Protein 6WG0 (pdb70)

Radius of gyration: 24.39 Å; Cα contacts (8 Å, |Δi|>4): 1237; chains: 3; bounding box: 44×70×60 Å

Sequence (447 aa):
QVQLVQSGAEVKKPGASARVSCKASGYTLTDFYLHWVRQAPGQGLEWMGWLNPHSGGTNYAQKFLGRVSSMTRDTSISSTAYMELNNKLISSDDTAVYFCVRSDQEALRGAFDIWGQGTMVFVVSRRLPPSVFPLAPSSKSTSGGTAALGCLVKDYFPEPVTVSWNSGALTSSGVHTFPAVLQSSGLYSLSSVVTVPSSSLGTQTYICNVNHKPSNTKVDKKVEPKSCDIQMTTQSPSSLSASVGDTVTITCRASQSINDYLNWYQQKPGKAPKLLIYATSSLHSGVPSRFSGSGFGTDFTTLTISSSLQPEDSATYLCQQSHSLWTFGQGTKVEVKRTVAAPSSVFIFPPSDEQLKSGTASVVCLLNNFYPREAKVQWKVDNALQSGNSQESVTEQDSKDSTYSLSSTLTLSKADYEKHKVYACEVTHQGLSSPVTKSFNRGECNPNANPNANPN

Nearest PDB structures (foldseek):
  6wg0-assembly1_H  TM=1.005E+00  e=2.249E-44  Homo sapiens
  7jlk-assembly1_A  TM=7.613E-01  e=1.887E-35  Homo sapiens
  8fas-assembly1_A  TM=8.368E-01  e=2.191E-32  Mus musculus
  9gp2-assembly1_H  TM=8.186E-01  e=4.005E-31  Mus musculus
  8sdh-assembly1_C  TM=5.820E-01  e=6.514E-32  Homo sapiens

Secondary structure (DSSP, 8-state):
--EEEE---EEE-TTS-EEEEEEEESS-GGGS-EEEEEE-TTS-EEEEEEE-TTT--EEE-GGGTTTEEEEEEGGGTEEEEEE-S--GGG-EEEEEEEEESSTTTTEEEEE---EEEEE-SS-BPPEEEEE---GGGEETTEEEEEEEEEEEBSS--EEEEGGGTB-TTEEEPPPEE-TTS-EEEEEEEEEEGGGGGT---EEEEEEGGGTEEEEEE------/---EEEE-SEEEE-TT--EEEEEEESS--TT-EEEEEE-TTS--EEEEETTTEEPTT--TTEEEEEETTEEEEEE-S--GGG-EEEEEEE-SSS-EE---EEEEE--S-BPPEEEEEPPPHHHHTTTEEEEEEEEEEEBSS--EEEEEETTEEP-SSEEEEEPPPPTTT--EEEEEEEEEEHHHHTT--EEEEEEE-TT-SS-EEEEEETTT-/----S-SS---

B-factor: mean 25.08, std 8.62, range [12.05, 76.27]

Foldseek 3Di:
DWAKAKDAAAAAAQQAKDKMKIATDPDQLLVFKKWKWWAAPPGDIDTAWIANQNVRDIGGDPVQVVFWHWGADSVRRMIMIMGGNDDQRPFTWMKMFTFDCPPRVGDTDHIYPTYTYGHADDWDAWDKAWQAWEPVQDDDQKGKIWIKTDFTDDDDKDKDKPVPPDDPQKDWDDWDQDPVRGIITMIMGMDGPVCQVPDWIWMWIADVNVRDIDIDIHHHDYD/DKAKAKPDQEDEEEQQAKDKIKMFIPWWLFQQKWKWWAAPPDDTDTAGGSQAHGDPPHDPLWGKDDGITMIMIMRGRDDLLSQTWMKMWGDRPPIDIYPTHGYAYADPWDFWDKDKDWFDPVVVVVFKTKIKIKTPFGPDPDKDKWKAFQHHTDDDFKDKDKDRQDSPRRTIMMMIMGMDGSVVVVVTFKIWIWMDDPPDPHIDIDMGTPPVD/DDDPDDPDDPD

Structure (mmCIF, N/CA/C/O backbone):
data_6WG0
#
_entry.id   6WG0
#
_cell.length_a   59.662
_cell.length_b   68.713
_cell.length_c   108.790
_cell.angle_alpha   90.00
_cell.angle_beta   90.00
_cell.angle_gamma   90.00
#
_symmetry.space_group_name_H-M   'P 21 21 21'
#
loop_
_entity.id
_entity.type
_entity.pdbx_description
1 polymer 'Fab366 heavy chain'
2 polymer 'Fab366 light chain'
3 polymer 'NPNA3 peptide'
4 water water
#
loop_
_atom_site.group_PDB
_atom_site.id
_atom_site.type_symbol
_atom_site.label_atom_id
_atom_site.label_alt_id
_atom_site.label_comp_id
_atom_site.label_asym_id
_atom_site.label_entity_id
_atom_site.label_seq_id
_atom_site.pdbx_PDB_ins_code
_atom_site.Cartn_x
_atom_site.Cartn_y
_atom_site.Cartn_z
_atom_site.occupancy
_atom_site.B_iso_or_equiv
_atom_site.auth_seq_id
_atom_site.auth_comp_id
_atom_site.auth_asym_id
_atom_site.auth_atom_id
_atom_site.pdbx_PDB_model_num
ATOM 1 N N . GLN A 1 1 ? 6.744 42.828 15.985 1.00 54.73 1 GLN H N 1
ATOM 2 C CA . GLN A 1 1 ? 5.822 43.862 15.529 1.00 44.34 1 GLN H CA 1
ATOM 3 C C . GLN A 1 1 ? 4.593 43.956 16.436 1.00 40.93 1 GLN H C 1
ATOM 4 O O . GLN A 1 1 ? 4.603 43.459 17.563 1.00 43.31 1 GLN H O 1
ATOM 6 N N . VAL A 1 2 ? 3.541 44.597 15.933 1.00 30.26 2 VAL H N 1
ATOM 7 C CA . VAL A 1 2 ? 2.308 44.807 16.689 1.00 31.54 2 VAL H CA 1
ATOM 8 C C . VAL A 1 2 ? 1.388 43.612 16.473 1.00 27.54 2 VAL H C 1
ATOM 9 O O . VAL A 1 2 ? 0.983 43.327 15.340 1.00 31.84 2 VAL H O 1
ATOM 13 N N . GLN A 1 3 ? 1.040 42.920 17.553 1.00 29.91 3 GLN H N 1
ATOM 14 C CA . GLN A 1 3 ? 0.229 41.721 17.403 1.00 24.73 3 GLN H CA 1
ATOM 15 C C . GLN A 1 3 ? -0.567 41.447 18.668 1.00 25.35 3 GLN H C 1
ATOM 16 O O . GLN A 1 3 ? -0.293 41.992 19.741 1.00 25.33 3 GLN H O 1
ATOM 22 N N . LEU A 1 4 ? -1.572 40.584 18.514 1.00 26.33 4 LEU H N 1
ATOM 23 C CA . LEU A 1 4 ? -2.331 40.007 19.617 1.00 21.02 4 LEU H CA 1
ATOM 24 C C . LEU A 1 4 ? -2.180 38.495 19.558 1.00 24.06 4 LEU H C 1
ATOM 25 O O . LEU A 1 4 ? -2.397 37.887 18.503 1.00 25.87 4 LEU H O 1
ATOM 30 N N . VAL A 1 5 ? -1.806 37.887 20.680 1.00 22.56 5 VAL H N 1
ATOM 31 C CA . VAL A 1 5 ? -1.494 36.461 20.720 1.00 26.15 5 VAL H CA 1
ATOM 32 C C . VAL A 1 5 ? -2.484 35.763 21.643 1.00 22.83 5 VAL H C 1
ATOM 33 O O . VAL A 1 5 ? -2.567 36.088 22.832 1.00 25.65 5 VAL H O 1
ATOM 37 N N . GLN A 1 6 ? -3.215 34.785 21.107 1.00 21.99 6 GLN H N 1
ATOM 38 C CA . GLN A 1 6 ? -4.306 34.140 21.825 1.00 25.77 6 GLN H CA 1
ATOM 39 C C . GLN A 1 6 ? -3.918 32.757 22.329 1.00 22.56 6 GLN H C 1
ATOM 40 O O . GLN A 1 6 ? -2.985 32.116 21.829 1.00 25.96 6 GLN H O 1
ATOM 46 N N . SER A 1 7 ? -4.681 32.292 23.319 1.00 18.82 7 SER H N 1
ATOM 47 C CA . SER A 1 7 ? -4.492 30.979 23.903 1.00 26.22 7 SER H CA 1
ATOM 48 C C . SER A 1 7 ? -5.039 29.895 22.968 1.00 29.43 7 SER H C 1
ATOM 49 O O . SER A 1 7 ? -5.638 30.167 21.920 1.00 25.44 7 SER H O 1
ATOM 52 N N . GLY A 1 8 ? -4.835 28.637 23.364 1.00 26.15 8 GLY H N 1
ATOM 53 C CA . GLY A 1 8 ? -5.137 27.509 22.510 1.00 27.46 8 GLY H CA 1
ATOM 54 C C . GLY A 1 8 ? -6.575 27.035 22.632 1.00 23.23 8 GLY H C 1
ATOM 55 O O . GLY A 1 8 ? -7.371 27.526 23.433 1.00 24.84 8 GLY H O 1
ATOM 56 N N . ALA A 1 9 ? -6.892 26.029 21.825 1.00 25.51 9 ALA H N 1
ATOM 57 C CA . ALA A 1 9 ? -8.278 25.621 21.646 1.00 25.09 9 ALA H CA 1
ATOM 58 C C . ALA A 1 9 ? -8.899 25.138 22.952 1.00 23.55 9 ALA H C 1
ATOM 59 O O . ALA A 1 9 ? -8.221 24.619 23.844 1.00 28.08 9 ALA H O 1
ATOM 61 N N . GLU A 1 10 ? -10.209 25.325 23.053 1.00 22.94 10 GLU H N 1
ATOM 62 C CA . GLU A 1 10 ? -11.010 24.896 24.190 1.00 25.58 10 GLU H CA 1
ATOM 63 C C . GLU A 1 10 ? -11.966 23.801 23.739 1.00 27.79 10 GLU H C 1
ATOM 64 O O . GLU A 1 10 ? -12.668 23.963 22.740 1.00 25.06 10 GLU H O 1
ATOM 70 N N . VAL A 1 11 ? -11.993 22.688 24.466 1.00 22.46 11 VAL H N 1
ATOM 71 C CA . VAL A 1 11 ? -12.954 21.617 24.219 1.00 22.33 11 VAL H CA 1
ATOM 72 C C . VAL A 1 11 ? -13.810 21.487 25.470 1.00 21.43 11 VAL H C 1
ATOM 73 O O . VAL A 1 11 ? -13.296 21.163 26.548 1.00 27.66 11 VAL H O 1
ATOM 77 N N . LYS A 1 12 ? -15.109 21.722 25.324 1.00 21.34 12 LYS H N 1
ATOM 78 C CA . LYS A 1 12 ? -16.012 21.912 26.451 1.00 22.20 12 LYS H CA 1
ATOM 79 C C . LYS A 1 12 ? -17.326 21.187 26.200 1.00 28.91 12 LYS H C 1
ATOM 80 O O . LYS A 1 12 ? -17.782 21.069 25.059 1.00 27.15 12 LYS H O 1
ATOM 86 N N . LYS A 1 13 ? -17.946 20.713 27.279 1.00 29.49 13 LYS H N 1
ATOM 87 C CA . LYS A 1 13 ? -19.281 20.152 27.186 1.00 25.22 13 LYS H CA 1
ATOM 88 C C . LYS A 1 13 ? -20.316 21.267 27.149 1.00 23.67 13 LYS H C 1
ATOM 89 O O . LYS A 1 13 ? -20.057 22.383 27.619 1.00 26.33 13 LYS H O 1
ATOM 93 N N . PRO A 1 14 ? -21.501 20.998 26.597 1.00 23.28 14 PRO H N 1
ATOM 94 C CA . PRO A 1 14 ? -22.600 21.960 26.734 1.00 23.00 14 PRO H CA 1
ATOM 95 C C . PRO A 1 14 ? -22.875 22.264 28.198 1.00 35.67 14 PRO H C 1
ATOM 96 O O . PRO A 1 14 ? -22.831 21.383 29.058 1.00 29.60 14 PRO H O 1
ATOM 100 N N . GLY A 1 15 ? -23.144 23.531 28.479 1.00 24.38 15 GLY H N 1
ATOM 101 C CA . GLY A 1 15 ? -23.341 23.981 29.835 1.00 24.39 15 GLY H CA 1
ATOM 102 C C . GLY A 1 15 ? -22.084 24.417 30.555 1.00 23.29 15 GLY H C 1
ATOM 103 O O . GLY A 1 15 ? -22.192 25.049 31.615 1.00 31.08 15 GLY H O 1
ATOM 104 N N . ALA A 1 16 ? -20.901 24.090 30.029 1.00 22.67 16 ALA H N 1
ATOM 105 C CA . ALA A 1 16 ? -19.637 24.485 30.632 1.00 21.64 16 ALA H CA 1
ATOM 106 C C . ALA A 1 16 ? -19.309 25.923 30.226 1.00 19.21 16 ALA H C 1
ATOM 107 O O . ALA A 1 16 ? -20.124 26.634 29.631 1.00 25.16 16 ALA H O 1
ATOM 109 N N . SER A 1 17 ? -18.092 26.357 30.538 1.00 25.30 17 SER H N 1
ATOM 110 C CA . SER A 1 17 ? -17.625 27.695 30.217 1.00 22.22 17 SER H CA 1
ATOM 111 C C . SER A 1 17 ? -16.311 27.606 29.458 1.00 28.69 17 SER H C 1
ATOM 112 O O . SER A 1 17 ? -15.481 26.739 29.743 1.00 28.83 17 SER H O 1
ATOM 115 N N . ALA A 1 18 ? -16.121 28.517 28.504 1.00 22.50 18 ALA H N 1
ATOM 116 C CA . ALA A 1 18 ? -14.905 28.598 27.710 1.00 25.47 18 ALA H CA 1
ATOM 117 C C . ALA A 1 18 ? -14.159 29.874 28.077 1.00 24.64 18 ALA H C 1
ATOM 118 O O . ALA A 1 18 ? -14.774 30.929 28.247 1.00 26.65 18 ALA H O 1
ATOM 120 N N . ARG A 1 19 ? -12.838 29.769 28.206 1.00 21.12 19 ARG H N 1
ATOM 121 C CA . ARG A 1 19 ? -11.992 30.907 28.548 1.00 24.35 19 ARG H CA 1
ATOM 122 C C . ARG A 1 19 ? -10.924 31.056 27.478 1.00 30.07 19 ARG H C 1
ATOM 123 O O . ARG A 1 19 ? -10.298 30.071 27.072 1.00 31.45 19 ARG H O 1
ATOM 125 N N . VAL A 1 20 ? -10.736 32.282 27.011 1.00 18.23 20 VAL H N 1
ATOM 126 C CA . VAL A 1 20 ? -9.730 32.602 26.015 1.00 23.52 20 VAL H CA 1
ATOM 127 C C . VAL A 1 20 ? -8.939 33.785 26.538 1.00 19.38 20 VAL H C 1
ATOM 128 O O . VAL A 1 20 ? -9.519 34.747 27.056 1.00 23.60 20 VAL H O 1
ATOM 132 N N . SER A 1 21 ? -7.617 33.716 26.418 1.00 22.93 21 SER H N 1
ATOM 133 C CA . SER A 1 21 ? -6.773 34.839 26.786 1.00 22.41 21 SER H CA 1
ATOM 134 C C . SER A 1 21 ? -6.141 35.436 25.537 1.00 27.79 21 SER H C 1
ATOM 135 O O . SER A 1 21 ? -6.039 34.792 24.488 1.00 23.64 21 SER H O 1
ATOM 138 N N . CYS A 1 22 ? -5.709 36.682 25.666 1.00 20.20 22 CYS H N 1
ATOM 139 C CA . CYS A 1 22 ? -5.306 37.477 24.514 1.00 20.86 22 CYS H CA 1
ATOM 140 C C . CYS A 1 22 ? -4.238 38.451 24.988 1.00 27.44 22 CYS H C 1
ATOM 141 O O . CYS A 1 22 ? -4.544 39.349 25.778 1.00 26.65 22 CYS H O 1
ATOM 144 N N . LYS A 1 23 ? -3.003 38.283 24.515 1.00 24.11 23 LYS H N 1
ATOM 145 C CA . LYS A 1 23 ? -1.873 39.073 24.994 1.00 22.21 23 LYS H CA 1
ATOM 146 C C . LYS A 1 23 ? -1.459 40.105 23.956 1.00 28.82 23 LYS H C 1
ATOM 147 O O . LYS A 1 23 ? -1.210 39.767 22.792 1.00 26.53 23 LYS H O 1
ATOM 151 N N . ALA A 1 24 ? -1.373 41.360 24.384 1.00 24.68 24 ALA H N 1
ATOM 152 C CA . ALA A 1 24 ? -0.922 42.434 23.510 1.00 19.38 24 ALA H CA 1
ATOM 153 C C . ALA A 1 24 ? 0.601 42.466 23.475 1.00 32.96 24 ALA H C 1
ATOM 154 O O . ALA A 1 24 ? 1.252 42.396 24.520 1.00 33.50 24 ALA H O 1
ATOM 156 N N . SER A 1 25 ? 1.165 42.570 22.277 1.00 29.92 25 SER H N 1
ATOM 157 C CA . SER A 1 25 ? 2.614 42.577 22.094 1.00 33.76 25 SER H CA 1
ATOM 158 C C . SER A 1 25 ? 2.972 43.654 21.081 1.00 32.53 25 SER H C 1
ATOM 159 O O . SER A 1 25 ? 2.454 43.652 19.961 1.00 33.41 25 SER H O 1
ATOM 162 N N . GLY A 1 26 ? 3.845 44.580 21.469 1.00 33.64 26 GLY H N 1
ATOM 163 C CA . GLY A 1 26 ? 4.226 45.648 20.572 1.00 29.74 26 GLY H CA 1
ATOM 164 C C . GLY A 1 26 ? 3.377 46.898 20.657 1.00 33.09 26 GLY H C 1
ATOM 165 O O . GLY A 1 26 ? 3.615 47.846 19.896 1.00 34.71 26 GLY H O 1
ATOM 166 N N . TYR A 1 27 ? 2.382 46.924 21.535 1.00 31.78 27 TYR H N 1
ATOM 167 C CA . TYR A 1 27 ? 1.627 48.130 21.829 1.00 27.04 27 TYR H CA 1
ATOM 168 C C . TYR A 1 27 ? 1.105 48.001 23.251 1.00 27.29 27 TYR H C 1
ATOM 169 O O . TYR A 1 27 ? 1.155 46.929 23.859 1.00 29.92 27 TYR H O 1
ATOM 178 N N . THR A 1 28 ? 0.619 49.112 23.787 1.00 29.69 28 THR H N 1
ATOM 179 C CA . THR A 1 28 ? 0.123 49.139 25.155 1.00 25.80 28 THR H CA 1
ATOM 180 C C . THR A 1 28 ? -1.364 48.810 25.143 1.00 23.56 28 THR H C 1
ATOM 181 O O . THR A 1 28 ? -2.158 49.536 24.529 1.00 27.24 28 THR H O 1
ATOM 185 N N . LEU A 1 29 ? -1.728 47.733 25.847 1.00 28.72 29 LEU H N 1
ATOM 186 C CA . LEU A 1 29 ? -3.092 47.214 25.795 1.00 26.85 29 LEU H CA 1
ATOM 187 C C . LEU A 1 29 ? -4.113 48.263 26.201 1.00 27.86 29 LEU H C 1
ATOM 188 O O . LEU A 1 29 ? -5.200 48.342 25.615 1.00 23.20 29 LEU H O 1
ATOM 193 N N . THR A 1 30 ? -3.785 49.083 27.204 1.00 24.25 30 THR H N 1
ATOM 194 C CA . THR A 1 30 ? -4.739 50.041 27.733 1.00 22.66 30 THR H CA 1
ATOM 195 C C . THR A 1 30 ? -4.932 51.242 26.816 1.00 22.72 30 THR H C 1
ATOM 196 O O . THR A 1 30 ? -5.748 52.118 27.126 1.00 28.71 30 THR H O 1
ATOM 200 N N . ASP A 1 31 ? -4.217 51.298 25.696 1.00 24.76 31 ASP H N 1
ATOM 201 C CA . ASP A 1 31 ? -4.332 52.412 24.771 1.00 23.49 31 ASP H CA 1
ATOM 202 C C . ASP A 1 31 ? -5.466 52.252 23.763 1.00 26.09 31 ASP H C 1
ATOM 203 O O . ASP A 1 31 ? -5.771 53.214 23.053 1.00 23.31 31 ASP H O 1
ATOM 208 N N . PHE A 1 32 ? -6.088 51.073 23.665 1.00 22.75 32 PHE H N 1
ATOM 209 C CA . PHE A 1 32 ? -7.051 50.797 22.603 1.00 22.43 32 PHE H CA 1
ATOM 210 C C . PHE A 1 32 ? -8.164 49.912 23.137 1.00 22.05 32 PHE H C 1
ATOM 211 O O . PHE A 1 32 ? -7.926 49.053 23.986 1.00 26.70 32 PHE H O 1
ATOM 219 N N . TYR A 1 33 ? -9.379 50.125 22.626 1.00 20.10 33 TYR H N 1
ATOM 220 C CA . TYR A 1 33 ? -10.466 49.186 22.898 1.00 18.13 33 TYR H CA 1
ATOM 221 C C . TYR A 1 33 ? -10.108 47.814 22.350 1.00 21.62 33 TYR H C 1
ATOM 222 O O . TYR A 1 33 ? -9.465 47.698 21.298 1.00 22.81 33 TYR H O 1
ATOM 231 N N . LEU A 1 34 ? -10.514 46.774 23.083 1.00 15.95 34 LEU H N 1
ATOM 232 C CA . LEU A 1 34 ? -10.234 45.384 22.746 1.00 17.02 34 LEU H CA 1
ATOM 233 C C . LEU A 1 34 ? -11.574 44.691 22.549 1.00 18.28 34 LEU H C 1
ATOM 234 O O . LEU A 1 34 ? -12.382 44.634 23.482 1.00 19.89 34 LEU H O 1
ATOM 239 N N . HIS A 1 35 ? -11.809 44.176 21.346 1.00 17.30 35 HIS H N 1
ATOM 240 C CA . HIS A 1 35 ? -13.081 43.567 20.979 1.00 16.36 35 HIS H CA 1
ATOM 241 C C . HIS A 1 35 ? -12.942 42.059 20.902 1.00 15.05 35 HIS H C 1
ATOM 242 O O . HIS A 1 35 ? -11.852 41.516 20.693 1.00 17.70 35 HIS H O 1
ATOM 249 N N . TRP A 1 36 ? -14.072 41.382 21.027 1.00 15.52 36 TRP H N 1
ATOM 250 C CA . TRP A 1 36 ? -14.130 39.958 20.758 1.00 15.65 36 TRP H CA 1
ATOM 251 C C . TRP A 1 36 ? -15.148 39.728 19.652 1.00 17.44 36 TRP H C 1
ATOM 252 O O . TRP A 1 36 ? -16.260 40.262 19.703 1.00 15.65 36 TRP H O 1
ATOM 263 N N . VAL A 1 37 ? -14.745 38.953 18.648 1.00 16.32 37 VAL H N 1
ATOM 264 C CA . VAL A 1 37 ? -15.546 38.668 17.462 1.00 15.80 37 VAL H CA 1
ATOM 265 C C . VAL A 1 37 ? -15.434 37.177 17.203 1.00 16.51 37 VAL H C 1
ATOM 266 O O . VAL A 1 37 ? -14.328 36.636 17.219 1.00 22.15 37 VAL H O 1
ATOM 270 N N . ARG A 1 38 ? -16.555 36.510 16.941 1.00 14.07 38 ARG H N 1
ATOM 271 C CA . ARG A 1 38 ? -16.461 35.080 16.681 1.00 13.63 38 ARG H CA 1
ATOM 272 C C . ARG A 1 38 ? -16.980 34.759 15.288 1.00 19.62 38 ARG H C 1
ATOM 273 O O . ARG A 1 38 ? -17.728 35.533 14.684 1.00 17.28 38 ARG H O 1
ATOM 281 N N . GLN A 1 39 ? -16.593 33.586 14.791 1.00 16.29 39 GLN H N 1
ATOM 282 C CA . GLN A 1 39 ? -17.005 33.163 13.455 1.00 15.51 39 GLN H CA 1
ATOM 283 C C . GLN A 1 39 ? -17.319 31.678 13.508 1.00 18.72 39 GLN H C 1
ATOM 284 O O . GLN A 1 39 ? -16.405 30.855 13.616 1.00 18.67 39 GLN H O 1
ATOM 290 N N . ALA A 1 40 ? -18.605 31.348 13.465 1.00 18.34 40 ALA H N 1
ATOM 291 C CA . ALA A 1 40 ? -19.004 29.946 13.485 1.00 20.05 40 ALA H CA 1
ATOM 292 C C . ALA A 1 40 ? -18.789 29.356 12.104 1.00 20.46 40 ALA H C 1
ATOM 293 O O . ALA A 1 40 ? -18.692 30.084 11.119 1.00 22.60 40 ALA H O 1
ATOM 295 N N . PRO A 1 41 ? -18.684 28.033 12.006 1.00 18.62 41 PRO H N 1
ATOM 296 C CA . PRO A 1 41 ? -18.379 27.427 10.705 1.00 21.66 41 PRO H CA 1
ATOM 297 C C . PRO A 1 41 ? -19.377 27.838 9.634 1.00 27.46 41 PRO H C 1
ATOM 298 O O . PRO A 1 41 ? -20.591 27.849 9.863 1.00 29.35 41 PRO H O 1
ATOM 302 N N . GLY A 1 42 ? -18.844 28.193 8.461 1.00 29.53 42 GLY H N 1
ATOM 303 C CA . GLY A 1 42 ? -19.636 28.573 7.306 1.00 29.05 42 GLY H CA 1
ATOM 304 C C . GLY A 1 42 ? -20.395 29.870 7.433 1.00 39.68 42 GLY H C 1
ATOM 305 O O . GLY A 1 42 ? -21.309 30.123 6.639 1.00 31.42 42 GLY H O 1
ATOM 306 N N . GLN A 1 43 ? -20.055 30.710 8.399 1.00 25.75 43 GLN H N 1
ATOM 307 C CA . GLN A 1 43 ? -20.851 31.896 8.652 1.00 28.72 43 GLN H CA 1
ATOM 308 C C . GLN A 1 43 ? -19.973 33.135 8.678 1.00 26.05 43 GLN H C 1
ATOM 309 O O . GLN A 1 43 ? -18.740 33.068 8.681 1.00 23.73 43 GLN H O 1
ATOM 315 N N . GLY A 1 44 ? -20.648 34.273 8.669 1.00 30.13 44 GLY H N 1
ATOM 316 C CA . GLY A 1 44 ? -19.973 35.537 8.821 1.00 28.01 44 GLY H CA 1
ATOM 317 C C . GLY A 1 44 ? -19.600 35.813 10.259 1.00 30.33 44 GLY H C 1
ATOM 318 O O . GLY A 1 44 ? -19.958 35.095 11.193 1.00 25.64 44 GLY H O 1
ATOM 319 N N . LEU A 1 45 ? -18.864 36.900 10.424 1.00 19.44 45 LEU H N 1
ATOM 320 C CA . LEU A 1 45 ? -18.366 37.309 11.729 1.00 20.02 45 LEU H CA 1
ATOM 321 C C . LEU A 1 45 ? -19.455 37.948 12.579 1.00 19.12 45 LEU H C 1
ATOM 322 O O . LEU A 1 45 ? -20.323 38.674 12.077 1.00 21.05 45 LEU H O 1
ATOM 327 N N . GLU A 1 46 ? -19.346 37.732 13.894 1.00 15.73 46 GLU H N 1
ATOM 328 C CA . GLU A 1 46 ? -20.322 38.190 14.874 1.00 18.36 46 GLU H CA 1
ATOM 329 C C . GLU A 1 46 ? -19.584 38.933 15.988 1.00 15.22 46 GLU H C 1
ATOM 330 O O . GLU A 1 46 ? -18.783 38.334 16.710 1.00 16.80 46 GLU H O 1
ATOM 336 N N . TRP A 1 47 ? -19.849 40.235 16.118 1.00 17.33 47 TRP H N 1
ATOM 337 C CA . TRP A 1 47 ? -19.258 41.028 17.196 1.00 18.10 47 TRP H CA 1
ATOM 338 C C . TRP A 1 47 ? -19.892 40.668 18.541 1.00 18.20 47 TRP H C 1
ATOM 339 O O . TRP A 1 47 ? -21.122 40.603 18.671 1.00 18.56 47 TRP H O 1
ATOM 350 N N . MET A 1 48 ? -19.055 40.391 19.543 1.00 16.25 48 MET H N 1
ATOM 351 C CA . MET A 1 48 ? -19.553 40.003 20.855 1.00 14.33 48 MET H CA 1
ATOM 352 C C . MET A 1 48 ? -19.565 41.137 21.864 1.00 20.07 48 MET H C 1
ATOM 353 O O . MET A 1 48 ? -20.386 41.115 22.786 1.00 19.51 48 MET H O 1
ATOM 358 N N . GLY A 1 49 ? -18.658 42.090 21.744 1.00 18.22 49 GLY H N 1
ATOM 359 C CA . GLY A 1 49 ? -18.572 43.161 22.720 1.00 17.49 49 GLY H CA 1
ATOM 360 C C . GLY A 1 49 ? -17.161 43.703 22.778 1.00 19.84 49 GLY H C 1
ATOM 361 O O . GLY A 1 49 ? -16.241 43.161 22.172 1.00 16.63 49 GLY H O 1
ATOM 362 N N . TRP A 1 50 ? -16.991 44.801 23.527 1.00 18.73 50 TRP H N 1
ATOM 363 C CA . TRP A 1 50 ? -15.637 45.297 23.752 1.00 16.92 50 TRP H CA 1
ATOM 364 C C . TRP A 1 50 ? -15.315 45.481 25.231 1.00 18.66 50 TRP H C 1
ATOM 365 O O . TRP A 1 50 ? -16.192 45.543 26.096 1.00 18.21 50 TRP H O 1
ATOM 376 N N . LEU A 1 51 ? -14.010 45.558 25.487 1.00 18.22 51 LEU H N 1
ATOM 377 C CA . LEU A 1 51 ? -13.431 45.892 26.777 1.00 17.81 51 LEU H CA 1
ATOM 378 C C . LEU A 1 51 ? -12.641 47.183 26.626 1.00 17.93 51 LEU H C 1
ATOM 379 O O . LEU A 1 51 ? -11.894 47.340 25.659 1.00 17.64 51 LEU H O 1
ATOM 384 N N . ASN A 1 52 ? -12.842 48.119 27.555 1.00 20.24 52 ASN H N 1
ATOM 385 C CA . ASN A 1 52 ? -11.938 49.246 27.728 1.00 21.14 52 ASN H CA 1
ATOM 386 C C . ASN A 1 52 ? -10.838 48.765 28.665 1.00 20.16 52 ASN H C 1
ATOM 387 O O . ASN A 1 52 ? -11.085 48.611 29.866 1.00 21.00 52 ASN H O 1
ATOM 392 N N . PRO A 1 53 A -9.642 48.451 28.161 1.00 18.65 52 PRO H N 1
ATOM 393 C CA . PRO A 1 53 A -8.640 47.819 29.032 1.00 23.95 52 PRO H CA 1
ATOM 394 C C . PRO A 1 53 A -8.057 48.780 30.040 1.00 22.08 52 PRO H C 1
ATOM 395 O O . PRO A 1 53 A -7.498 48.327 31.043 1.00 24.25 52 PRO H O 1
ATOM 399 N N . HIS A 1 54 ? -8.182 50.084 29.801 1.00 21.43 53 HIS H N 1
ATOM 400 C CA . HIS A 1 54 ? -7.759 51.077 30.784 1.00 26.80 53 HIS H CA 1
ATOM 401 C C . HIS A 1 54 ? -8.676 51.065 32.002 1.00 21.98 53 HIS H C 1
ATOM 402 O O . HIS A 1 54 ? -8.220 50.887 33.140 1.00 28.76 53 HIS H O 1
ATOM 409 N N . SER A 1 55 ? -9.981 51.237 31.781 1.00 22.78 54 SER H N 1
ATOM 410 C CA . SER A 1 55 ? -10.947 51.375 32.868 1.00 22.72 54 SER H CA 1
ATOM 411 C C . SER A 1 55 ? -11.556 50.055 33.318 1.00 27.16 54 SER H C 1
ATOM 412 O O . SER A 1 55 ? -12.068 49.979 34.440 1.00 26.80 54 SER H O 1
ATOM 415 N N . GLY A 1 56 ? -11.537 49.027 32.475 1.00 23.88 55 GLY H N 1
ATOM 416 C CA . GLY A 1 56 ? -12.254 47.800 32.755 1.00 22.40 55 GLY H CA 1
ATOM 417 C C . GLY A 1 56 ? -13.709 47.813 32.328 1.00 21.36 55 GLY H C 1
ATOM 418 O O . GLY A 1 56 ? -14.387 46.773 32.453 1.00 19.24 55 GLY H O 1
ATOM 419 N N . GLY A 1 57 ? -14.209 48.958 31.845 1.00 21.35 56 GLY H N 1
ATOM 420 C CA . GLY A 1 57 ? -15.564 49.035 31.350 1.00 18.81 56 GLY H CA 1
ATOM 421 C C . GLY A 1 57 ? -15.753 48.163 30.120 1.00 16.94 56 GLY H C 1
ATOM 422 O O . GLY A 1 57 ? -14.793 47.796 29.433 1.00 18.44 56 GLY H O 1
ATOM 423 N N . THR A 1 58 ? -17.005 47.795 29.867 1.00 18.36 57 THR H N 1
ATOM 424 C CA . THR A 1 58 ? -17.310 46.900 28.750 1.00 19.29 57 THR H CA 1
ATOM 425 C C . THR A 1 58 ? -18.599 47.345 28.083 1.00 21.03 57 THR H C 1
ATOM 426 O O . THR A 1 58 ? -19.389 48.122 28.632 1.00 18.87 57 THR H O 1
ATOM 430 N N . ASN A 1 59 ? -18.819 46.812 26.889 1.00 18.28 58 ASN H N 1
ATOM 431 C CA . ASN A 1 59 ? -20.081 46.968 26.175 1.00 18.94 58 ASN H CA 1
ATOM 432 C C . ASN A 1 59 ? -20.338 45.641 25.479 1.00 22.39 58 ASN H C 1
ATOM 433 O O . ASN A 1 59 ? -19.664 45.331 24.498 1.00 22.57 58 ASN H O 1
ATOM 438 N N . TYR A 1 60 ? -21.286 44.857 25.983 1.00 21.48 59 TYR H N 1
ATOM 439 C CA . TYR A 1 60 ? -21.582 43.544 25.424 1.00 21.18 59 TYR H CA 1
ATOM 440 C C . TYR A 1 60 ? -22.747 43.637 24.445 1.00 26.82 59 TYR H C 1
ATOM 441 O O . TYR A 1 60 ? -23.707 44.379 24.676 1.00 25.17 59 TYR H O 1
ATOM 450 N N . ALA A 1 61 ? -22.671 42.873 23.357 1.00 20.49 60 ALA H N 1
ATOM 451 C CA . ALA A 1 61 ? -23.844 42.698 22.506 1.00 22.25 60 ALA H CA 1
ATOM 452 C C . ALA A 1 61 ? -24.973 42.046 23.303 1.00 24.54 60 ALA H C 1
ATOM 453 O O . ALA A 1 61 ? -24.735 41.185 24.155 1.00 22.42 60 ALA H O 1
ATOM 455 N N . GLN A 1 62 ? -26.214 42.463 23.030 1.00 27.18 61 GLN H N 1
ATOM 456 C CA . GLN A 1 62 ? -27.337 41.981 23.838 1.00 28.21 61 GLN H CA 1
ATOM 457 C C . GLN A 1 62 ? -27.480 40.467 23.769 1.00 27.66 61 GLN H C 1
ATOM 458 O O . GLN A 1 62 ? -27.935 39.835 24.736 1.00 27.16 61 GLN H O 1
ATOM 464 N N . LYS A 1 63 ? -27.074 39.872 22.649 1.00 26.22 62 LYS H N 1
ATOM 465 C CA . LYS A 1 63 ? -27.135 38.425 22.488 1.00 27.68 62 LYS H CA 1
ATOM 466 C C . LYS A 1 63 ? -26.358 37.691 23.575 1.00 26.27 62 LYS H C 1
ATOM 467 O O . LYS A 1 63 ? -26.729 36.571 23.958 1.00 28.04 62 LYS H O 1
ATOM 473 N N . PHE A 1 64 ? -25.295 38.304 24.106 1.00 23.05 63 PHE H N 1
ATOM 474 C CA . PHE A 1 64 ? -24.413 37.625 25.048 1.00 26.58 63 PHE H CA 1
ATOM 475 C C . PHE A 1 64 ? -24.514 38.170 26.462 1.00 30.53 63 PHE H C 1
ATOM 476 O O . PHE A 1 64 ? -23.769 37.718 27.338 1.00 28.97 63 PHE H O 1
ATOM 484 N N . LEU A 1 65 ? -25.419 39.109 26.709 1.00 26.33 64 LEU H N 1
ATOM 485 C CA . LEU A 1 65 ? -25.556 39.653 28.050 1.00 34.59 64 LEU H CA 1
ATOM 486 C C . LEU A 1 65 ? -25.992 38.551 29.008 1.00 33.21 64 LEU H C 1
ATOM 487 O O . LEU A 1 65 ? -26.881 37.751 28.701 1.00 31.58 64 LEU H O 1
ATOM 492 N N . GLY A 1 66 ? -25.333 38.495 30.158 1.00 26.21 65 GLY H N 1
ATOM 493 C CA . GLY A 1 66 ? -25.545 37.446 31.116 1.00 27.56 65 GLY H CA 1
ATOM 494 C C . GLY A 1 66 ? -24.688 36.226 30.901 1.00 31.23 65 GLY H C 1
ATOM 495 O O . GLY A 1 66 ? -24.637 35.364 31.785 1.00 35.58 65 GLY H O 1
ATOM 496 N N . ARG A 1 67 ? -24.004 36.128 29.757 1.00 25.23 66 ARG H N 1
ATOM 497 C CA . ARG A 1 67 ? -23.201 34.959 29.424 1.00 32.07 66 ARG H CA 1
ATOM 498 C C . ARG A 1 67 ? -21.720 35.236 29.250 1.00 28.47 66 ARG H C 1
ATOM 499 O O . ARG A 1 67 ? -20.931 34.288 29.290 1.00 24.11 66 ARG H O 1
ATOM 507 N N . VAL A 1 68 ? -21.316 36.481 29.015 1.00 22.96 67 VAL H N 1
ATOM 508 C CA . VAL A 1 68 ? -19.943 36.782 28.631 1.00 21.01 67 VAL H CA 1
ATOM 509 C C . VAL A 1 68 ? -19.322 37.724 29.656 1.00 22.49 67 VAL H C 1
ATOM 510 O O . VAL A 1 68 ? -19.995 38.605 30.201 1.00 25.47 67 VAL H O 1
ATOM 514 N N A SER A 1 69 ? -18.039 37.510 29.936 0.66 18.69 68 SER H N 1
ATOM 515 N N B SER A 1 69 ? -18.031 37.526 29.920 0.34 18.70 68 SER H N 1
ATOM 516 C CA A SER A 1 69 ? -17.266 38.387 30.803 0.66 16.51 68 SER H CA 1
ATOM 517 C CA B SER A 1 69 ? -17.268 38.383 30.821 0.34 16.63 68 SER H CA 1
ATOM 518 C C A SER A 1 69 ? -15.967 38.725 30.092 0.66 18.71 68 SER H C 1
ATOM 519 C C B SER A 1 69 ? -15.947 38.721 30.147 0.34 18.77 68 SER H C 1
ATOM 520 O O A SER A 1 69 ? -15.264 37.832 29.606 0.66 21.10 68 SER H O 1
ATOM 521 O O B SER A 1 69 ? -15.206 37.820 29.739 0.34 21.16 68 SER H O 1
ATOM 526 N N . MET A 1 70 ? -15.658 40.014 30.022 1.00 17.27 69 MET H N 1
ATOM 527 C CA . MET A 1 70 ? -14.422 40.492 29.420 1.00 17.47 69 MET H CA 1
ATOM 528 C C . MET A 1 70 ? -13.637 41.249 30.478 1.00 17.76 69 MET H C 1
ATOM 529 O O . MET A 1 70 ? -14.139 42.230 31.034 1.00 21.56 69 MET H O 1
ATOM 534 N N . THR A 1 71 ? -12.421 40.783 30.751 1.00 21.33 70 THR H N 1
ATOM 535 C CA . THR A 1 71 ? -11.594 41.304 31.831 1.00 23.64 70 THR H CA 1
ATOM 536 C C . THR A 1 71 ? -10.169 41.439 31.321 1.00 21.83 70 THR H C 1
ATOM 537 O O . THR A 1 71 ? -9.857 41.072 30.185 1.00 21.00 70 THR H O 1
ATOM 541 N N . ARG A 1 72 ? -9.282 41.966 32.164 1.00 23.62 71 ARG H N 1
ATOM 542 C CA . ARG A 1 72 ? -7.889 42.021 31.758 1.00 23.47 71 ARG H CA 1
ATOM 543 C C . ARG A 1 72 ? -6.997 42.057 32.986 1.00 23.69 71 ARG H C 1
ATOM 544 O O . ARG A 1 72 ? -7.428 42.408 34.086 1.00 25.99 71 ARG H O 1
ATOM 552 N N . ASP A 1 73 ? -5.738 41.708 32.764 1.00 24.23 72 ASP H N 1
ATOM 553 C CA . ASP A 1 73 ? -4.649 41.934 33.713 1.00 25.69 72 ASP H CA 1
ATOM 554 C C . ASP A 1 73 ? -3.659 42.859 33.017 1.00 23.84 72 ASP H C 1
ATOM 555 O O . ASP A 1 73 ? -2.860 42.408 32.191 1.00 25.92 72 ASP H O 1
ATOM 560 N N . THR A 1 74 ? -3.716 44.155 33.344 1.00 25.03 73 THR H N 1
ATOM 561 C CA . THR A 1 74 ? -2.862 45.110 32.650 1.00 30.46 73 THR H CA 1
ATOM 562 C C . THR A 1 74 ? -1.386 44.890 32.954 1.00 33.10 73 THR H C 1
ATOM 563 O O . THR A 1 74 ? -0.541 45.302 32.153 1.00 29.29 73 THR H O 1
ATOM 567 N N . SER A 1 75 ? -1.062 44.228 34.075 1.00 29.39 74 SER H N 1
ATOM 568 C CA . SER A 1 75 ? 0.335 44.010 34.435 1.00 31.68 74 SER H CA 1
ATOM 569 C C . SER A 1 75 ? 1.018 43.029 33.496 1.00 36.96 74 SER H C 1
ATOM 570 O O . SER A 1 75 ? 2.241 43.090 33.326 1.00 33.59 74 SER H O 1
ATOM 573 N N . ILE A 1 76 ? 0.261 42.123 32.878 1.00 28.87 75 ILE H N 1
ATOM 574 C CA . ILE A 1 76 ? 0.832 41.202 31.905 1.00 28.95 75 ILE H CA 1
ATOM 575 C C . ILE A 1 76 ? 0.235 41.423 30.512 1.00 30.57 75 ILE H C 1
ATOM 576 O O . ILE A 1 76 ? 0.324 40.541 29.641 1.00 29.56 75 ILE H O 1
ATOM 581 N N A SER A 1 77 ? -0.373 42.594 30.293 0.55 26.48 76 SER H N 1
ATOM 582 N N B SER A 1 77 ? -0.383 42.588 30.300 0.45 26.47 76 SER H N 1
ATOM 583 C CA A SER A 1 77 ? -0.864 43.032 28.982 0.55 24.72 76 SER H CA 1
ATOM 584 C CA B SER A 1 77 ? -0.861 43.016 28.985 0.45 24.77 76 SER H CA 1
ATOM 585 C C A SER A 1 77 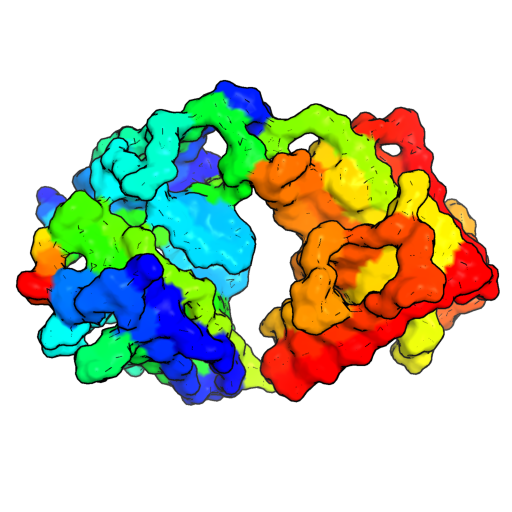? -1.855 42.041 28.374 0.55 21.60 76 SER H C 1
ATOM 586 C C B SER A 1 77 ? -1.804 41.981 28.374 0.45 21.61 76 SER H C 1
ATOM 587 O O A SER A 1 77 ? -1.939 41.909 27.151 0.55 26.20 76 SER H O 1
ATOM 588 O O B SER A 1 77 ? -1.798 41.743 27.164 0.45 25.81 76 SER H O 1
ATOM 593 N N . THR A 1 78 ? -2.616 41.354 29.215 1.00 22.18 77 THR H N 1
ATOM 594 C CA . THR A 1 78 ? -3.462 40.242 28.783 1.00 23.99 77 THR H CA 1
ATOM 595 C C . THR A 1 78 ? -4.935 40.518 29.052 1.00 25.00 77 THR H C 1
ATOM 596 O O . THR A 1 78 ? -5.311 40.909 30.162 1.00 25.86 77 THR H O 1
ATOM 600 N N . ALA A 1 79 ? -5.771 40.269 28.042 1.00 23.30 78 ALA H N 1
ATOM 601 C CA . ALA A 1 79 ? -7.217 40.356 28.169 1.00 21.72 78 ALA H CA 1
ATOM 602 C C . ALA A 1 79 ? -7.811 38.954 28.170 1.00 18.74 78 ALA H C 1
ATOM 603 O O . ALA A 1 79 ? -7.202 37.997 27.689 1.00 21.91 78 ALA H O 1
ATOM 605 N N . TYR A 1 80 ? -9.005 38.839 28.748 1.00 18.55 79 TYR H N 1
ATOM 606 C CA . TYR A 1 80 ? -9.659 37.547 28.889 1.00 22.04 79 TYR H CA 1
ATOM 607 C C . TYR A 1 80 ? -11.114 37.662 28.480 1.00 23.42 79 TYR H C 1
ATOM 608 O O . TYR A 1 80 ? -11.775 38.665 28.772 1.00 22.63 79 TYR H O 1
ATOM 617 N N . MET A 1 81 ? -11.615 36.613 27.837 1.00 21.49 80 MET H N 1
ATOM 618 C CA . MET A 1 81 ? -13.036 36.488 27.555 1.00 20.05 80 MET H CA 1
ATOM 619 C C . MET A 1 81 ? -13.488 35.145 28.098 1.00 18.03 80 MET H C 1
ATOM 620 O O . MET A 1 81 ? -12.853 34.122 27.829 1.00 21.21 80 MET H O 1
ATOM 625 N N . GLU A 1 82 ? -14.570 35.149 28.863 1.00 18.73 81 GLU H N 1
ATOM 626 C CA . GLU A 1 82 ? -15.186 33.913 29.315 1.00 23.15 81 GLU H CA 1
ATOM 627 C C . GLU A 1 82 ? -16.629 33.883 28.835 1.00 20.78 81 GLU H C 1
ATOM 628 O O . GLU A 1 82 ? -17.347 34.875 28.972 1.00 21.56 81 GLU H O 1
ATOM 634 N N . LEU A 1 83 ? -17.046 32.753 28.261 1.00 19.80 82 LEU H N 1
ATOM 635 C CA . LEU A 1 83 ? -18.412 32.564 27.789 1.00 18.68 82 LEU H CA 1
ATOM 636 C C . LEU A 1 83 ? -18.986 31.371 28.538 1.00 22.41 82 LEU H C 1
ATOM 637 O O . LEU A 1 83 ? -18.425 30.269 28.472 1.00 23.17 82 LEU H O 1
ATOM 642 N N A ASN A 1 84 A -20.094 31.596 29.241 0.51 21.57 82 ASN H N 1
ATOM 643 N N B ASN A 1 84 A -20.076 31.579 29.266 0.49 21.59 82 ASN H N 1
ATOM 644 C CA A ASN A 1 84 A -20.715 30.612 30.116 0.51 26.48 82 ASN H CA 1
ATOM 645 C CA B ASN A 1 84 A -20.626 30.500 30.076 0.49 26.24 82 ASN H CA 1
ATOM 646 C C A ASN A 1 84 A -21.901 29.944 29.426 0.51 27.65 82 ASN H C 1
ATOM 647 C C B ASN A 1 84 A -21.901 29.949 29.447 0.49 27.67 82 ASN H C 1
ATOM 648 O O A ASN A 1 84 A -22.346 30.366 28.356 0.51 24.69 82 ASN H O 1
ATOM 649 O O B ASN A 1 84 A -22.405 30.466 28.445 0.49 24.92 82 ASN H O 1
ATOM 658 N N . LYS A 1 85 B -22.413 28.888 30.071 1.00 25.97 82 LYS H N 1
ATOM 659 C CA . LYS A 1 85 B -23.618 28.180 29.622 1.00 24.77 82 LYS H CA 1
ATOM 660 C C . LYS A 1 85 B -23.534 27.840 28.136 1.00 20.69 82 LYS H C 1
ATOM 661 O O . LYS A 1 85 B -24.433 28.137 27.345 1.00 24.11 82 LYS H O 1
ATOM 667 N N . LEU A 1 86 C -22.423 27.219 27.763 1.00 22.37 82 LEU H N 1
ATOM 668 C CA . LEU A 1 86 C -22.141 26.965 26.358 1.00 24.17 82 LEU H CA 1
ATOM 669 C C . LEU A 1 86 C -23.217 26.091 25.727 1.00 25.38 82 LEU H C 1
ATOM 670 O O . LEU A 1 86 C -23.737 25.165 26.351 1.00 24.46 82 LEU H O 1
ATOM 675 N N . ILE A 1 87 ? -23.553 26.404 24.479 1.00 26.64 83 ILE H N 1
ATOM 676 C CA . ILE A 1 87 ? -24.432 25.583 23.663 1.00 21.71 83 ILE H CA 1
ATOM 677 C C . ILE A 1 87 ? -23.687 25.232 22.380 1.00 27.85 83 ILE H C 1
ATOM 678 O O . ILE A 1 87 ? -22.651 25.815 22.060 1.00 24.46 83 ILE H O 1
ATOM 683 N N . SER A 1 88 ? -24.226 24.253 21.646 1.00 25.86 84 SER H N 1
ATOM 684 C CA A SER A 1 88 ? -23.555 23.798 20.432 0.44 25.73 84 SER H CA 1
ATOM 685 C CA B SER A 1 88 ? -23.577 23.792 20.423 0.56 25.74 84 SER H CA 1
ATOM 686 C C . SER A 1 88 ? -23.339 24.941 19.4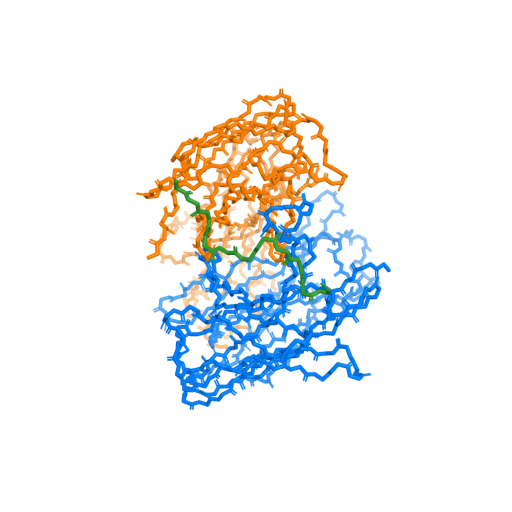46 1.00 22.84 84 SER H C 1
ATOM 687 O O . SER A 1 88 ? -22.324 24.961 18.734 1.00 27.72 84 SER H O 1
ATOM 692 N N . ASP A 1 89 ? -24.266 25.903 19.393 1.00 27.22 85 ASP H N 1
ATOM 693 C CA . ASP A 1 89 ? -24.121 27.049 18.499 1.00 28.31 85 ASP H CA 1
ATOM 694 C C . ASP A 1 89 ? -22.959 27.961 18.883 1.00 22.95 85 ASP H C 1
ATOM 695 O O . ASP A 1 89 ? -22.603 28.842 18.095 1.00 24.37 85 ASP H O 1
ATOM 700 N N . ASP A 1 90 ? -22.341 27.761 20.052 1.00 21.82 86 ASP H N 1
ATOM 701 C CA . ASP A 1 90 ? -21.161 28.548 20.401 1.00 24.28 86 ASP H CA 1
ATOM 702 C C . ASP A 1 90 ? -19.880 27.999 19.791 1.00 22.52 86 ASP H C 1
ATOM 703 O O . ASP A 1 90 ? -18.823 28.626 19.927 1.00 20.86 86 ASP H O 1
ATOM 708 N N . THR A 1 91 ? -19.927 26.836 19.146 1.00 19.16 87 THR H N 1
ATOM 709 C CA . THR A 1 91 ? -18.746 26.334 18.466 1.00 16.40 87 THR H CA 1
ATOM 710 C C . THR A 1 91 ? -18.328 27.304 17.367 1.00 20.38 87 THR H C 1
ATOM 711 O O . THR A 1 91 ? -19.107 27.585 16.448 1.00 20.67 87 THR H O 1
ATOM 715 N N . ALA A 1 92 ? -17.111 27.836 17.473 1.00 18.61 88 ALA 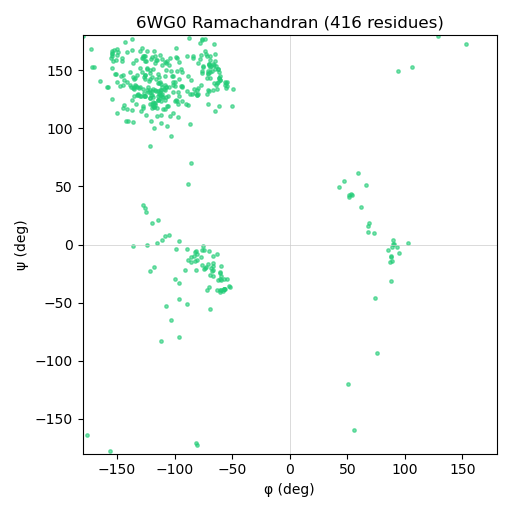H N 1
ATOM 716 C CA . ALA A 1 92 ? -16.693 28.908 16.575 1.00 17.52 88 ALA H CA 1
ATOM 717 C C . ALA A 1 92 ? -15.210 29.202 16.781 1.00 16.75 88 ALA H C 1
ATOM 718 O O . ALA A 1 92 ? -14.599 28.776 17.765 1.00 17.13 88 ALA H O 1
ATOM 720 N N . VAL A 1 93 ? -14.642 29.990 15.865 1.00 15.66 89 VAL H N 1
ATOM 721 C CA . VAL A 1 93 ? -13.340 30.603 16.113 1.00 16.15 89 VAL H CA 1
ATOM 722 C C . VAL A 1 93 ? -13.588 31.941 16.785 1.00 18.69 89 VAL H C 1
ATOM 723 O O . VAL A 1 93 ? -14.433 32.711 16.326 1.00 17.07 89 VAL H O 1
ATOM 727 N N . TYR A 1 94 ? -12.863 32.216 17.872 1.00 18.29 90 TYR H N 1
ATOM 728 C CA . TYR A 1 94 ? -13.023 33.459 18.631 1.00 17.81 90 TYR H CA 1
ATOM 729 C C . TYR A 1 94 ? -11.764 34.286 18.448 1.00 18.46 90 TYR H C 1
ATOM 730 O O . TYR A 1 94 ? -10.659 33.803 18.723 1.00 19.49 90 TYR H O 1
ATOM 739 N N . PHE A 1 95 ? -11.936 35.515 17.968 1.00 16.78 91 PHE H N 1
ATOM 740 C CA . PHE A 1 95 ? -10.841 36.455 17.777 1.00 18.36 91 PHE H CA 1
ATOM 741 C C . PHE A 1 95 ? -10.912 37.562 18.818 1.00 18.72 91 PHE H C 1
ATOM 742 O O . PHE A 1 95 ? -11.986 38.102 19.085 1.00 19.30 91 PHE H O 1
ATOM 750 N N . CYS A 1 96 ? -9.767 37.925 19.377 1.00 20.79 92 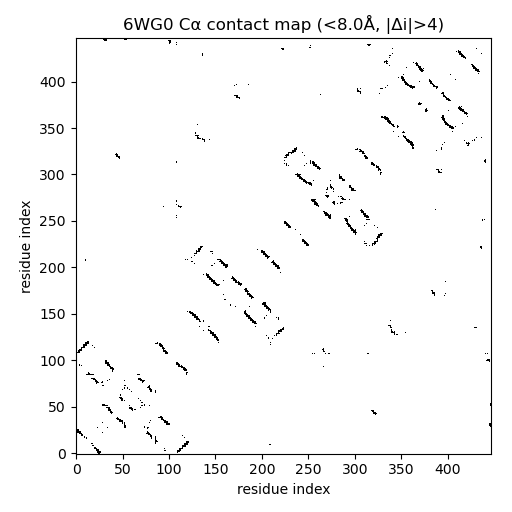CYS H N 1
ATOM 751 C CA . CYS A 1 96 ? -9.653 39.249 19.967 1.00 17.38 92 CYS H CA 1
ATOM 752 C C . CYS A 1 96 ? -9.072 40.192 18.923 1.00 19.03 92 CYS H C 1
ATOM 753 O O . CYS A 1 96 ? -8.305 39.784 18.038 1.00 19.41 92 CYS H O 1
ATOM 756 N N . VAL A 1 97 ? -9.482 41.450 18.995 1.00 15.84 93 VAL H N 1
ATOM 757 C CA . VAL A 1 97 ? -9.167 42.387 17.928 1.00 15.69 93 VAL H CA 1
ATOM 758 C C . VAL A 1 97 ? -9.249 43.795 18.489 1.00 17.57 93 VAL H C 1
ATOM 759 O O . VAL A 1 97 ? -10.191 44.154 19.206 1.00 18.30 93 VAL H O 1
ATOM 763 N N . ARG A 1 98 ? -8.258 44.591 18.139 1.00 20.65 94 ARG H N 1
ATOM 764 C CA . ARG A 1 98 ? -8.174 45.976 18.556 1.00 21.11 94 ARG H CA 1
ATOM 765 C C . ARG A 1 98 ? -8.904 46.862 17.556 1.00 16.54 94 ARG H C 1
ATOM 766 O O . ARG A 1 98 ? -8.905 46.589 16.352 1.00 19.61 94 ARG H O 1
ATOM 774 N N . SER A 1 99 ? -9.538 47.922 18.057 1.00 19.15 95 SER H N 1
ATOM 775 C CA . SER A 1 99 ? -10.036 48.983 17.193 1.00 16.43 95 SER H CA 1
ATOM 776 C C . SER A 1 99 ? -9.292 50.277 17.482 1.00 20.50 95 SER H C 1
ATOM 777 O O . SER A 1 99 ? -8.695 50.446 18.549 1.00 20.71 95 SER H O 1
ATOM 780 N N . ASP A 1 100 ? -9.324 51.183 16.514 1.00 14.76 96 ASP H N 1
ATOM 781 C CA . ASP A 1 100 ? -8.792 52.537 16.704 1.00 18.05 96 ASP H CA 1
ATOM 782 C C . ASP A 1 100 ? -9.940 53.503 16.470 1.00 18.75 96 ASP H C 1
ATOM 783 O O . ASP A 1 100 ? -10.363 53.715 15.327 1.00 23.42 96 ASP H O 1
ATOM 788 N N . GLN A 1 101 ? -10.439 54.082 17.559 1.00 19.33 97 GLN H N 1
ATOM 789 C CA . GLN A 1 101 ? -11.606 54.951 17.509 1.00 19.53 97 GLN H CA 1
ATOM 790 C C . GLN A 1 101 ? -11.279 56.332 16.962 1.00 26.60 97 GLN H C 1
ATOM 791 O O . GLN A 1 101 ? -12.195 57.071 16.582 1.00 29.25 97 GLN H O 1
ATOM 797 N N . GLU A 1 102 ? -10.001 56.698 16.938 1.00 23.52 98 GLU H N 1
ATOM 798 C CA . GLU A 1 102 ? -9.585 58.014 16.480 1.00 25.42 98 GLU H CA 1
ATOM 799 C C . GLU A 1 102 ? -9.176 57.971 15.014 1.00 26.03 98 GLU H C 1
ATOM 800 O O . GLU A 1 102 ? -9.977 58.304 14.132 1.00 29.60 98 GLU H O 1
ATOM 806 N N . ALA A 1 103 ? -7.955 57.508 14.746 1.00 24.29 99 ALA H N 1
ATOM 807 C CA . ALA A 1 103 ? -7.432 57.524 13.382 1.00 28.20 99 ALA H CA 1
ATOM 808 C C . ALA A 1 103 ? -8.293 56.705 12.423 1.00 24.32 99 ALA H C 1
ATOM 809 O O . ALA A 1 103 ? -8.507 57.110 11.276 1.00 28.18 99 ALA H O 1
ATOM 811 N N . LEU A 1 104 ? -8.797 55.556 12.868 1.00 22.70 100 LEU H N 1
ATOM 812 C CA . LEU A 1 104 ? -9.438 54.609 11.960 1.00 20.55 100 LEU H CA 1
ATOM 813 C C . LEU A 1 104 ? -10.959 54.605 12.078 1.00 23.77 100 LEU H C 1
ATOM 814 O O . LEU A 1 104 ? -11.615 53.755 11.464 1.00 18.26 100 LEU H O 1
ATOM 819 N N . ARG A 1 105 A -11.535 55.535 12.839 1.00 21.14 100 ARG H N 1
ATOM 820 C CA . ARG A 1 105 A -12.988 55.682 12.926 1.00 18.23 100 ARG H CA 1
ATOM 821 C C . ARG A 1 105 A -13.670 54.365 13.283 1.00 19.63 100 ARG H C 1
ATOM 822 O O . ARG A 1 105 A -14.700 54.016 12.711 1.00 19.55 100 ARG H O 1
ATOM 830 N N . GLY A 1 106 B -13.093 53.638 14.240 1.00 19.77 100 GLY H N 1
ATOM 831 C CA . GLY A 1 106 B -13.691 52.414 14.743 1.00 19.63 100 GLY H CA 1
ATOM 832 C C . GLY A 1 106 B -13.310 51.136 14.023 1.00 17.61 100 GLY H C 1
ATOM 833 O O . GLY A 1 106 B -13.788 50.063 14.428 1.00 17.33 100 GLY H O 1
ATOM 834 N N . ALA A 1 107 C -12.465 51.200 12.992 1.00 16.96 100 ALA H N 1
ATOM 835 C CA . ALA A 1 107 C -12.102 49.990 12.269 1.00 17.87 100 ALA H CA 1
ATOM 836 C C . ALA A 1 107 C -11.172 49.119 13.109 1.00 19.94 100 ALA H C 1
ATOM 837 O O . ALA A 1 107 C -10.572 49.565 14.091 1.00 19.27 100 ALA H O 1
ATOM 839 N N . PHE A 1 108 D -11.050 47.859 12.695 1.00 16.30 100 PHE H N 1
ATOM 840 C CA . PHE A 1 108 D -10.363 46.815 13.457 1.00 17.39 100 PHE H CA 1
ATOM 841 C C . PHE A 1 108 D -9.027 46.535 12.767 1.00 19.95 100 PHE H C 1
ATOM 842 O O . PHE A 1 108 D -8.996 45.837 11.747 1.00 18.84 100 PHE H O 1
ATOM 850 N N . ASP A 1 109 ? -7.910 47.062 13.301 1.00 19.27 101 ASP H N 1
ATOM 851 C CA . ASP A 1 109 ? -6.664 46.936 12.542 1.00 19.60 101 ASP H CA 1
ATOM 852 C C . ASP A 1 109 ? -5.770 45.764 12.947 1.00 21.14 101 ASP H C 1
ATOM 853 O O . ASP A 1 109 ? -5.094 45.210 12.078 1.00 28.21 101 ASP H O 1
ATOM 858 N N . ILE A 1 110 ? -5.727 45.362 14.216 1.00 19.01 102 ILE H N 1
ATOM 859 C CA . ILE A 1 110 ? -4.876 44.266 14.677 1.00 23.11 102 ILE H CA 1
ATOM 860 C C . ILE A 1 110 ? -5.771 43.156 15.221 1.00 22.72 102 ILE H C 1
ATOM 861 O O . ILE A 1 110 ? -6.537 43.378 16.169 1.00 20.68 102 ILE H O 1
ATOM 866 N N . TRP A 1 111 ? -5.652 41.956 14.637 1.00 18.56 103 TRP H N 1
ATOM 867 C CA . TRP A 1 111 ? -6.450 40.787 14.985 1.00 20.88 103 TRP H CA 1
ATOM 868 C C . TRP A 1 111 ? -5.558 39.714 15.582 1.00 20.21 103 TRP H C 1
ATOM 869 O O . TRP A 1 111 ? -4.464 39.457 15.067 1.00 23.30 103 TRP H O 1
ATOM 880 N N . GLY A 1 112 ? -6.043 39.049 16.630 1.00 19.43 104 GLY H N 1
ATOM 881 C CA . GLY A 1 112 ? -5.393 37.842 17.089 1.00 20.74 104 GLY H CA 1
ATOM 882 C C . GLY A 1 112 ? -5.495 36.741 16.043 1.00 18.92 104 GLY H C 1
ATOM 883 O O . GLY A 1 112 ? -6.172 36.868 15.017 1.00 22.32 104 GLY H O 1
ATOM 884 N N . GLN A 1 113 ? -4.790 35.636 16.294 1.00 21.28 105 GLN H N 1
ATOM 885 C CA . GLN A 1 113 ? -4.842 34.535 15.342 1.00 25.17 105 GLN H CA 1
ATOM 886 C C . GLN A 1 113 ? -6.125 33.726 15.454 1.00 24.77 105 GLN H C 1
ATOM 887 O O . GLN A 1 113 ? -6.401 32.908 14.567 1.00 25.04 105 GLN H O 1
ATOM 893 N N . GLY A 1 114 ? -6.910 33.944 16.496 1.00 20.90 106 GLY H N 1
ATOM 894 C CA . GLY A 1 114 ? -8.112 33.145 16.715 1.00 19.69 106 GLY H CA 1
ATOM 895 C C . GLY A 1 114 ? -7.885 31.955 17.628 1.00 21.91 106 GLY H C 1
ATOM 896 O O . GLY A 1 114 ? -6.808 31.347 17.669 1.00 21.33 106 GLY H O 1
ATOM 897 N N . THR A 1 115 ? -8.942 31.592 18.356 1.00 18.08 107 THR H N 1
ATOM 898 C CA . THR A 1 115 ? -8.951 30.428 19.236 1.00 18.51 107 THR H CA 1
ATOM 899 C C . THR A 1 115 ? -10.191 29.605 18.922 1.00 20.03 107 THR H C 1
ATOM 900 O O . THR A 1 115 ? -11.307 30.140 18.918 1.00 19.78 107 THR H O 1
ATOM 904 N N . MET A 1 116 ? -10.007 28.313 18.666 1.00 18.50 108 MET H N 1
ATOM 905 C CA . MET A 1 116 ? -11.157 27.459 18.417 1.00 18.47 108 MET H CA 1
ATOM 906 C C . MET A 1 116 ? -11.810 27.081 19.744 1.00 22.09 108 MET H C 1
ATOM 907 O O . MET A 1 116 ? -11.131 26.726 20.710 1.00 23.80 108 MET H O 1
ATOM 912 N N . VAL A 1 117 ? -13.132 27.177 19.796 1.00 18.54 109 VAL H N 1
ATOM 913 C CA . VAL A 1 117 ? -13.904 26.650 20.911 1.00 19.90 109 VAL H CA 1
ATOM 914 C C . VAL A 1 117 ? -14.848 25.606 20.339 1.00 19.36 109 VAL H C 1
ATOM 915 O O . VAL A 1 117 ? -15.676 25.918 19.471 1.00 20.25 109 VAL H O 1
ATOM 919 N N . PHE A 1 118 ? -14.681 24.363 20.782 1.00 20.10 110 PHE H N 1
ATOM 920 C CA . PHE A 1 118 ? -15.510 23.238 20.373 1.00 22.87 110 PHE H CA 1
ATOM 921 C C . PHE A 1 118 ? -16.424 22.866 21.531 1.00 21.63 110 PHE H C 1
ATOM 922 O O . PHE A 1 118 ? -15.941 22.515 22.612 1.00 24.87 110 PHE H O 1
ATOM 930 N N . VAL A 1 119 ? -17.732 22.948 21.314 1.00 21.20 111 VAL H N 1
ATOM 931 C CA . VAL A 1 119 ? -18.722 22.502 22.292 1.00 24.02 111 VAL H CA 1
ATOM 932 C C . VAL A 1 119 ? -19.140 21.093 21.889 1.00 25.72 111 VAL H C 1
ATOM 933 O O . VAL A 1 119 ? -19.801 20.902 20.864 1.00 25.00 111 VAL H O 1
ATOM 937 N N . VAL A 1 120 ? -18.743 20.099 22.681 1.00 24.34 112 VAL H N 1
ATOM 938 C CA . VAL A 1 120 ? -18.749 18.701 22.260 1.00 22.67 112 VAL H CA 1
ATOM 939 C C . VAL A 1 120 ? -19.619 17.887 23.207 1.00 25.80 112 VAL H C 1
ATOM 940 O O . VAL A 1 120 ? -19.389 17.889 24.420 1.00 26.14 112 VAL H O 1
ATOM 944 N N . SER A 1 121 ? -20.587 17.153 22.651 1.00 29.62 113 SER H N 1
ATOM 945 C CA . SER A 1 121 ? -21.244 16.126 23.456 1.00 28.93 113 SER H CA 1
ATOM 946 C C . SER A 1 121 ? -20.873 14.758 22.902 1.00 24.05 113 SER H C 1
ATOM 947 O O . SER A 1 121 ? -19.937 14.120 23.398 1.00 34.36 113 SER H O 1
ATOM 950 N N . ARG A 1 122 ? -21.578 14.309 21.870 1.00 27.68 114 ARG H N 1
ATOM 951 C CA . ARG A 1 122 ? -21.208 13.063 21.210 1.00 25.05 114 ARG H CA 1
ATOM 952 C C . ARG A 1 122 ? -19.893 13.241 20.453 1.00 26.40 114 ARG H C 1
ATOM 953 O O . ARG A 1 122 ? -19.627 14.296 19.874 1.00 25.45 114 ARG H O 1
ATOM 957 N N . ARG A 1 123 ? -19.065 12.197 20.454 1.00 24.94 115 ARG H N 1
ATOM 958 C CA . ARG A 1 123 ? -17.781 12.270 19.775 1.00 27.89 115 ARG H CA 1
ATOM 959 C C . ARG A 1 123 ? -17.383 10.885 19.291 1.00 27.88 115 ARG H C 1
ATOM 960 O O . ARG A 1 123 ? -17.704 9.873 19.920 1.00 25.56 115 ARG H O 1
ATOM 968 N N . LEU A 1 124 ? -16.694 10.852 18.150 1.00 22.65 116 LEU H N 1
ATOM 969 C CA . LEU A 1 124 ? -16.162 9.628 17.577 1.00 21.76 116 LEU H CA 1
ATOM 970 C C . LEU A 1 124 ? -14.831 9.983 16.931 1.00 25.67 116 LEU H C 1
ATOM 971 O O . LEU A 1 124 ? -14.779 10.853 16.051 1.00 21.85 116 LEU H O 1
ATOM 976 N N . PRO A 1 125 ? -13.734 9.376 17.369 1.00 20.92 117 PRO H N 1
ATOM 977 C CA . PRO A 1 125 ? -12.434 9.671 16.775 1.00 22.74 117 PRO H CA 1
ATOM 978 C C . PRO A 1 125 ? -12.354 9.123 15.363 1.00 19.34 117 PRO H C 1
ATOM 979 O O . PRO A 1 125 ? -13.062 8.164 15.015 1.00 20.34 117 PRO H O 1
ATOM 983 N N . PRO A 1 126 ? -11.494 9.706 14.525 1.00 20.33 118 PRO H N 1
ATOM 984 C CA . PRO A 1 126 ? -11.430 9.298 13.118 1.00 17.68 118 PRO H CA 1
ATOM 985 C C . PRO A 1 126 ? -10.714 7.967 12.933 1.00 22.14 118 PRO H C 1
ATOM 986 O O . PRO A 1 126 ? -9.835 7.592 13.710 1.00 21.47 118 PRO H O 1
ATOM 990 N N . SER A 1 127 ? -11.074 7.275 11.857 1.00 19.40 119 SER H N 1
ATOM 991 C CA . SER A 1 127 ? -10.245 6.208 11.313 1.00 16.61 119 SER H CA 1
ATOM 992 C C . SER A 1 127 ? -9.377 6.827 10.228 1.00 25.87 119 SER H C 1
ATOM 993 O O . SER A 1 127 ? -9.864 7.622 9.425 1.00 25.86 119 SER H O 1
ATOM 996 N N . VAL A 1 128 ? -8.092 6.488 10.210 1.00 18.31 120 VAL H N 1
ATOM 997 C CA . VAL A 1 128 ? -7.156 7.098 9.272 1.00 13.58 120 VAL H CA 1
ATOM 998 C C . VAL A 1 128 ? -6.574 6.002 8.402 1.00 17.68 120 VAL H C 1
ATOM 999 O O . VAL A 1 128 ? -5.976 5.046 8.919 1.00 20.09 120 VAL H O 1
ATOM 1003 N N . PHE A 1 129 ? -6.765 6.124 7.089 1.00 16.39 121 PHE H N 1
ATOM 1004 C CA . PHE A 1 129 ? -6.324 5.098 6.143 1.00 18.31 121 PHE H CA 1
ATOM 1005 C C . PHE A 1 129 ? -5.359 5.673 5.115 1.00 16.52 121 PHE H C 1
ATOM 1006 O O . PHE A 1 129 ? -5.577 6.774 4.605 1.00 16.10 121 PHE H O 1
ATOM 1014 N N . PRO A 1 130 ? -4.319 4.950 4.738 1.00 15.76 122 PRO H N 1
ATOM 1015 C CA . PRO A 1 130 ? -3.388 5.521 3.754 1.00 15.51 122 PRO H CA 1
ATOM 1016 C C . PRO A 1 130 ? -4.000 5.569 2.361 1.00 17.45 122 PRO H C 1
ATOM 1017 O O . PRO A 1 130 ? -4.779 4.691 1.974 1.00 19.31 122 PRO H O 1
ATOM 1021 N N . LEU A 1 131 ? -3.673 6.634 1.630 1.00 15.71 123 LEU H N 1
ATOM 1022 C CA . LEU A 1 131 ? -3.887 6.725 0.186 1.00 13.59 123 LEU H CA 1
ATOM 1023 C C . LEU A 1 131 ? -2.513 6.493 -0.451 1.00 15.99 123 LEU H C 1
ATOM 1024 O O . LEU A 1 131 ? -1.710 7.411 -0.608 1.00 16.97 123 LEU H O 1
ATOM 1029 N N . ALA A 1 132 ? -2.237 5.242 -0.789 1.00 17.74 124 ALA H N 1
ATOM 1030 C CA . ALA A 1 132 ? -0.872 4.831 -1.107 1.00 15.59 124 ALA H CA 1
ATOM 1031 C C . ALA A 1 132 ? -0.472 5.277 -2.510 1.00 15.65 124 ALA H C 1
ATOM 1032 O O . ALA A 1 132 ? -1.257 5.156 -3.454 1.00 19.60 124 ALA H O 1
ATOM 1034 N N . PRO A 1 133 ? 0.739 5.788 -2.684 1.00 17.32 125 PRO H N 1
ATOM 1035 C CA . PRO A 1 133 ? 1.199 6.101 -4.039 1.00 19.05 125 PRO H CA 1
ATOM 1036 C C . PRO A 1 133 ? 1.464 4.818 -4.805 1.00 18.97 125 PRO H C 1
ATOM 1037 O O . PRO A 1 133 ? 1.863 3.805 -4.235 1.00 21.59 125 PRO H O 1
ATOM 1041 N N . SER A 1 134 ? 1.212 4.872 -6.106 1.00 19.94 126 SER H N 1
ATOM 1042 C CA . SER A 1 134 ? 1.424 3.733 -6.989 1.00 18.40 126 SER H CA 1
ATOM 1043 C C . SER A 1 134 ? 1.616 4.271 -8.401 1.00 19.31 126 SER H C 1
ATOM 1044 O O . SER A 1 134 ? 1.588 5.480 -8.633 1.00 20.52 126 SER H O 1
ATOM 1047 N N . SER A 1 135 ? 1.784 3.357 -9.362 1.00 21.33 127 SER H N 1
ATOM 1048 C CA . SER A 1 135 ? 1.821 3.793 -10.751 1.00 23.95 127 SER H CA 1
ATOM 1049 C C . SER A 1 135 ? 0.524 4.477 -11.153 1.00 26.61 127 SER H C 1
ATOM 1050 O O . SER A 1 135 ? 0.521 5.280 -12.091 1.00 26.09 127 SER H O 1
ATOM 1053 N N . LYS A 1 136 ? -0.573 4.181 -10.453 1.00 22.71 128 LYS H N 1
ATOM 1054 C CA . LYS A 1 136 ? -1.869 4.781 -10.753 1.00 20.56 128 LYS H CA 1
ATOM 1055 C C . LYS A 1 136 ? -2.030 6.176 -10.166 1.00 20.62 128 LYS H C 1
ATOM 1056 O O . LYS A 1 136 ? -3.021 6.852 -10.473 1.00 19.85 128 LYS H O 1
ATOM 1062 N N . SER A 1 137 ? -1.085 6.626 -9.336 1.00 16.91 129 SER H N 1
ATOM 1063 C CA . SER A 1 137 ? -1.095 7.985 -8.808 1.00 14.06 129 SER H CA 1
ATOM 1064 C C . SER A 1 137 ? 0.225 8.671 -9.109 1.00 17.92 129 SER H C 1
ATOM 1065 O O . SER A 1 137 ? 0.686 9.531 -8.346 1.00 21.33 129 SER H O 1
ATOM 1068 N N . THR A 1 138 ? 0.844 8.309 -10.228 1.00 21.96 130 THR H N 1
ATOM 1069 C CA . THR A 1 138 ? 2.034 8.985 -10.720 1.00 31.01 130 THR H CA 1
ATOM 1070 C C . THR A 1 138 ? 1.732 9.570 -12.094 1.00 39.55 130 THR H C 1
ATOM 1071 O O . THR A 1 138 ? 1.136 8.897 -12.942 1.00 38.42 130 THR H O 1
ATOM 1075 N N . SER A 1 139 ? 2.113 10.828 -12.301 1.00 29.85 131 SER H N 1
ATOM 1076 C CA . SER A 1 139 ? 1.919 11.495 -13.586 1.00 44.69 131 SER H CA 1
ATOM 1077 C C . SER A 1 139 ? 3.096 12.428 -13.829 1.00 30.69 131 SER H C 1
ATOM 1078 O O . SER A 1 139 ? 3.313 13.357 -13.051 1.00 31.99 131 SER H O 1
ATOM 1081 N N . GLY A 1 140 ? 3.855 12.166 -14.899 1.00 34.03 132 GLY H N 1
ATOM 1082 C CA . GLY A 1 140 ? 4.946 13.020 -15.344 1.00 28.43 132 GLY H CA 1
ATOM 1083 C C . GLY A 1 140 ? 5.931 13.504 -14.293 1.00 34.85 132 GLY H C 1
ATOM 1084 O O . GLY A 1 140 ? 6.164 14.712 -14.173 1.00 41.21 132 GLY H O 1
ATOM 1085 N N . GLY A 1 141 ? 6.530 12.580 -13.542 1.00 28.74 133 GLY H N 1
ATOM 1086 C CA . GLY A 1 141 ? 7.483 12.925 -12.511 1.00 22.80 133 GLY H CA 1
ATOM 1087 C C . GLY A 1 141 ? 6.880 13.201 -11.150 1.00 19.11 133 GLY H C 1
ATOM 1088 O O . GLY A 1 141 ? 7.625 13.338 -10.173 1.00 22.48 133 GLY H O 1
ATOM 1089 N N . THR A 1 142 ? 5.560 13.307 -11.058 1.00 20.40 134 THR H N 1
ATOM 1090 C CA . THR A 1 142 ? 4.876 13.657 -9.823 1.00 19.80 134 THR H CA 1
ATOM 1091 C C . THR A 1 142 ? 4.148 12.428 -9.303 1.00 19.80 134 THR H C 1
ATOM 1092 O O . THR A 1 142 ? 3.458 11.750 -10.070 1.00 22.66 134 THR H O 1
ATOM 1096 N N . ALA A 1 143 ? 4.280 12.154 -8.006 1.00 16.35 135 ALA H N 1
ATOM 1097 C CA . ALA A 1 143 ? 3.454 11.143 -7.355 1.00 16.95 135 ALA H CA 1
ATOM 1098 C C . ALA A 1 143 ? 2.542 11.812 -6.339 1.00 16.86 135 ALA H C 1
ATOM 1099 O O . ALA A 1 143 ? 2.951 12.743 -5.646 1.00 16.35 135 ALA H O 1
ATOM 1101 N N . ALA A 1 144 ? 1.296 11.361 -6.274 1.00 15.17 136 ALA H N 1
ATOM 1102 C CA . ALA A 1 144 ? 0.378 11.839 -5.258 1.00 15.11 136 ALA H CA 1
ATOM 1103 C C . ALA A 1 144 ? 0.155 10.729 -4.241 1.00 15.24 136 ALA H C 1
ATOM 1104 O O . ALA A 1 144 ? 0.176 9.535 -4.573 1.00 16.26 136 ALA H O 1
ATOM 1106 N N . LEU A 1 145 ? -0.009 11.137 -2.986 1.00 12.76 137 LEU H N 1
ATOM 1107 C CA . LEU A 1 145 ? -0.287 10.220 -1.890 1.00 14.29 137 LEU H CA 1
ATOM 1108 C C . LEU A 1 145 ? -1.120 10.992 -0.875 1.00 14.58 137 LEU H C 1
ATOM 1109 O O . LEU A 1 145 ? -1.268 12.210 -0.982 1.00 14.82 137 LEU H O 1
ATOM 1114 N N . GLY A 1 146 ? -1.692 10.296 0.100 1.00 15.52 138 GLY H N 1
ATOM 1115 C CA . GLY A 1 146 ? -2.450 11.031 1.102 1.00 13.72 138 GLY H CA 1
ATOM 1116 C C . GLY A 1 146 ? -2.973 10.140 2.207 1.00 14.42 138 GLY H C 1
ATOM 1117 O O . GLY A 1 146 ? -2.504 9.017 2.406 1.00 15.83 138 GLY H O 1
ATOM 1118 N N . CYS A 1 147 ? -3.933 10.694 2.955 1.00 15.00 139 CYS H N 1
ATOM 1119 C CA . CYS A 1 147 ? -4.616 9.956 4.005 1.00 16.13 139 CYS H CA 1
ATOM 1120 C C . CYS A 1 147 ? -6.098 10.247 3.911 1.00 15.50 139 CYS H C 1
ATOM 1121 O O . CYS A 1 147 ? -6.491 11.407 3.750 1.00 16.39 139 CYS H O 1
ATOM 1124 N N . LEU A 1 148 ? -6.900 9.193 4.012 1.00 15.69 140 LEU H N 1
ATOM 1125 C CA . LEU A 1 148 ? -8.345 9.303 4.126 1.00 14.39 140 LEU H CA 1
ATOM 1126 C C . LEU A 1 148 ? -8.718 9.288 5.605 1.00 14.10 140 LEU H C 1
ATOM 1127 O O . LEU A 1 148 ? -8.358 8.352 6.338 1.00 16.09 140 LEU H O 1
ATOM 1132 N N . VAL A 1 149 ? -9.418 10.326 6.052 1.00 14.11 141 VAL H N 1
ATOM 1133 C CA . VAL A 1 149 ? -9.781 10.491 7.455 1.00 16.25 141 VAL H CA 1
ATOM 1134 C C . VAL A 1 149 ? -11.294 10.330 7.538 1.00 20.38 141 VAL H C 1
ATOM 1135 O O . VAL A 1 149 ? -12.040 11.238 7.158 1.00 21.79 141 VAL H O 1
ATOM 1139 N N . LYS A 1 150 ? -11.753 9.180 8.032 1.00 18.54 142 LYS H N 1
ATOM 1140 C CA . LYS A 1 150 ? -13.134 8.743 7.849 1.00 21.34 142 LYS H CA 1
ATOM 1141 C C . LYS A 1 150 ? -13.851 8.571 9.182 1.00 19.35 142 LYS H C 1
ATOM 1142 O O . LYS A 1 150 ? -13.252 8.153 10.179 1.00 19.86 142 LYS H O 1
ATOM 1148 N N . ASP A 1 151 ? -15.150 8.908 9.183 1.00 21.21 143 ASP H N 1
ATOM 1149 C CA . ASP A 1 151 ? -16.100 8.515 10.236 1.00 16.67 143 ASP H CA 1
ATOM 1150 C C . ASP A 1 151 ? -15.779 9.167 11.580 1.00 20.45 143 ASP H C 1
ATOM 1151 O O . ASP A 1 151 ? -15.714 8.497 12.617 1.00 26.64 143 ASP H O 1
ATOM 1156 N N . TYR A 1 152 ? -15.611 10.491 11.573 1.00 17.33 144 TYR H N 1
ATOM 1157 C CA . TYR A 1 152 ? -15.353 11.207 12.814 1.00 17.48 144 TYR H CA 1
ATOM 1158 C C . TYR A 1 152 ? -16.479 12.193 13.096 1.00 18.46 144 TYR H C 1
ATOM 1159 O O . TYR A 1 152 ? -17.271 12.543 12.214 1.00 19.72 144 TYR H O 1
ATOM 1168 N N . PHE A 1 153 ? -16.542 12.621 14.352 1.00 18.66 145 PHE H N 1
ATOM 1169 C CA . PHE A 1 153 ? -17.555 13.561 14.787 1.00 16.70 145 PHE H CA 1
ATOM 1170 C C . PHE A 1 153 ? -17.154 14.148 16.125 1.00 18.49 145 PHE H C 1
ATOM 1171 O O . PHE A 1 153 ? -16.626 13.415 16.971 1.00 21.48 145 PHE H O 1
ATOM 1179 N N . PRO A 1 154 ? -17.380 15.440 16.361 1.00 18.49 146 PRO H N 1
ATOM 1180 C CA . PRO A 1 154 ? -17.773 16.442 15.370 1.00 17.48 146 PRO H CA 1
ATOM 1181 C C . PRO A 1 154 ? -16.560 16.929 14.592 1.00 17.95 146 PRO H C 1
ATOM 1182 O O . PRO A 1 154 ? -15.460 16.387 14.749 1.00 19.29 146 PRO H O 1
ATOM 1186 N N . GLU A 1 155 ? -16.745 17.954 13.763 1.00 18.06 147 GLU H N 1
ATOM 1187 C CA . GLU A 1 155 ? -15.595 18.618 13.187 1.00 16.93 147 GLU H CA 1
ATOM 1188 C C . GLU A 1 155 ? -14.857 19.377 14.285 1.00 22.55 147 GLU H C 1
ATOM 1189 O O . GLU A 1 155 ? -15.442 19.700 15.323 1.00 22.31 147 GLU H O 1
ATOM 1195 N N . PRO A 1 156 ? -13.567 19.695 14.077 1.00 20.88 148 PRO H N 1
ATOM 1196 C CA . PRO A 1 156 ? -12.743 19.391 12.908 1.00 19.63 148 PRO H CA 1
ATOM 1197 C C . PRO A 1 156 ? -11.623 18.407 13.213 1.00 18.63 148 PRO H C 1
ATOM 1198 O O . PRO A 1 156 ? -11.266 18.187 14.374 1.00 20.21 148 PRO H O 1
ATOM 1202 N N . VAL A 1 157 ? -11.067 17.823 12.174 1.00 17.78 149 VAL H N 1
ATOM 1203 C CA . VAL A 1 157 ? -9.718 17.280 12.251 1.00 19.01 149 VAL H CA 1
ATOM 1204 C C . VAL A 1 157 ? -8.781 18.313 11.652 1.00 18.04 149 VAL H C 1
ATOM 1205 O O . VAL A 1 157 ? -9.148 19.076 10.751 1.00 21.05 149 VAL H O 1
ATOM 1209 N N . THR A 1 158 ? -7.555 18.348 12.149 1.00 19.04 150 THR H N 1
ATOM 1210 C CA . THR A 1 158 ? -6.480 19.040 11.456 1.00 20.76 150 THR H CA 1
ATOM 1211 C C . THR A 1 158 ? -5.470 17.997 11.007 1.00 19.23 150 THR H C 1
ATOM 1212 O O . THR A 1 158 ? -5.255 16.997 11.699 1.00 24.50 150 THR H O 1
ATOM 1216 N N . VAL A 1 159 ? -4.873 18.208 9.839 1.00 17.66 151 VAL H N 1
ATOM 1217 C CA . VAL A 1 159 ? -3.919 17.259 9.281 1.00 16.43 151 VAL H CA 1
ATOM 1218 C C . VAL A 1 159 ? -2.633 18.007 8.981 1.00 21.36 151 VAL H C 1
ATOM 1219 O O . VAL A 1 159 ? -2.661 19.042 8.308 1.00 22.90 151 VAL H O 1
ATOM 1223 N N . SER A 1 160 ? -1.517 17.485 9.475 1.00 18.21 152 SER H N 1
ATOM 1224 C CA . SER A 1 160 ? -0.202 17.921 9.038 1.00 19.16 152 SER H CA 1
ATOM 1225 C C . SER A 1 160 ? 0.515 16.732 8.411 1.00 17.27 152 SER H C 1
ATOM 1226 O O . SER A 1 160 ? 0.102 15.581 8.555 1.00 19.17 152 SER H O 1
ATOM 1229 N N . TRP A 1 161 ? 1.611 17.026 7.718 1.00 17.13 153 TRP H N 1
ATOM 1230 C CA . TRP A 1 161 ? 2.427 16.001 7.076 1.00 14.55 153 TRP H CA 1
ATOM 1231 C C . TRP A 1 161 ? 3.844 16.118 7.603 1.00 16.92 153 TRP H C 1
ATOM 1232 O O . TRP A 1 161 ? 4.393 17.228 7.654 1.00 17.64 153 TRP H O 1
ATOM 1243 N N . ASN A 1 162 ? 4.414 14.984 8.014 1.00 18.54 154 ASN H N 1
ATOM 1244 C CA . ASN A 1 162 ? 5.778 14.959 8.549 1.00 20.13 154 ASN H CA 1
ATOM 1245 C C . ASN A 1 162 ? 5.951 15.995 9.654 1.00 24.00 154 ASN H C 1
ATOM 1246 O O . ASN A 1 162 ? 6.956 16.714 9.721 1.00 21.09 154 ASN H O 1
ATOM 1251 N N . SER A 1 163 ? 4.924 16.096 10.505 1.00 22.63 155 SER H N 1
ATOM 1252 C CA . SER A 1 163 ? 4.931 16.942 11.696 1.00 27.35 155 SER H CA 1
ATOM 1253 C C . SER A 1 163 ? 5.091 18.419 11.355 1.00 27.59 155 SER H C 1
ATOM 1254 O O . SER A 1 163 ? 5.671 19.183 12.130 1.00 32.51 155 SER H O 1
ATOM 1257 N N . GLY A 1 164 ? 4.555 18.842 10.206 1.00 25.41 156 GLY H N 1
ATOM 1258 C CA . GLY A 1 164 ? 4.636 20.217 9.762 1.00 27.30 156 GLY H CA 1
ATOM 1259 C C . GLY A 1 164 ? 5.783 20.524 8.824 1.00 23.39 156 GLY H C 1
ATOM 1260 O O . GLY A 1 164 ? 5.838 21.634 8.271 1.00 25.22 156 GLY H O 1
ATOM 1261 N N . ALA A 1 165 ? 6.694 19.575 8.606 1.00 20.48 157 ALA H N 1
ATOM 1262 C CA . ALA A 1 165 ? 7.810 19.817 7.704 1.00 22.58 157 ALA H CA 1
ATOM 1263 C C . ALA A 1 165 ? 7.394 19.789 6.240 1.00 22.16 157 ALA H C 1
ATOM 1264 O O . ALA A 1 165 ? 8.104 20.337 5.397 1.00 21.48 157 ALA H O 1
ATOM 1266 N N . LEU A 1 166 ? 6.266 19.163 5.908 1.00 17.27 158 LEU H N 1
ATOM 1267 C CA . LEU A 1 166 ? 5.828 19.053 4.521 1.00 15.84 158 LEU H CA 1
ATOM 1268 C C . LEU A 1 166 ? 4.531 19.836 4.406 1.00 18.43 158 LEU H C 1
ATOM 1269 O O . LEU A 1 166 ? 3.513 19.436 4.986 1.00 18.40 158 LEU H O 1
ATOM 1274 N N . THR A 1 167 ? 4.583 20.971 3.699 1.00 17.41 159 THR H N 1
ATOM 1275 C CA . THR A 1 167 ? 3.399 21.806 3.492 1.00 15.58 159 THR H CA 1
ATOM 1276 C C . THR A 1 167 ? 3.200 22.119 2.018 1.00 18.03 159 THR H C 1
ATOM 1277 O O . THR A 1 167 ? 2.058 22.265 1.563 1.00 19.96 159 THR H O 1
ATOM 1281 N N A SER A 1 168 ? 4.292 22.217 1.262 0.49 18.66 160 SER H N 1
ATOM 1282 N N B SER A 1 168 ? 4.296 22.218 1.260 0.51 18.66 160 SER H N 1
ATOM 1283 C CA A SER A 1 168 ? 4.172 22.474 -0.163 0.49 20.60 160 SER H CA 1
ATOM 1284 C CA B SER A 1 168 ? 4.195 22.455 -0.175 0.51 20.59 160 SER H CA 1
ATOM 1285 C C A SER A 1 168 ? 3.412 21.344 -0.846 0.49 20.74 160 SER H C 1
ATOM 1286 C C B SER A 1 168 ? 3.414 21.335 -0.850 0.51 20.72 160 SER H C 1
ATOM 1287 O O A SER A 1 168 ? 3.690 20.163 -0.620 0.49 22.82 160 SER H O 1
ATOM 1288 O O B SER A 1 168 ? 3.680 20.150 -0.625 0.51 22.83 160 SER H O 1
ATOM 1293 N N . GLY A 1 169 ? 2.426 21.714 -1.655 1.00 19.39 161 GLY H N 1
ATOM 1294 C CA . GLY A 1 169 ? 1.647 20.749 -2.404 1.00 21.30 161 GLY H CA 1
ATOM 1295 C C . GLY A 1 169 ? 0.598 19.985 -1.622 1.00 22.85 161 GLY H C 1
ATOM 1296 O O . GLY A 1 169 ? -0.036 19.089 -2.203 1.00 19.93 161 GLY H O 1
ATOM 1297 N N . VAL A 1 170 ? 0.394 20.300 -0.342 1.00 17.06 162 VAL H N 1
ATOM 1298 C CA . VAL A 1 170 ? -0.629 19.648 0.476 1.00 16.97 162 VAL H CA 1
ATOM 1299 C C . VAL A 1 170 ? -1.985 20.272 0.189 1.00 17.37 162 VAL H C 1
ATOM 1300 O O . VAL A 1 170 ? -2.126 21.505 0.162 1.00 19.86 162 VAL H O 1
ATOM 1304 N N . HIS A 1 171 ? -2.992 19.422 -0.019 1.00 15.69 163 HIS H N 1
ATOM 1305 C CA . HIS A 1 171 ? -4.386 19.855 -0.081 1.00 18.22 163 HIS H CA 1
ATOM 1306 C C . HIS A 1 171 ? -5.149 19.036 0.941 1.00 16.73 163 HIS H C 1
ATOM 1307 O O . HIS A 1 171 ? -5.340 17.829 0.754 1.00 16.40 163 HIS H O 1
ATOM 1314 N N . THR A 1 172 ? -5.606 19.681 1.999 1.00 14.90 164 THR H N 1
ATOM 1315 C CA . THR A 1 172 ? -6.480 19.034 2.957 1.00 17.28 164 THR H CA 1
ATOM 1316 C C . THR A 1 172 ? -7.870 19.528 2.612 1.00 16.41 164 THR H C 1
ATOM 1317 O O . THR A 1 172 ? -8.153 20.726 2.720 1.00 19.46 164 THR H O 1
ATOM 1321 N N . PHE A 1 173 ? -8.703 18.611 2.146 1.00 14.23 165 PHE H N 1
ATOM 1322 C CA . PHE A 1 173 ? -9.995 18.993 1.596 1.00 16.12 165 PHE H CA 1
ATOM 1323 C C . PHE A 1 173 ? -11.006 19.350 2.680 1.00 18.98 165 PHE H C 1
ATOM 1324 O O . PHE A 1 173 ? -10.981 18.793 3.780 1.00 18.77 165 PHE H O 1
ATOM 1332 N N . PRO A 1 174 ? -11.920 20.264 2.371 1.00 15.28 166 PRO H N 1
ATOM 1333 C CA . PRO A 1 174 ? -13.087 20.463 3.242 1.00 14.49 166 PRO H CA 1
ATOM 1334 C C . PRO A 1 174 ? -13.821 19.146 3.457 1.00 14.70 166 PRO H C 1
ATOM 1335 O O . PRO A 1 174 ? -13.956 18.323 2.544 1.00 16.79 166 PRO H O 1
ATOM 1339 N N . ALA A 1 175 ? -14.270 18.937 4.692 1.00 14.61 167 ALA H N 1
ATOM 1340 C CA . ALA A 1 175 ? -14.958 17.693 5.014 1.00 13.38 167 ALA H CA 1
ATOM 1341 C C . ALA A 1 175 ? -16.283 17.596 4.266 1.00 16.73 167 ALA H C 1
ATOM 1342 O O . ALA A 1 175 ? -16.894 18.608 3.906 1.00 16.37 167 ALA H O 1
ATOM 1344 N N . VAL A 1 176 ? -16.724 16.354 4.051 1.00 16.45 168 VAL H N 1
ATOM 1345 C CA . VAL A 1 176 ? -18.084 16.075 3.599 1.00 16.35 168 VAL H CA 1
ATOM 1346 C C . VAL A 1 176 ? -18.845 15.468 4.769 1.00 17.97 168 VAL H C 1
ATOM 1347 O O . VAL A 1 176 ? -18.264 14.919 5.710 1.00 17.08 168 VAL H O 1
ATOM 1351 N N . LEU A 1 177 ? -20.170 15.584 4.707 1.00 14.46 169 LEU H N 1
ATOM 1352 C CA . LEU A 1 177 ? -21.073 14.950 5.652 1.00 15.93 169 LEU H CA 1
ATOM 1353 C C . LEU A 1 177 ? -21.563 13.640 5.036 1.00 16.91 169 LEU H C 1
ATOM 1354 O O . LEU A 1 177 ? -22.174 13.647 3.959 1.00 21.90 169 LEU H O 1
ATOM 1359 N N . GLN A 1 178 ? -21.300 12.532 5.712 1.00 19.10 170 GLN H N 1
ATOM 1360 C CA . GLN A 1 178 ? -21.750 11.251 5.191 1.00 17.32 170 GLN H CA 1
ATOM 1361 C C . GLN A 1 178 ? -23.198 11.013 5.591 1.00 21.80 170 GLN H C 1
ATOM 1362 O O . GLN A 1 178 ? -23.724 11.647 6.509 1.00 25.38 170 GLN H O 1
ATOM 1368 N N . SER A 1 179 ? -23.846 10.077 4.886 1.00 28.47 171 SER H N 1
ATOM 1369 C CA . SER A 1 179 ? -25.241 9.781 5.196 1.00 30.72 171 SER H CA 1
ATOM 1370 C C . SER A 1 179 ? -25.402 9.281 6.627 1.00 26.77 171 SER H C 1
ATOM 1371 O O . SER A 1 179 ? -26.481 9.412 7.217 1.00 32.19 171 SER H O 1
ATOM 1374 N N . SER A 1 180 ? -24.338 8.716 7.203 1.00 25.06 172 SER H N 1
ATOM 1375 C CA . SER A 1 180 ? -24.333 8.314 8.603 1.00 24.62 172 SER H CA 1
ATOM 1376 C C . SER A 1 180 ? -24.414 9.487 9.577 1.00 28.52 172 SER H C 1
ATOM 1377 O O . SER A 1 180 ? -24.658 9.269 10.766 1.00 28.17 172 SER H O 1
ATOM 1380 N N . GLY A 1 181 ? -24.167 10.713 9.127 1.00 24.05 173 GLY H N 1
ATOM 1381 C CA . GLY A 1 181 ? -24.014 11.830 10.034 1.00 23.28 173 GLY H CA 1
ATOM 1382 C C . GLY A 1 181 ? -22.595 12.052 10.518 1.00 21.43 173 GLY H C 1
ATOM 1383 O O . GLY A 1 181 ? -22.357 13.003 11.266 1.00 22.86 173 GLY H O 1
ATOM 1384 N N . LEU A 1 182 ? -21.656 11.203 10.112 1.00 17.96 174 LEU H N 1
ATOM 1385 C CA . LEU A 1 182 ? -20.242 11.347 10.439 1.00 18.87 174 LEU H CA 1
ATOM 1386 C C . LEU A 1 182 ? -19.523 12.051 9.296 1.00 19.25 174 LEU H C 1
ATOM 1387 O O . LEU A 1 182 ? -19.970 12.022 8.150 1.00 21.34 174 LEU H O 1
ATOM 1392 N N . TYR A 1 183 ? -18.379 12.667 9.608 1.00 17.46 175 TYR H N 1
ATOM 1393 C CA . TYR A 1 183 ? -17.634 13.439 8.617 1.00 16.36 175 TYR H CA 1
ATOM 1394 C C . TYR A 1 183 ? -16.504 12.6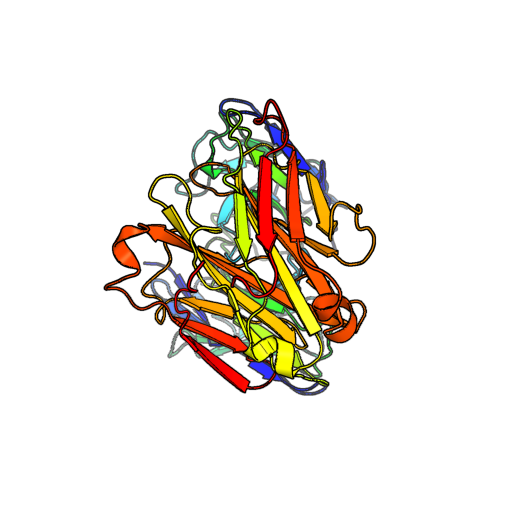06 8.040 1.00 16.95 175 TYR H C 1
ATOM 1395 O O . TYR A 1 183 ? -16.069 11.623 8.633 1.00 18.88 175 TYR H O 1
ATOM 1404 N N . SER A 1 184 ? -16.030 13.035 6.871 1.00 14.10 176 SER H N 1
ATOM 1405 C CA . SER A 1 184 ? -14.902 12.400 6.213 1.00 15.87 176 SER H CA 1
ATOM 1406 C C . SER A 1 184 ? -14.172 13.434 5.369 1.00 19.31 176 SER H C 1
ATOM 1407 O O . SER A 1 184 ? -14.787 14.341 4.807 1.00 16.55 176 SER H O 1
ATOM 1410 N N . LEU A 1 185 ? -12.855 13.285 5.269 1.00 15.50 177 LEU H N 1
ATOM 1411 C CA . LEU A 1 185 ? -12.088 14.111 4.339 1.00 14.77 177 LEU H CA 1
ATOM 1412 C C . LEU A 1 185 ? -10.826 13.355 3.970 1.00 18.28 177 LEU H C 1
ATOM 1413 O O . LEU A 1 185 ? -10.459 12.377 4.616 1.00 19.24 177 LEU H O 1
ATOM 1418 N N . SER A 1 186 ? -10.164 13.831 2.924 1.00 16.94 178 SER H N 1
ATOM 1419 C CA . SER A 1 186 ? -8.834 13.358 2.592 1.00 16.61 178 SER H CA 1
ATOM 1420 C C . SER A 1 186 ? -7.873 14.530 2.595 1.00 12.90 178 SER H C 1
ATOM 1421 O O . SER A 1 186 ? -8.249 15.687 2.364 1.00 16.25 178 SER H O 1
ATOM 1424 N N . SER A 1 187 ? -6.628 14.206 2.919 1.00 14.41 179 SER H N 1
ATOM 1425 C CA . SER A 1 187 ? -5.513 15.125 2.777 1.00 12.87 179 SER H CA 1
ATOM 1426 C C . SER A 1 187 ? -4.525 14.493 1.817 1.00 13.90 179 SER H C 1
ATOM 1427 O O . SER A 1 187 ? -4.164 13.329 1.998 1.00 13.50 179 SER H O 1
ATOM 1430 N N . VAL A 1 188 ? -4.108 15.240 0.791 1.00 15.94 180 VAL H N 1
ATOM 1431 C CA . VAL A 1 188 ? -3.229 14.691 -0.234 1.00 14.30 180 VAL H CA 1
ATOM 1432 C C . VAL A 1 188 ? -2.023 15.599 -0.391 1.00 15.23 180 VAL H C 1
ATOM 1433 O O . VAL A 1 188 ? -2.033 16.771 -0.011 1.00 16.29 180 VAL H O 1
ATOM 1437 N N . VAL A 1 189 ? -0.966 15.039 -0.965 1.00 15.14 181 VAL H N 1
ATOM 1438 C CA . VAL A 1 189 ? 0.221 15.839 -1.251 1.00 16.25 181 VAL H CA 1
ATOM 1439 C C . VAL A 1 189 ? 0.849 15.296 -2.522 1.00 15.58 181 VAL H C 1
ATOM 1440 O O . VAL A 1 189 ? 0.744 14.099 -2.812 1.00 16.11 181 VAL H O 1
ATOM 1444 N N . THR A 1 190 ? 1.422 16.190 -3.321 1.00 15.93 182 THR H N 1
ATOM 1445 C CA . THR A 1 190 ? 2.216 15.767 -4.468 1.00 16.44 182 THR H CA 1
ATOM 1446 C C . THR A 1 190 ? 3.698 15.959 -4.161 1.00 15.48 182 THR H C 1
ATOM 1447 O O . THR A 1 190 ? 4.105 16.973 -3.585 1.00 17.77 182 THR H O 1
ATOM 1451 N N . VAL A 1 191 ? 4.490 14.949 -4.518 1.00 15.27 183 VAL H N 1
ATOM 1452 C CA . VAL A 1 191 ? 5.932 14.927 -4.267 1.00 16.39 183 VAL H CA 1
ATOM 1453 C C . VAL A 1 191 ? 6.618 14.404 -5.525 1.00 16.14 183 VAL H C 1
ATOM 1454 O O . VAL A 1 191 ? 5.938 13.871 -6.412 1.00 15.80 183 VAL H O 1
ATOM 1458 N N . PRO A 1 192 ? 7.942 14.510 -5.671 1.00 15.75 184 PRO H N 1
ATOM 1459 C CA . PRO A 1 192 ? 8.572 13.880 -6.836 1.00 16.65 184 PRO H CA 1
ATOM 1460 C C . PRO A 1 192 ? 8.425 12.368 -6.740 1.00 12.05 184 PRO H C 1
ATOM 1461 O O . PRO A 1 192 ? 8.555 11.775 -5.669 1.00 15.95 184 PRO H O 1
ATOM 1465 N N . SER A 1 193 ? 8.132 11.736 -7.875 1.00 16.95 185 SER H N 1
ATOM 1466 C CA . SER A 1 193 ? 8.015 10.284 -7.825 1.00 15.35 185 SER H CA 1
ATOM 1467 C C . SER A 1 193 ? 9.346 9.664 -7.426 1.00 15.59 185 SER H C 1
ATOM 1468 O O . SER A 1 193 ? 9.374 8.638 -6.739 1.00 17.76 185 SER H O 1
ATOM 1471 N N . SER A 1 194 ? 10.451 10.322 -7.783 1.00 17.40 186 SER H N 1
ATOM 1472 C CA . SER A 1 194 ? 11.774 9.867 -7.361 1.00 15.19 186 SER H CA 1
ATOM 1473 C C . SER A 1 194 ? 11.942 9.818 -5.844 1.00 19.39 186 SER H C 1
ATOM 1474 O O . SER A 1 194 ? 12.875 9.172 -5.356 1.00 23.08 186 SER H O 1
ATOM 1477 N N . SER A 1 195 ? 11.097 10.515 -5.082 1.00 17.71 187 SER H N 1
ATOM 1478 C CA . SER A 1 195 ? 11.300 10.584 -3.640 1.00 15.90 187 SER H CA 1
ATOM 1479 C C . SER A 1 195 ? 10.736 9.391 -2.892 1.00 21.06 187 SER H C 1
ATOM 1480 O O . SER A 1 195 ? 11.003 9.264 -1.692 1.00 19.34 187 SER H O 1
ATOM 1483 N N . LEU A 1 196 ? 9.968 8.530 -3.562 1.00 16.59 188 LEU H N 1
ATOM 1484 C CA . LEU A 1 196 ? 9.248 7.472 -2.870 1.00 19.07 188 LEU H CA 1
ATOM 1485 C C . LEU A 1 196 ? 10.183 6.425 -2.284 1.00 20.94 188 LEU H C 1
ATOM 1486 O O . LEU A 1 196 ? 9.818 5.783 -1.300 1.00 21.40 188 LEU H O 1
ATOM 1491 N N . GLY A 1 197 ? 11.397 6.291 -2.811 1.00 22.08 189 GLY H N 1
ATOM 1492 C CA . GLY A 1 197 ? 12.334 5.345 -2.232 1.00 25.20 189 GLY H CA 1
ATOM 1493 C C . GLY A 1 197 ? 13.179 5.841 -1.072 1.00 31.30 189 GLY H C 1
ATOM 1494 O O . GLY A 1 197 ? 13.782 5.030 -0.364 1.00 29.83 189 GLY H O 1
ATOM 1495 N N . THR A 1 198 ? 13.255 7.148 -0.834 1.00 20.86 190 THR H N 1
ATOM 1496 C CA . THR A 1 198 ? 14.107 7.663 0.224 1.00 19.97 190 THR H CA 1
ATOM 1497 C C . THR A 1 198 ? 13.371 8.466 1.269 1.00 16.81 190 THR H C 1
ATOM 1498 O O . THR A 1 198 ? 13.898 8.637 2.375 1.00 20.26 190 THR H O 1
ATOM 1502 N N . GLN A 1 199 ? 12.207 9.026 0.941 1.00 17.27 191 GLN H N 1
ATOM 1503 C CA . GLN A 1 199 ? 11.506 9.876 1.884 1.00 16.60 191 GLN H CA 1
ATOM 1504 C C . GLN A 1 199 ? 10.384 9.081 2.526 1.00 17.67 191 GLN H C 1
ATOM 1505 O O . GLN A 1 199 ? 9.766 8.227 1.894 1.00 24.53 191 GLN H O 1
ATOM 1511 N N . THR A 1 200 ? 10.139 9.363 3.791 1.00 18.76 192 THR H N 1
ATOM 1512 C CA . THR A 1 200 ? 8.966 8.817 4.448 1.00 19.24 192 THR H CA 1
ATOM 1513 C C . THR A 1 200 ? 7.910 9.908 4.539 1.00 14.81 192 THR H C 1
ATOM 1514 O O . THR A 1 200 ? 8.211 11.097 4.707 1.00 19.21 192 THR H O 1
ATOM 1518 N N . TYR A 1 201 ? 6.659 9.491 4.407 1.00 17.16 193 TYR H N 1
ATOM 1519 C CA . TYR A 1 201 ? 5.542 10.424 4.440 1.00 18.35 193 TYR H CA 1
ATOM 1520 C C . TYR A 1 201 ? 4.552 9.932 5.479 1.00 17.54 193 TYR H C 1
ATOM 1521 O O . TYR A 1 201 ? 4.006 8.832 5.346 1.00 18.53 193 TYR H O 1
ATOM 1530 N N . ILE A 1 202 ? 4.345 10.735 6.518 1.00 15.93 194 ILE H N 1
ATOM 1531 C CA . ILE A 1 202 ? 3.458 10.383 7.617 1.00 15.76 194 ILE H CA 1
ATOM 1532 C C . ILE A 1 202 ? 2.441 11.500 7.775 1.00 15.44 194 ILE H C 1
ATOM 1533 O O . ILE A 1 202 ? 2.817 12.672 7.886 1.00 18.64 194 ILE H O 1
ATOM 1538 N N . CYS A 1 203 ? 1.156 11.148 7.791 1.00 15.76 195 CYS H N 1
ATOM 1539 C CA . CYS A 1 203 ? 0.135 12.157 8.045 1.00 17.37 195 CYS H CA 1
ATOM 1540 C C . CYS A 1 203 ? -0.207 12.157 9.526 1.00 17.45 195 CYS H C 1
ATOM 1541 O O . CYS A 1 203 ? -0.316 11.094 10.149 1.00 19.90 195 CYS H O 1
ATOM 1544 N N . ASN A 1 204 ? -0.324 13.358 10.096 1.00 18.56 196 ASN H N 1
ATOM 1545 C CA . ASN A 1 204 ? -0.588 13.542 11.518 1.00 16.24 196 ASN H CA 1
ATOM 1546 C C . ASN A 1 204 ? -1.987 14.122 11.651 1.00 16.73 196 ASN H C 1
ATOM 1547 O O . ASN A 1 204 ? -2.217 15.278 11.274 1.00 18.63 196 ASN H O 1
ATOM 1552 N N . VAL A 1 205 ? -2.909 13.335 12.195 1.00 17.83 197 VAL H N 1
ATOM 1553 C CA . VAL A 1 205 ? -4.323 13.699 12.246 1.00 16.71 197 VAL H CA 1
ATOM 1554 C C . VAL A 1 205 ? -4.690 13.992 13.692 1.00 18.18 197 VAL H C 1
ATOM 1555 O O . VAL A 1 205 ? -4.625 13.108 14.550 1.00 21.53 197 VAL H O 1
ATOM 1559 N N . ASN A 1 206 ? -5.072 15.232 13.966 1.00 16.91 198 ASN H N 1
ATOM 1560 C CA . ASN A 1 206 ? -5.468 15.642 15.305 1.00 17.81 198 ASN H CA 1
ATOM 1561 C C . ASN A 1 206 ? -6.976 15.833 15.333 1.00 20.68 198 ASN H C 1
ATOM 1562 O O . ASN A 1 206 ? -7.523 16.536 14.486 1.00 22.36 198 ASN H O 1
ATOM 1567 N N . HIS A 1 207 ? -7.649 15.178 16.271 1.00 18.80 199 HIS H N 1
ATOM 1568 C CA . HIS A 1 207 ? -9.095 15.367 16.452 1.00 17.91 199 HIS H CA 1
ATOM 1569 C C . HIS A 1 207 ? -9.282 15.848 17.883 1.00 21.64 199 HIS H C 1
ATOM 1570 O O . HIS A 1 207 ? -9.553 15.040 18.776 1.00 21.99 199 HIS H O 1
ATOM 1577 N N . LYS A 1 208 ? -9.137 17.157 18.085 1.00 21.65 200 LYS H N 1
ATOM 1578 C CA . LYS A 1 208 ? -9.241 17.709 19.433 1.00 22.07 200 LYS H CA 1
ATOM 1579 C C . LYS A 1 208 ? -10.571 17.399 20.109 1.00 24.31 200 LYS H C 1
ATOM 1580 O O . LYS A 1 208 ? -10.557 17.131 21.324 1.00 22.79 200 LYS H O 1
ATOM 1586 N N . PRO A 1 209 ? -11.724 17.398 19.422 1.00 20.97 201 PRO H N 1
ATOM 1587 C CA . PRO A 1 209 ? -12.984 17.058 20.113 1.00 27.95 201 PRO H CA 1
ATOM 1588 C C . PRO A 1 209 ? -12.987 15.726 20.849 1.00 30.09 201 PRO H C 1
ATOM 1589 O O . PRO A 1 209 ? -13.726 15.593 21.831 1.00 28.86 201 PRO H O 1
ATOM 1593 N N . SER A 1 210 ? -12.224 14.724 20.402 1.00 22.24 202 SER H N 1
ATOM 1594 C CA . SER A 1 210 ? -12.121 13.445 21.096 1.00 25.25 202 SER H CA 1
ATOM 1595 C C . SER A 1 210 ? -10.765 13.264 21.766 1.00 26.64 202 SER H C 1
ATOM 1596 O O . SER A 1 210 ? -10.465 12.161 22.242 1.00 28.64 202 SER H O 1
ATOM 1599 N N . ASN A 1 211 ? -9.932 14.304 21.774 1.00 25.02 203 ASN H N 1
ATOM 1600 C CA . ASN A 1 211 ? -8.603 14.246 22.377 1.00 29.60 203 ASN H CA 1
ATOM 1601 C C . ASN A 1 211 ? -7.797 13.085 21.806 1.00 31.32 203 ASN H C 1
ATOM 1602 O O . ASN A 1 211 ? -7.114 12.363 22.530 1.00 29.63 203 ASN H O 1
ATOM 1607 N N . THR A 1 212 ? -7.879 12.892 20.490 1.00 24.25 204 THR H N 1
ATOM 1608 C CA . THR A 1 212 ? -7.161 11.806 19.840 1.00 22.19 204 THR H CA 1
ATOM 1609 C C . THR A 1 212 ? -6.211 12.355 18.780 1.00 25.25 204 THR H C 1
ATOM 1610 O O . THR A 1 212 ? -6.453 13.402 18.169 1.00 25.86 204 THR H O 1
ATOM 1614 N N . LYS A 1 213 ? -5.102 11.657 18.605 1.00 23.17 205 LYS H N 1
ATOM 1615 C CA . LYS A 1 213 ? -4.160 11.936 17.536 1.00 19.10 205 LYS H CA 1
ATOM 1616 C C . LYS A 1 213 ? -3.776 10.611 16.903 1.00 20.73 205 LYS H C 1
ATOM 1617 O O . LYS A 1 213 ? -3.564 9.617 17.607 1.00 20.07 205 LYS H O 1
ATOM 1623 N N . VAL A 1 214 ? -3.719 10.584 15.573 1.00 19.94 206 VAL H N 1
ATOM 1624 C CA . VAL A 1 214 ? -3.332 9.394 14.827 1.00 19.27 206 VAL H CA 1
ATOM 1625 C C . VAL A 1 214 ? -2.248 9.795 13.842 1.00 21.45 206 VAL H C 1
ATOM 1626 O O . VAL A 1 214 ? -2.437 10.740 13.069 1.00 21.72 206 VAL H O 1
ATOM 1630 N N . ASP A 1 215 ? -1.123 9.081 13.860 1.00 20.70 207 ASP H N 1
ATOM 1631 C CA . ASP A 1 215 ? -0.102 9.209 12.830 1.00 21.89 207 ASP H CA 1
ATOM 1632 C C . ASP A 1 215 ? -0.144 7.966 11.953 1.00 24.79 207 ASP H C 1
ATOM 1633 O O . ASP A 1 215 ? -0.253 6.843 12.459 1.00 28.63 207 ASP H O 1
ATOM 1638 N N . LYS A 1 216 ? -0.074 8.157 10.638 1.00 19.52 208 LYS H N 1
ATOM 1639 C CA . LYS A 1 216 ? -0.131 7.036 9.709 1.00 19.55 208 LYS H CA 1
ATOM 1640 C C . LYS A 1 216 ? 0.972 7.185 8.674 1.00 18.66 208 LYS H C 1
ATOM 1641 O O . LYS A 1 216 ? 1.026 8.189 7.951 1.00 17.94 208 LYS H O 1
ATOM 1647 N N . LYS A 1 217 ? 1.856 6.196 8.607 1.00 18.76 209 LYS H N 1
ATOM 1648 C CA . LYS A 1 217 ? 2.870 6.181 7.561 1.00 20.06 209 LYS H CA 1
ATOM 1649 C C . LYS A 1 217 ? 2.256 5.666 6.267 1.00 18.10 209 LYS H C 1
ATOM 1650 O O . LYS A 1 217 ? 1.630 4.593 6.243 1.00 21.79 209 LYS H O 1
ATOM 1656 N N . VAL A 1 218 ? 2.455 6.413 5.190 1.00 15.70 210 VAL H N 1
ATOM 1657 C CA . VAL A 1 218 ? 1.885 6.109 3.886 1.00 14.83 210 VAL H CA 1
ATOM 1658 C C . VAL A 1 218 ? 2.988 5.527 3.014 1.00 16.93 210 VAL H C 1
ATOM 1659 O O . VAL A 1 218 ? 3.930 6.232 2.630 1.00 18.58 210 VAL H O 1
ATOM 1663 N N . GLU A 1 219 ? 2.876 4.240 2.709 1.00 16.40 211 GLU H N 1
ATOM 1664 C CA . GLU A 1 219 ? 3.882 3.553 1.922 1.00 18.96 211 GLU H CA 1
ATOM 1665 C C . GLU A 1 219 ? 3.366 3.173 0.539 1.00 19.49 211 GLU H C 1
ATOM 1666 O O . GLU A 1 219 ? 2.158 3.015 0.330 1.00 19.76 211 GLU H O 1
ATOM 1672 N N . PRO A 1 220 ? 4.265 3.028 -0.434 1.00 20.54 212 PRO H N 1
ATOM 1673 C CA . PRO A 1 220 ? 3.840 2.725 -1.804 1.00 21.34 212 PRO H CA 1
ATOM 1674 C C . PRO A 1 220 ? 3.186 1.363 -1.925 1.00 24.73 212 PRO H C 1
ATOM 1675 O O . PRO A 1 220 ? 3.489 0.427 -1.179 1.00 25.85 212 PRO H O 1
ATOM 1679 N N . LYS A 1 221 ? 2.284 1.264 -2.894 1.00 22.69 213 LYS H N 1
ATOM 1680 C CA . LYS A 1 221 ? 1.672 0.003 -3.277 1.00 28.12 213 LYS H CA 1
ATOM 1681 C C . LYS A 1 221 ? 2.220 -0.458 -4.621 1.00 36.53 213 LYS H C 1
ATOM 1682 O O . LYS A 1 221 ? 2.566 0.356 -5.485 1.00 36.37 213 LYS H O 1
ATOM 1687 N N . SER A 1 222 ? 2.261 -1.779 -4.792 1.00 35.07 214 SER H N 1
ATOM 1688 C CA . SER A 1 222 ? 2.988 -2.429 -5.884 1.00 45.76 214 SER H CA 1
ATOM 1689 C C . SER A 1 222 ? 2.134 -2.585 -7.133 1.00 43.52 214 SER H C 1
ATOM 1690 O O . SER A 1 222 ? 2.008 -3.675 -7.693 1.00 56.01 214 SER H O 1
ATOM 1693 N N . CYS A 1 223 ? 1.540 -1.487 -7.577 1.00 40.66 215 CYS H N 1
ATOM 1694 C CA . CYS A 1 223 ? 0.882 -1.442 -8.872 1.00 43.65 215 CYS H CA 1
ATOM 1695 C C . CYS A 1 223 ? 1.167 -0.093 -9.514 1.00 44.98 215 CYS H C 1
ATOM 1696 O O . CYS A 1 223 ? 2.115 0.594 -9.113 1.00 37.97 215 CYS H O 1
ATOM 1699 N N . ASP B 2 1 ? -30.076 46.341 16.357 1.00 50.83 1 ASP L N 1
ATOM 1700 C CA . ASP B 2 1 ? -28.755 46.448 15.755 1.00 42.60 1 ASP L CA 1
ATOM 1701 C C . ASP B 2 1 ? -28.850 46.798 14.276 1.00 36.16 1 ASP L C 1
ATOM 1702 O O . ASP B 2 1 ? -29.855 46.523 13.630 1.00 41.15 1 ASP L O 1
ATOM 1707 N N . ILE B 2 2 ? -27.795 47.405 13.742 1.00 26.57 2 ILE L N 1
ATOM 1708 C CA . ILE B 2 2 ? -27.732 47.715 12.316 1.00 23.73 2 ILE L CA 1
ATOM 1709 C C . ILE B 2 2 ? -27.329 46.465 11.545 1.00 28.95 2 ILE L C 1
ATOM 1710 O O . ILE B 2 2 ? -26.342 45.808 11.883 1.00 30.21 2 ILE L O 1
ATOM 1715 N N . GLN B 2 3 ? -28.107 46.123 10.521 1.00 26.63 3 GLN L N 1
ATOM 1716 C CA . GLN B 2 3 ? -27.881 44.933 9.713 1.00 28.85 3 GLN L CA 1
ATOM 1717 C C . GLN B 2 3 ? -27.172 45.309 8.421 1.00 23.17 3 GLN L C 1
ATOM 1718 O O . GLN B 2 3 ? -27.487 46.333 7.804 1.00 23.47 3 GLN L O 1
ATOM 1724 N N . MET B 2 4 ? -26.221 44.473 8.006 1.00 21.30 4 MET L N 1
ATOM 1725 C CA . MET B 2 4 ? -25.427 44.709 6.807 1.00 18.96 4 MET L CA 1
ATOM 1726 C C . MET B 2 4 ? -25.642 43.592 5.791 1.00 20.97 4 MET L C 1
ATOM 1727 O O . MET B 2 4 ? -25.667 42.408 6.154 1.00 24.72 4 MET L O 1
ATOM 1732 N N A THR B 2 5 ? -25.772 43.971 4.517 0.47 20.07 5 THR L N 1
ATOM 1733 N N B THR B 2 5 ? -25.813 43.969 4.527 0.53 20.06 5 THR L N 1
ATOM 1734 C CA A THR B 2 5 ? -25.983 43.029 3.422 0.47 22.22 5 THR L CA 1
ATOM 1735 C CA B THR B 2 5 ? -25.935 43.011 3.440 0.53 22.24 5 THR L CA 1
ATOM 1736 C C A THR B 2 5 ? -25.111 43.420 2.237 0.47 20.98 5 THR L C 1
ATOM 1737 C C B THR B 2 5 ? -25.000 43.414 2.311 0.53 21.27 5 THR L C 1
ATOM 1738 O O A THR B 2 5 ? -24.944 44.607 1.944 0.47 24.56 5 THR L O 1
ATOM 1739 O O B THR B 2 5 ? -24.664 44.590 2.142 0.53 22.44 5 THR L O 1
ATOM 1746 N N . GLN B 2 6 ? -24.554 42.420 1.558 1.00 19.96 6 GLN L N 1
ATOM 1747 C CA . GLN B 2 6 ? -23.651 42.642 0.445 1.00 19.47 6 GLN L CA 1
ATOM 1748 C C . GLN B 2 6 ? -24.224 42.009 -0.816 1.00 23.19 6 GLN L C 1
ATOM 1749 O O . GLN B 2 6 ? -25.001 41.045 -0.754 1.00 28.27 6 GLN L O 1
ATOM 1755 N N . SER B 2 7 ? -23.819 42.558 -1.960 1.00 21.55 7 SER L N 1
ATOM 1756 C CA . SER B 2 7 ? -24.222 42.063 -3.271 1.00 23.98 7 SER L CA 1
ATOM 1757 C C . SER B 2 7 ? -23.085 42.286 -4.256 1.00 27.04 7 SER L C 1
ATOM 1758 O O . SER B 2 7 ? -22.455 43.350 -4.230 1.00 27.06 7 SER L O 1
ATOM 1761 N N . PRO B 2 8 ? -22.766 41.305 -5.104 1.00 24.79 8 PRO L N 1
ATOM 1762 C CA . PRO B 2 8 ? -23.318 39.945 -5.120 1.00 23.05 8 PRO L CA 1
ATOM 1763 C C . PRO B 2 8 ? -22.769 39.111 -3.966 1.00 24.34 8 PRO L C 1
ATOM 1764 O O . PRO B 2 8 ? -21.916 39.600 -3.231 1.00 24.56 8 PRO L O 1
ATOM 1768 N N . SER B 2 9 ? -23.219 37.868 -3.811 1.00 21.86 9 SER L N 1
ATOM 1769 C CA . SER B 2 9 ? -22.557 37.007 -2.842 1.00 22.35 9 SER L CA 1
ATOM 1770 C C . SER B 2 9 ? -21.291 36.376 -3.401 1.00 18.03 9 SER L C 1
ATOM 1771 O O . SER B 2 9 ? -20.415 35.988 -2.621 1.00 20.00 9 SER L O 1
ATOM 1774 N N . SER B 2 10 ? -21.166 36.280 -4.725 1.00 21.81 10 SER L N 1
ATOM 1775 C CA . SER B 2 10 ? -19.964 35.736 -5.343 1.00 18.88 10 SER L CA 1
ATOM 1776 C C . SER B 2 10 ? -19.822 36.314 -6.743 1.00 17.58 10 SER L C 1
ATOM 1777 O O . SER B 2 10 ? -20.812 36.706 -7.372 1.00 22.54 10 SER L O 1
ATOM 1780 N N . LEU B 2 11 ? -18.578 36.409 -7.207 1.00 18.54 11 LEU L N 1
ATOM 1781 C CA . LEU B 2 11 ? -18.311 36.869 -8.563 1.00 18.85 11 LEU L CA 1
ATOM 1782 C C . LEU B 2 11 ? -16.981 36.305 -9.035 1.00 20.37 11 LEU L C 1
ATOM 1783 O O . LEU B 2 11 ? -16.136 35.889 -8.239 1.00 19.30 11 LEU L O 1
ATOM 1788 N N . SER B 2 12 ? -16.791 36.337 -10.351 1.00 19.41 12 SER L N 1
ATOM 1789 C CA . SER B 2 12 ? -15.589 35.816 -10.980 1.00 22.47 12 SER L CA 1
ATOM 1790 C C . SER B 2 12 ? -15.139 36.831 -12.014 1.00 23.96 12 SER L C 1
ATOM 1791 O O . SER B 2 12 ? -15.973 37.343 -12.765 1.00 24.34 12 SER L O 1
ATOM 1794 N N . ALA B 2 13 ? -13.840 37.115 -12.059 1.00 21.73 13 ALA L N 1
ATOM 1795 C CA . ALA B 2 13 ? -13.336 38.110 -13.000 1.00 22.89 13 ALA L CA 1
ATOM 1796 C C . ALA B 2 13 ? -11.881 37.830 -13.344 1.00 23.82 13 ALA L C 1
ATOM 1797 O O . ALA B 2 13 ? -11.157 37.166 -12.595 1.00 21.32 13 ALA L O 1
ATOM 1799 N N . SER B 2 14 ? -11.451 38.362 -14.492 1.00 21.70 14 SER L N 1
ATOM 1800 C CA . SER B 2 14 ? -10.092 38.122 -14.962 1.00 24.17 14 SER L CA 1
ATOM 1801 C C . SER B 2 14 ? -9.093 39.080 -14.325 1.00 26.07 14 SER L C 1
ATOM 1802 O O . SER B 2 14 ? -9.449 40.133 -13.787 1.00 31.88 14 SER L O 1
ATOM 1805 N N . VAL B 2 15 ? -7.819 38.683 -14.382 1.00 26.27 15 VAL L N 1
ATOM 1806 C CA . VAL B 2 15 ? -6.738 39.565 -13.968 1.00 27.14 15 VAL L CA 1
ATOM 1807 C C . VAL B 2 15 ? -6.831 40.847 -14.778 1.00 30.29 15 VAL L C 1
ATOM 1808 O O . VAL B 2 15 ? -7.101 40.820 -15.983 1.00 32.70 15 VAL L O 1
ATOM 1812 N N . GLY B 2 16 ? -6.650 41.983 -14.107 1.00 30.16 16 GLY L N 1
ATOM 1813 C CA . GLY B 2 16 ? -6.761 43.279 -14.749 1.00 29.14 16 GLY L CA 1
ATOM 1814 C C . GLY B 2 16 ? -8.155 43.862 -14.798 1.00 32.63 16 GLY L C 1
ATOM 1815 O O . GLY B 2 16 ? -8.294 45.062 -15.071 1.00 35.86 16 GLY L O 1
ATOM 1816 N N . ASP B 2 17 ? -9.188 43.062 -14.543 1.00 28.33 17 ASP L N 1
ATOM 1817 C CA . ASP B 2 17 ? -10.558 43.540 -14.524 1.00 23.60 17 ASP L CA 1
ATOM 1818 C C . ASP B 2 17 ? -10.801 44.454 -13.327 1.00 25.55 17 ASP L C 1
ATOM 1819 O O . ASP B 2 17 ? -10.043 44.471 -12.351 1.00 37.30 17 ASP L O 1
ATOM 1824 N N . THR B 2 18 ? -11.881 45.220 -13.420 1.00 26.48 18 THR L N 1
ATOM 1825 C CA . THR B 2 18 ? -12.387 46.026 -12.323 1.00 30.77 18 THR L CA 1
ATOM 1826 C C . THR B 2 18 ? -13.672 45.392 -11.823 1.00 31.82 18 THR L C 1
ATOM 1827 O O . THR B 2 18 ? -14.602 45.167 -12.605 1.00 35.04 18 THR L O 1
ATOM 1831 N N . VAL B 2 19 ? -13.724 45.089 -10.533 1.00 28.74 19 VAL L N 1
ATOM 1832 C CA . VAL B 2 19 ? -14.933 44.527 -9.952 1.00 28.63 19 VAL L CA 1
ATOM 1833 C C . VAL B 2 19 ? -15.452 45.466 -8.878 1.00 24.73 19 VAL L C 1
ATOM 1834 O O . VAL B 2 19 ? -14.686 46.184 -8.226 1.00 27.58 19 VAL L O 1
ATOM 1838 N N . THR B 2 20 ? -16.763 45.439 -8.682 1.00 28.51 20 THR L N 1
ATOM 1839 C CA . THR B 2 20 ? -17.388 46.272 -7.669 1.00 28.98 20 THR L CA 1
ATOM 1840 C C . THR B 2 20 ? -18.324 45.436 -6.815 1.00 31.93 20 THR L C 1
ATOM 1841 O O . THR B 2 20 ? -19.112 44.636 -7.329 1.00 33.21 20 THR L O 1
ATOM 1845 N N . ILE B 2 21 ? -18.219 45.635 -5.505 1.00 22.27 21 ILE L N 1
ATOM 1846 C CA . ILE B 2 21 ? -19.017 44.950 -4.503 1.00 21.88 21 ILE L CA 1
ATOM 1847 C C . ILE B 2 21 ? -19.795 46.008 -3.745 1.00 22.44 21 ILE L C 1
ATOM 1848 O O . ILE B 2 21 ? -19.217 47.014 -3.322 1.00 26.71 21 ILE L O 1
ATOM 1853 N N . THR B 2 22 ? -21.086 45.785 -3.567 1.00 20.74 22 THR L N 1
ATOM 1854 C CA . THR B 2 22 ? -21.921 46.736 -2.847 1.00 22.43 22 THR L CA 1
ATOM 1855 C C . THR B 2 22 ? -22.215 46.254 -1.433 1.00 25.29 22 THR L C 1
ATOM 1856 O O . THR B 2 22 ? -22.279 45.053 -1.156 1.00 26.01 22 THR L O 1
ATOM 1860 N N . CYS B 2 23 ? -22.378 47.215 -0.528 1.00 19.89 23 CYS L N 1
ATOM 1861 C CA . CYS B 2 23 ? -22.710 46.943 0.857 1.00 21.15 23 CYS L CA 1
ATOM 1862 C C . CYS B 2 23 ? -23.844 47.881 1.241 1.00 25.26 23 CYS L C 1
ATOM 1863 O O . CYS B 2 23 ? -23.824 49.062 0.880 1.00 25.63 23 CYS L O 1
ATOM 1866 N N . ARG B 2 24 ? -24.853 47.346 1.930 1.00 19.53 24 ARG L N 1
ATOM 1867 C CA . ARG B 2 24 ? -26.003 48.134 2.376 1.00 18.57 24 ARG L CA 1
ATOM 1868 C C . ARG B 2 24 ? -26.194 47.979 3.874 1.00 23.39 24 ARG L C 1
ATOM 1869 O O . ARG B 2 24 ? -26.003 46.890 4.424 1.00 24.19 24 ARG L O 1
ATOM 1872 N N . ALA B 2 25 ? -26.588 49.068 4.532 1.00 21.79 25 ALA L N 1
ATOM 1873 C CA . ALA B 2 25 ? -26.864 49.055 5.960 1.00 18.31 25 ALA L CA 1
ATOM 1874 C C . ALA B 2 25 ? -28.344 49.335 6.198 1.00 22.97 25 ALA L C 1
ATOM 1875 O O . ALA B 2 25 ? -28.970 50.088 5.448 1.00 24.48 25 ALA L O 1
ATOM 1877 N N . SER B 2 26 ? -28.898 48.724 7.256 1.00 23.27 26 SER L N 1
ATOM 1878 C CA . SER B 2 26 ? -30.333 48.831 7.519 1.00 20.73 26 SER L CA 1
ATOM 1879 C C . SER B 2 26 ? -30.734 50.224 7.991 1.00 25.40 26 SER L C 1
ATOM 1880 O O . SER B 2 26 ? -31.925 50.551 7.972 1.00 29.76 26 SER L O 1
ATOM 1883 N N . GLN B 2 27 ? -29.777 51.033 8.434 1.00 21.61 27 GLN L N 1
ATOM 1884 C CA . GLN B 2 27 ? -30.012 52.435 8.746 1.00 24.79 27 GLN L CA 1
ATOM 1885 C C . GLN B 2 27 ? -28.688 53.167 8.581 1.00 22.44 27 GLN L C 1
ATOM 1886 O O . GLN B 2 27 ? -27.622 52.550 8.493 1.00 22.14 27 GLN L O 1
ATOM 1892 N N . SER B 2 28 ? -28.757 54.495 8.508 1.00 24.78 28 SER L N 1
ATOM 1893 C CA . SER B 2 28 ? -27.571 55.245 8.127 1.00 23.06 28 SER L CA 1
ATOM 1894 C C . SER B 2 28 ? -26.461 55.060 9.153 1.00 21.40 28 SER L C 1
ATOM 1895 O O . SER B 2 28 ? -26.699 55.085 10.365 1.00 24.23 28 SER L O 1
ATOM 1898 N N . ILE B 2 29 ? -25.234 54.902 8.651 1.00 17.50 29 ILE L N 1
ATOM 1899 C CA . ILE B 2 29 ? -24.022 54.782 9.449 1.00 19.16 29 ILE L CA 1
ATOM 1900 C C . ILE B 2 29 ? -23.048 55.912 9.114 1.00 21.77 29 ILE L C 1
ATOM 1901 O O . ILE B 2 29 ? -21.863 55.819 9.404 1.00 21.55 29 ILE L O 1
ATOM 1906 N N . ASN B 2 30 ? -23.562 56.989 8.502 1.00 23.12 30 ASN L N 1
ATOM 1907 C CA . ASN B 2 30 ? -22.742 58.082 7.985 1.00 22.73 30 ASN L CA 1
ATOM 1908 C C . ASN B 2 30 ? -21.628 57.512 7.113 1.00 19.37 30 ASN L C 1
ATOM 1909 O O . ASN B 2 30 ? -21.927 56.809 6.140 1.00 21.20 30 ASN L O 1
ATOM 1914 N N . ASP B 2 31 ? -20.353 57.749 7.446 1.00 20.73 31 ASP L N 1
ATOM 1915 C CA . ASP B 2 31 ? -19.269 57.148 6.675 1.00 22.40 31 ASP L CA 1
ATOM 1916 C C . ASP B 2 31 ? -18.457 56.139 7.484 1.00 18.10 31 ASP L C 1
ATOM 1917 O O . ASP B 2 31 ? -17.315 55.837 7.125 1.00 20.35 31 ASP L O 1
ATOM 1922 N N . TYR B 2 32 ? -19.034 55.599 8.560 1.00 18.45 32 TYR L N 1
ATOM 1923 C CA . TYR B 2 32 ? -18.331 54.667 9.447 1.00 16.29 32 TYR L CA 1
ATOM 1924 C C . TYR B 2 32 ? -18.479 53.259 8.880 1.00 14.51 32 TYR L C 1
ATOM 1925 O O . TYR B 2 32 ? -19.215 52.418 9.399 1.00 18.14 32 TYR L O 1
ATOM 1934 N N . LEU B 2 33 ? -17.798 53.039 7.759 1.00 18.98 33 LEU L N 1
ATOM 1935 C CA . LEU B 2 33 ? -17.916 51.795 7.002 1.00 19.35 33 LEU L CA 1
ATOM 1936 C C . LEU B 2 33 ? -16.519 51.334 6.616 1.00 19.03 33 LEU L C 1
ATOM 1937 O O . LEU B 2 33 ? -15.739 52.097 6.032 1.00 19.20 33 LEU L O 1
ATOM 1942 N N . ASN B 2 34 ? -16.206 50.086 6.934 1.00 14.08 34 ASN L N 1
ATOM 1943 C CA . ASN B 2 34 ? -14.873 49.545 6.757 1.00 14.15 34 ASN L CA 1
ATOM 1944 C C . ASN B 2 34 ? -14.958 48.301 5.886 1.00 15.37 34 ASN L C 1
ATOM 1945 O O . ASN B 2 34 ? -15.986 47.619 5.863 1.00 19.74 34 ASN L O 1
ATOM 1950 N N . TRP B 2 35 ? -13.880 48.011 5.157 1.00 14.54 35 TRP L N 1
ATOM 1951 C CA . TRP B 2 35 ? -13.817 46.804 4.330 1.00 16.55 35 TRP L CA 1
ATOM 1952 C C . TRP B 2 35 ? -12.644 45.947 4.757 1.00 17.07 35 TRP L C 1
ATOM 1953 O O . TRP B 2 35 ? -11.563 46.477 5.027 1.00 17.36 35 TRP L O 1
ATOM 1964 N N . TYR B 2 36 ? -12.839 44.617 4.740 1.00 16.58 36 TYR L N 1
ATOM 1965 C CA . TYR B 2 36 ? -11.816 43.649 5.117 1.00 16.13 36 TYR L CA 1
ATOM 1966 C C . TYR B 2 36 ? -11.702 42.587 4.037 1.00 17.98 36 TYR L C 1
ATOM 1967 O O . TYR B 2 36 ? -12.658 42.302 3.312 1.00 18.90 36 TYR L O 1
ATOM 1976 N N . GLN B 2 37 ? -10.509 42.014 3.935 1.00 18.30 37 GLN L N 1
ATOM 1977 C CA . GLN B 2 37 ? -10.274 40.846 3.110 1.00 19.32 37 GLN L CA 1
ATOM 1978 C C . GLN B 2 37 ? -10.089 39.656 4.035 1.00 17.99 37 GLN L C 1
ATOM 1979 O O . GLN B 2 37 ? -9.387 39.753 5.047 1.00 20.83 37 GLN L O 1
ATOM 1985 N N . GLN B 2 38 ? -10.723 38.530 3.713 1.00 16.92 38 GLN L N 1
ATOM 1986 C CA . GLN B 2 38 ? -10.518 37.328 4.512 1.00 18.53 38 GLN L CA 1
ATOM 1987 C C . GLN B 2 38 ? -10.241 36.138 3.613 1.00 20.52 38 GLN L C 1
ATOM 1988 O O . GLN B 2 38 ? -11.008 35.852 2.688 1.00 19.23 38 GLN L O 1
ATOM 1994 N N . LYS B 2 39 ? -9.171 35.448 3.907 1.00 24.50 39 LYS L N 1
ATOM 1995 C CA . LYS B 2 39 ? -8.894 34.197 3.235 1.00 28.69 39 LYS L CA 1
ATOM 1996 C C . LYS B 2 39 ? -9.186 33.029 4.165 1.00 26.90 39 LYS L C 1
ATOM 1997 O O . LYS B 2 39 ? -9.156 33.189 5.388 1.00 27.95 39 LYS L O 1
ATOM 2003 N N . PRO B 2 40 ? -9.493 31.848 3.622 1.00 31.73 40 PRO L N 1
ATOM 2004 C CA . PRO B 2 40 ? -9.850 30.713 4.483 1.00 35.21 40 PRO L CA 1
ATOM 2005 C C . PRO B 2 40 ? -8.768 30.440 5.517 1.00 29.09 40 PRO L C 1
ATOM 2006 O O . PRO B 2 40 ? -7.572 30.496 5.223 1.00 30.34 40 PRO L O 1
ATOM 2010 N N . GLY B 2 41 ? -9.198 30.186 6.752 1.00 31.96 41 GLY L N 1
ATOM 2011 C CA . GLY B 2 41 ? -8.267 29.877 7.821 1.00 31.44 41 GLY L CA 1
ATOM 2012 C C . GLY B 2 41 ? -7.456 31.035 8.361 1.00 35.64 41 GLY L C 1
ATOM 2013 O O . GLY B 2 41 ? -6.525 30.803 9.138 1.00 36.36 41 GLY L O 1
ATOM 2014 N N . LYS B 2 42 ? -7.770 32.274 7.986 1.00 27.07 42 LYS L N 1
ATOM 2015 C CA . LYS B 2 42 ? -7.048 33.440 8.473 1.00 30.83 42 LYS L CA 1
ATOM 2016 C C . LYS B 2 42 ? -8.004 34.439 9.110 1.00 26.04 42 LYS L C 1
ATOM 2017 O O . LYS B 2 42 ? -9.206 34.448 8.838 1.00 32.69 42 LYS L O 1
ATOM 2020 N N . ALA B 2 43 ? -7.450 35.287 9.967 1.00 26.33 43 ALA L N 1
ATOM 2021 C CA . ALA B 2 43 ? -8.194 36.434 10.431 1.00 22.60 43 ALA L CA 1
ATOM 2022 C C . ALA B 2 43 ? -8.392 37.425 9.283 1.00 24.02 43 ALA L C 1
ATOM 2023 O O . ALA B 2 43 ? -7.587 37.479 8.349 1.00 23.38 43 ALA L O 1
ATOM 2025 N N . PRO B 2 44 ? -9.446 38.240 9.338 1.00 22.72 44 PRO L N 1
ATOM 2026 C CA . PRO B 2 44 ? -9.599 39.293 8.331 1.00 22.20 44 PRO L CA 1
ATOM 2027 C C . PRO B 2 44 ? -8.463 40.299 8.434 1.00 18.56 44 PRO L C 1
ATOM 2028 O O . PRO B 2 44 ? -7.856 40.477 9.495 1.00 23.36 44 PRO L O 1
ATOM 2032 N N . LYS B 2 45 ? -8.176 40.940 7.310 1.00 17.42 45 LYS L N 1
ATOM 2033 C CA . LYS B 2 45 ? -7.223 42.044 7.234 1.00 16.89 45 LYS L CA 1
ATOM 2034 C C . LYS B 2 45 ? -7.950 43.321 6.820 1.00 21.58 45 LYS L C 1
ATOM 2035 O O . LYS B 2 45 ? -8.729 43.321 5.864 1.00 21.66 45 LYS L O 1
ATOM 2037 N N . LEU B 2 46 ? -7.692 44.415 7.536 1.00 17.88 46 LEU L N 1
ATOM 2038 C CA . LEU B 2 46 ? -8.331 45.678 7.210 1.00 17.40 46 LEU L CA 1
ATOM 2039 C C . LEU B 2 46 ? -7.794 46.225 5.895 1.00 20.96 46 LEU L C 1
ATOM 2040 O O . LEU B 2 46 ? -6.576 46.281 5.687 1.00 23.06 46 LEU L O 1
ATOM 2045 N N . LEU B 2 47 ? -8.706 46.640 5.018 1.00 17.29 47 LEU L N 1
ATOM 2046 C CA . LEU B 2 47 ? -8.384 47.250 3.733 1.00 17.42 47 LEU L CA 1
ATOM 2047 C C . LEU B 2 47 ? -8.668 48.740 3.724 1.00 20.47 47 LEU L C 1
ATOM 2048 O O . LEU B 2 47 ? -7.792 49.540 3.379 1.00 25.21 47 LEU L O 1
ATOM 2053 N N . ILE B 2 48 ? -9.892 49.112 4.094 1.00 17.29 48 ILE L N 1
ATOM 2054 C CA . ILE B 2 48 ? -10.405 50.472 3.963 1.00 19.18 48 ILE L CA 1
ATOM 2055 C C . ILE B 2 48 ? -11.192 50.810 5.220 1.00 17.68 48 ILE L C 1
ATOM 2056 O O . ILE B 2 48 ? -11.951 49.980 5.731 1.00 18.36 48 ILE L O 1
ATOM 2061 N N . TYR B 2 49 ? -10.999 52.027 5.734 1.00 19.44 49 TYR L N 1
ATOM 2062 C CA . TYR B 2 49 ? -11.763 52.525 6.868 1.00 18.24 49 TYR L CA 1
ATOM 2063 C C . TYR B 2 49 ? -12.367 53.873 6.493 1.00 21.24 49 TYR L C 1
ATOM 2064 O O . TYR B 2 49 ? -11.941 54.519 5.529 1.00 19.95 49 TYR L O 1
ATOM 2073 N N . ALA B 2 50 ? -13.375 54.286 7.260 1.00 20.67 50 ALA L N 1
ATOM 2074 C CA . ALA B 2 50 ? -14.064 55.565 7.048 1.00 18.22 50 ALA L CA 1
ATOM 2075 C C . ALA B 2 50 ? -14.520 55.712 5.600 1.00 21.42 50 ALA L C 1
ATOM 2076 O O . ALA B 2 50 ? -14.351 56.762 4.969 1.00 21.54 50 ALA L O 1
ATOM 2078 N N . THR B 2 51 ? -15.062 54.619 5.060 1.00 17.15 51 THR L N 1
ATOM 2079 C CA . THR B 2 51 ? -15.611 54.512 3.708 1.00 17.60 51 THR L CA 1
ATOM 2080 C C . THR B 2 51 ? -14.547 54.473 2.612 1.00 18.96 51 THR L C 1
ATOM 2081 O O . THR B 2 51 ? -14.652 53.661 1.686 1.00 18.39 51 THR L O 1
ATOM 2085 N N . SER B 2 52 ? -13.538 55.362 2.654 1.00 20.03 52 SER L N 1
ATOM 2086 C CA . SER B 2 52 ? -12.628 55.459 1.520 1.00 20.52 52 SER L CA 1
ATOM 2087 C C . SER B 2 52 ? -11.146 55.569 1.857 1.00 20.23 52 SER L C 1
ATOM 2088 O O . SER B 2 52 ? -10.334 55.664 0.932 1.00 23.55 52 SER L O 1
ATOM 2091 N N . SER B 2 53 ? -10.758 55.592 3.125 1.00 20.92 53 SER L N 1
ATOM 2092 C CA . SER B 2 53 ? -9.346 55.681 3.460 1.00 21.91 53 SER L CA 1
ATOM 2093 C C . SER B 2 53 ? -8.682 54.310 3.388 1.00 23.20 53 SER L C 1
ATOM 2094 O O . SER B 2 53 ? -9.180 53.340 3.967 1.00 22.94 53 SER L O 1
ATOM 2097 N N . LEU B 2 54 ? -7.552 54.236 2.683 1.00 23.38 54 LEU L N 1
ATOM 2098 C CA . LEU B 2 54 ? -6.785 53.004 2.566 1.00 23.93 54 LEU L CA 1
ATOM 2099 C C . LEU B 2 54 ? -5.926 52.790 3.803 1.00 25.65 54 LEU L C 1
ATOM 2100 O O . LEU B 2 54 ? -5.173 53.680 4.210 1.00 27.29 54 LEU L O 1
ATOM 2105 N N . HIS B 2 55 ? -6.025 51.605 4.394 1.00 23.10 55 HIS L N 1
ATOM 2106 C CA . HIS B 2 55 ? -5.182 51.295 5.532 1.00 24.56 55 HIS L CA 1
ATOM 2107 C C . HIS B 2 55 ? -3.732 51.140 5.083 1.00 27.80 55 HIS L C 1
ATOM 2108 O O . HIS B 2 55 ? -3.447 50.822 3.923 1.00 27.40 55 HIS L O 1
ATOM 2115 N N . SER B 2 56 ? -2.816 51.387 6.017 1.00 31.64 56 SER L N 1
ATOM 2116 C CA . SER B 2 56 ? -1.386 51.286 5.749 1.00 37.96 56 SER L CA 1
ATOM 2117 C C . SER B 2 56 ? -1.044 49.958 5.081 1.00 46.22 56 SER L C 1
ATOM 2118 O O . SER B 2 56 ? -1.294 48.890 5.643 1.00 39.06 56 SER L O 1
ATOM 2121 N N . GLY B 2 57 ? -0.500 50.031 3.862 1.00 40.08 57 GLY L N 1
ATOM 2122 C CA . GLY B 2 57 ? -0.042 48.861 3.140 1.00 38.76 57 GLY L CA 1
ATOM 2123 C C . GLY B 2 57 ? -0.945 48.355 2.032 1.00 38.46 57 GLY L C 1
ATOM 2124 O O . GLY B 2 57 ? -0.598 47.359 1.389 1.00 45.90 57 GLY L O 1
ATOM 2125 N N . VAL B 2 58 ? -2.064 49.010 1.765 1.00 42.40 58 VAL L N 1
ATOM 2126 C CA . VAL B 2 58 ? -3.065 48.518 0.819 1.00 36.96 58 VAL L CA 1
ATOM 2127 C C . VAL B 2 58 ? -2.921 49.274 -0.499 1.00 39.47 58 VAL L C 1
ATOM 2128 O O . VAL B 2 58 ? -2.855 50.511 -0.483 1.00 32.84 58 VAL L O 1
ATOM 2132 N N . PRO B 2 59 ? -2.874 48.589 -1.639 1.00 38.59 59 PRO L N 1
ATOM 2133 C CA . PRO B 2 59 ? -2.686 49.292 -2.916 1.00 30.48 59 PRO L CA 1
ATOM 2134 C C . PRO B 2 59 ? -3.893 50.121 -3.321 1.00 46.55 59 PRO L C 1
ATOM 2135 O O . PRO B 2 59 ? -5.042 49.817 -2.983 1.00 35.24 59 PRO L O 1
ATOM 2139 N N . SER B 2 60 ? -3.612 51.176 -4.087 1.00 27.11 60 SER L N 1
ATOM 2140 C CA . SER B 2 60 ? -4.666 52.050 -4.585 1.00 33.90 60 SER L CA 1
ATOM 2141 C C . SER B 2 60 ? -5.622 51.334 -5.520 1.00 30.95 60 SER L C 1
ATOM 2142 O O . SER B 2 60 ? -6.642 51.926 -5.902 1.00 43.88 60 SER L O 1
ATOM 2145 N N . ARG B 2 61 ? -5.305 50.091 -5.903 1.00 50.46 61 ARG L N 1
ATOM 2146 C CA . ARG B 2 61 ? -6.251 49.243 -6.620 1.00 48.59 61 ARG L CA 1
ATOM 2147 C C . ARG B 2 61 ? -7.577 49.148 -5.877 1.00 32.14 61 ARG L C 1
ATOM 2148 O O . ARG B 2 61 ? -8.645 49.107 -6.499 1.00 30.33 61 ARG L O 1
ATOM 2156 N N . PHE B 2 62 ? -7.525 49.139 -4.545 1.00 30.36 62 PHE L N 1
ATOM 2157 C CA . PHE B 2 62 ? -8.730 49.117 -3.723 1.00 21.79 62 PHE L CA 1
ATOM 2158 C C . PHE B 2 62 ? -9.260 50.535 -3.516 1.00 27.90 62 PHE L C 1
ATOM 2159 O O . PHE B 2 62 ? -8.510 51.438 -3.133 1.00 33.04 62 PHE L O 1
ATOM 2167 N N . SER B 2 63 ? -10.550 50.729 -3.780 1.00 27.17 63 SER L N 1
ATOM 2168 C CA . SER B 2 63 ? -11.198 52.026 -3.634 1.00 29.73 63 SER L CA 1
ATOM 2169 C C . SER B 2 63 ? -12.541 51.823 -2.946 1.00 32.23 63 SER L C 1
ATOM 2170 O O . SER B 2 63 ? -13.192 50.795 -3.153 1.00 32.03 63 SER L O 1
ATOM 2173 N N . GLY B 2 64 ? -12.936 52.771 -2.101 1.00 23.62 64 GLY L N 1
ATOM 2174 C CA . GLY B 2 64 ? -14.240 52.723 -1.466 1.00 22.71 64 GLY L CA 1
ATOM 2175 C C . GLY B 2 64 ? -14.996 54.024 -1.641 1.00 22.98 64 GLY L C 1
ATOM 2176 O O . GLY B 2 64 ? -14.407 55.105 -1.709 1.00 24.63 64 GLY L O 1
ATOM 2177 N N . SER B 2 65 ? -16.324 53.910 -1.709 1.00 24.66 65 SER L N 1
ATOM 2178 C CA . SER B 2 65 ? -17.191 55.076 -1.847 1.00 25.23 65 SER L CA 1
ATOM 2179 C C . SER B 2 65 ? -18.525 54.794 -1.169 1.00 30.45 65 SER L C 1
ATOM 2180 O O . SER B 2 65 ? -18.849 53.649 -0.855 1.00 25.10 65 SER L O 1
ATOM 2183 N N . GLY B 2 66 ? -19.304 55.851 -0.946 1.00 20.94 66 GLY L N 1
ATOM 2184 C CA . GLY B 2 66 ? -20.642 55.717 -0.410 1.00 23.72 66 GLY L CA 1
ATOM 2185 C C . GLY B 2 66 ? -20.870 56.621 0.783 1.00 23.45 66 GLY L C 1
ATOM 2186 O O . GLY B 2 66 ? -19.982 57.341 1.235 1.00 21.53 66 GLY L O 1
ATOM 2187 N N . PHE B 2 67 ? -22.093 56.548 1.310 1.00 21.13 67 PHE L N 1
ATOM 2188 C CA . PHE B 2 67 ? -22.520 57.246 2.520 1.00 21.32 67 PHE L CA 1
ATOM 2189 C C . PHE B 2 67 ? -23.890 56.746 2.951 1.00 21.72 67 PHE L C 1
ATOM 2190 O O . PHE B 2 67 ? -24.712 56.335 2.120 1.00 23.42 67 PHE L O 1
ATOM 2198 N N . GLY B 2 68 ? -24.141 56.835 4.254 1.00 20.07 68 GLY L N 1
ATOM 2199 C CA . GLY B 2 68 ? -25.458 56.587 4.798 1.00 21.02 68 GLY L CA 1
ATOM 2200 C C . GLY B 2 68 ? -25.765 55.109 4.836 1.00 22.51 68 GLY L C 1
ATOM 2201 O O . GLY B 2 68 ? -25.415 54.435 5.808 1.00 24.52 68 GLY L O 1
ATOM 2202 N N . THR B 2 69 ? -26.420 54.599 3.793 1.00 21.95 69 THR L N 1
ATOM 2203 C CA . THR B 2 69 ? -26.797 53.191 3.757 1.00 18.47 69 THR L CA 1
ATOM 2204 C C . THR B 2 69 ? -26.286 52.443 2.534 1.00 27.08 69 THR L C 1
ATOM 2205 O O . THR B 2 69 ? -26.542 51.239 2.423 1.00 26.23 69 THR L O 1
ATOM 2209 N N . ASP B 2 70 ? -25.567 53.093 1.622 1.00 22.25 70 ASP L N 1
ATOM 2210 C CA . ASP B 2 70 ? -25.104 52.426 0.408 1.00 24.35 70 ASP L CA 1
ATOM 2211 C C . ASP B 2 70 ? -23.632 52.714 0.155 1.00 23.95 70 ASP L C 1
ATOM 2212 O O . ASP B 2 70 ? -23.205 53.874 0.159 1.00 23.81 70 ASP L O 1
ATOM 2217 N N . PHE B 2 71 ? -22.862 51.646 -0.056 1.00 22.53 71 PHE L N 1
ATOM 2218 C CA . PHE B 2 71 ? -21.414 51.708 -0.145 1.00 18.88 71 PHE L CA 1
ATOM 2219 C C . PHE B 2 71 ? -20.923 50.758 -1.225 1.00 22.86 71 PHE L C 1
ATOM 2220 O O . PHE B 2 71 ? -21.580 49.765 -1.541 1.00 24.45 71 PHE L O 1
ATOM 2228 N N A THR B 2 72 ? -19.752 51.069 -1.775 0.71 21.88 72 THR L N 1
ATOM 2229 N N B THR B 2 72 ? -19.762 51.075 -1.793 0.29 22.00 72 THR L N 1
ATOM 2230 C CA A THR B 2 72 ? -19.139 50.269 -2.828 0.71 24.06 72 THR L CA 1
ATOM 2231 C CA B THR B 2 72 ? -19.154 50.238 -2.817 0.29 24.06 72 THR L CA 1
ATOM 2232 C C A THR B 2 72 ? -17.663 50.064 -2.529 0.71 23.69 72 THR L C 1
ATOM 2233 C C B THR B 2 72 ? -17.673 50.059 -2.531 0.29 23.71 72 THR L C 1
ATOM 2234 O O A THR B 2 72 ? -16.964 50.997 -2.121 0.71 26.45 72 THR L O 1
ATOM 2235 O O B THR B 2 72 ? -16.982 51.008 -2.148 0.29 26.37 72 THR L O 1
ATOM 2242 N N . LEU B 2 73 ? -17.197 48.833 -2.713 1.00 20.25 73 LEU L N 1
ATOM 2243 C CA . LEU B 2 73 ? -15.776 48.527 -2.756 1.00 21.11 73 LEU L CA 1
ATOM 2244 C C . LEU B 2 73 ? -15.438 48.237 -4.210 1.00 27.73 73 LEU L C 1
ATOM 2245 O O . LEU B 2 73 ? -16.103 47.416 -4.849 1.00 24.71 73 LEU L O 1
ATOM 2250 N N . THR B 2 74 ? -14.444 48.937 -4.747 1.00 25.64 74 THR L N 1
ATOM 2251 C CA . THR B 2 74 ? -13.993 48.714 -6.117 1.00 27.15 74 THR L CA 1
ATOM 2252 C C . THR B 2 74 ? -12.576 48.167 -6.080 1.00 22.18 74 THR L C 1
ATOM 2253 O O . THR B 2 74 ? -11.705 48.711 -5.390 1.00 27.65 74 THR L O 1
ATOM 2257 N N . ILE B 2 75 ? -12.361 47.052 -6.767 1.00 22.88 75 ILE L N 1
ATOM 2258 C CA . ILE B 2 75 ? -11.038 46.487 -6.950 1.00 24.01 75 ILE L CA 1
ATOM 2259 C C . ILE B 2 75 ? -10.709 46.672 -8.418 1.00 31.97 75 ILE L C 1
ATOM 2260 O O . ILE B 2 75 ? -11.298 46.013 -9.283 1.00 33.05 75 ILE L O 1
ATOM 2265 N N A SER B 2 76 ? -9.795 47.590 -8.706 0.59 33.73 76 SER L N 1
ATOM 2266 N N B SER B 2 76 ? -9.796 47.589 -8.710 0.41 33.68 76 SER L N 1
ATOM 2267 C CA A SER B 2 76 ? -9.275 47.738 -10.053 0.59 32.52 76 SER L CA 1
ATOM 2268 C CA B SER B 2 76 ? -9.284 47.741 -10.060 0.41 32.49 76 SER L CA 1
ATOM 2269 C C A SER B 2 76 ? -8.054 46.844 -10.215 0.59 29.82 76 SER L C 1
ATOM 2270 C C B SER B 2 76 ? -8.043 46.873 -10.221 0.41 29.88 76 SER L C 1
ATOM 2271 O O A SER B 2 76 ? 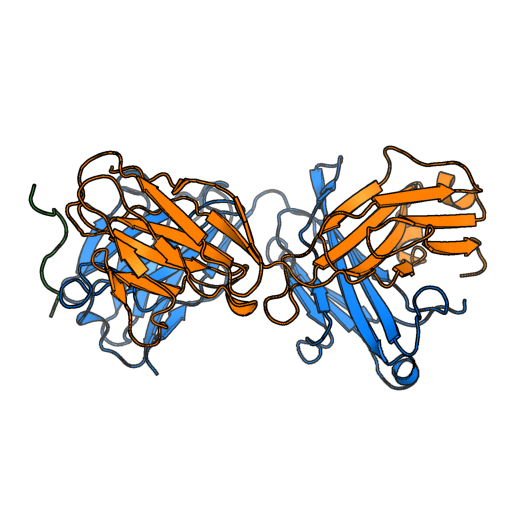-7.402 46.467 -9.239 0.59 34.86 76 SER L O 1
ATOM 2272 O O B SER B 2 76 ? -7.368 46.541 -9.243 0.41 34.97 76 SER L O 1
ATOM 2277 N N . SER B 2 77 ? -7.766 46.484 -11.466 1.00 32.57 77 SER L N 1
ATOM 2278 C CA . SER B 2 77 ? -6.587 45.681 -11.806 1.00 34.03 77 SER L CA 1
ATOM 2279 C C . SER B 2 77 ? -6.474 44.432 -10.927 1.00 26.72 77 SER L C 1
ATOM 2280 O O . SER B 2 77 ? -5.454 44.188 -10.278 1.00 30.12 77 SER L O 1
ATOM 2283 N N . LEU B 2 78 ? -7.552 43.641 -10.917 1.00 34.11 78 LEU L N 1
ATOM 2284 C CA . LEU B 2 78 ? -7.638 42.426 -10.107 1.00 29.42 78 LEU L CA 1
ATOM 2285 C C . LEU B 2 78 ? -6.408 41.544 -10.284 1.00 27.52 78 LEU L C 1
ATOM 2286 O O . LEU B 2 78 ? -5.956 41.305 -11.407 1.00 32.93 78 LEU L O 1
ATOM 2291 N N . GLN B 2 79 ? -5.865 41.061 -9.168 1.00 25.86 79 GLN L N 1
ATOM 2292 C CA . GLN B 2 79 ? -4.670 40.235 -9.136 1.00 26.43 79 GLN L CA 1
ATOM 2293 C C . GLN B 2 79 ? -4.994 38.861 -8.570 1.00 26.45 79 GLN L C 1
ATOM 2294 O O . GLN B 2 79 ? -5.965 38.705 -7.822 1.00 26.12 79 GLN L O 1
ATOM 2300 N N . PRO B 2 80 ? -4.191 37.842 -8.893 1.00 25.90 80 PRO L N 1
ATOM 2301 C CA . PRO B 2 80 ? -4.491 36.493 -8.374 1.00 25.76 80 PRO L CA 1
ATOM 2302 C C . PRO B 2 80 ? -4.591 36.435 -6.859 1.00 23.68 80 PRO L C 1
ATOM 2303 O O . PRO B 2 80 ? -5.465 35.737 -6.325 1.00 21.73 80 PRO L O 1
ATOM 2307 N N . GLU B 2 81 ? -3.737 37.181 -6.147 1.00 25.38 81 GLU L N 1
ATOM 2308 C CA . GLU B 2 81 ? -3.767 37.151 -4.690 1.00 22.38 81 GLU L CA 1
ATOM 2309 C C . GLU B 2 81 ? -5.012 37.813 -4.112 1.00 22.96 81 GLU L C 1
ATOM 2310 O O . GLU B 2 81 ? -5.203 37.748 -2.890 1.00 24.55 81 GLU L O 1
ATOM 2316 N N . ASP B 2 82 ? -5.855 38.422 -4.948 1.00 20.95 82 ASP L N 1
ATOM 2317 C CA . ASP B 2 82 ? -7.115 39.004 -4.503 1.00 21.79 82 ASP L CA 1
ATOM 2318 C C . ASP B 2 82 ? -8.225 37.969 -4.357 1.00 18.81 82 ASP L C 1
ATOM 2319 O O . ASP B 2 82 ? -9.326 38.317 -3.902 1.00 19.60 82 ASP L O 1
ATOM 2324 N N . SER B 2 83 ? -7.975 36.720 -4.747 1.00 18.33 83 SER L N 1
ATOM 2325 C CA . SER B 2 83 ? -8.977 35.687 -4.560 1.00 16.36 83 SER L CA 1
ATOM 2326 C C . SER B 2 83 ? -9.182 35.497 -3.059 1.00 16.70 83 SER L C 1
ATOM 2327 O O . SER B 2 83 ? -8.275 35.059 -2.339 1.00 21.96 83 SER L O 1
ATOM 2330 N N . ALA B 2 84 ? -10.381 35.830 -2.598 1.00 18.01 84 ALA L N 1
ATOM 2331 C CA . ALA B 2 84 ? -10.667 35.929 -1.178 1.00 18.04 84 ALA L CA 1
ATOM 2332 C C . ALA B 2 84 ? -12.125 36.310 -0.991 1.00 19.03 84 ALA L C 1
ATOM 2333 O O . ALA B 2 84 ? -12.844 36.541 -1.967 1.00 17.40 84 ALA L O 1
ATOM 2335 N N . THR B 2 85 ? -12.550 36.422 0.259 1.00 16.64 85 THR L N 1
ATOM 2336 C CA . THR B 2 85 ? -13.840 36.998 0.609 1.00 16.75 85 THR L CA 1
ATOM 2337 C C . THR B 2 85 ? -13.628 38.429 1.092 1.00 18.07 85 THR L C 1
ATOM 2338 O O . THR B 2 85 ? -12.702 38.695 1.867 1.00 21.33 85 THR L O 1
ATOM 2342 N N . TYR B 2 86 ? -14.496 39.335 0.639 1.00 16.05 86 TYR L N 1
ATOM 2343 C CA . TYR B 2 86 ? -14.440 40.746 1.016 1.00 17.68 86 TYR L CA 1
ATOM 2344 C C . TYR B 2 86 ? -15.661 41.068 1.857 1.00 19.06 86 TYR L C 1
ATOM 2345 O O . TYR B 2 86 ? -16.787 40.773 1.456 1.00 19.30 86 TYR L O 1
ATOM 2354 N N . LEU B 2 87 ? -15.432 41.670 3.026 1.00 17.29 87 LEU L N 1
ATOM 2355 C CA . LEU B 2 87 ? -16.458 41.871 4.034 1.00 16.02 87 LEU L CA 1
ATOM 2356 C C . LEU B 2 87 ? -16.555 43.351 4.349 1.00 17.77 87 LEU L C 1
ATOM 2357 O O . LEU B 2 87 ? -15.529 44.008 4.533 1.00 20.10 87 LEU L O 1
ATOM 2362 N N . CYS B 2 88 ? -17.780 43.862 4.442 1.00 15.33 88 CYS L N 1
ATOM 2363 C CA . CYS B 2 88 ? -17.963 45.211 4.959 1.00 15.97 88 CYS L CA 1
ATOM 2364 C C . CYS B 2 88 ? -18.354 45.154 6.432 1.00 18.76 88 CYS L C 1
ATOM 2365 O O . CYS B 2 88 ? -18.788 44.120 6.949 1.00 19.77 88 CYS L O 1
ATOM 2368 N N . GLN B 2 89 ? -18.183 46.284 7.119 1.00 16.12 89 GLN L N 1
ATOM 2369 C CA . GLN B 2 89 ? -18.446 46.335 8.549 1.00 14.81 89 GLN L CA 1
ATOM 2370 C C . GLN B 2 89 ? -18.798 47.766 8.929 1.00 18.26 89 GLN L C 1
ATOM 2371 O O . GLN B 2 89 ? -18.029 48.690 8.643 1.00 17.79 89 GLN L O 1
ATOM 2377 N N . GLN B 2 90 ? -19.941 47.960 9.571 1.00 15.70 90 GLN L N 1
ATOM 2378 C CA . GLN B 2 90 ? -20.254 49.286 10.113 1.00 16.90 90 GLN L CA 1
ATOM 2379 C C . GLN B 2 90 ? -19.640 49.433 11.497 1.00 14.52 90 GLN L C 1
ATOM 2380 O O . GLN B 2 90 ? -19.606 48.484 12.289 1.00 17.71 90 GLN L O 1
ATOM 2386 N N . SER B 2 91 ? -19.139 50.643 11.779 1.00 16.38 91 SER L N 1
ATOM 2387 C CA . SER B 2 91 ? -18.604 50.994 13.089 1.00 17.14 91 SER L CA 1
ATOM 2388 C C . SER B 2 91 ? -19.237 52.276 13.621 1.00 19.23 91 SER L C 1
ATOM 2389 O O . SER B 2 91 ? -18.582 53.052 14.328 1.00 20.91 91 SER L O 1
ATOM 2392 N N . HIS B 2 92 ? -20.515 52.494 13.314 1.00 20.08 92 HIS L N 1
ATOM 2393 C CA . HIS B 2 92 ? -21.254 53.678 13.735 1.00 18.88 92 HIS L CA 1
ATOM 2394 C C . HIS B 2 92 ? -21.925 53.472 15.089 1.00 23.42 92 HIS L C 1
ATOM 2395 O O . HIS B 2 92 ? -21.759 54.292 16.001 1.00 23.74 92 HIS L O 1
ATOM 2402 N N . SER B 2 93 ? -22.673 52.379 15.232 1.00 20.72 93 SER L N 1
ATOM 2403 C CA . SER B 2 93 ? -23.419 52.058 16.457 1.00 22.10 93 SER L CA 1
ATOM 2404 C C . SER B 2 93 ? -23.204 50.572 16.734 1.00 21.39 93 SER L C 1
ATOM 2405 O O . SER B 2 93 ? -23.802 49.724 16.062 1.00 20.55 93 SER L O 1
ATOM 2408 N N . LEU B 2 94 ? -22.371 50.263 17.734 1.00 20.63 94 LEU L N 1
ATOM 2409 C CA . LEU B 2 94 ? -21.793 48.927 17.877 1.00 18.42 94 LEU L CA 1
ATOM 2410 C C . LEU B 2 94 ? -21.070 48.570 16.581 1.00 19.20 94 LEU L C 1
ATOM 2411 O O . LEU B 2 94 ? -20.691 49.456 15.811 1.00 21.55 94 LEU L O 1
ATOM 2416 N N . TRP B 2 95 ? -20.840 47.283 16.331 1.00 18.48 96 TRP L N 1
ATOM 2417 C CA . TRP B 2 95 ? -20.156 46.859 15.118 1.00 19.01 96 TRP L CA 1
ATOM 2418 C C . TRP B 2 95 ? -20.932 45.698 14.510 1.00 19.87 96 TRP L C 1
ATOM 2419 O O . TRP B 2 95 ? -21.365 44.798 15.233 1.00 24.57 96 TRP L O 1
ATOM 2430 N N . THR B 2 96 ? -21.110 45.734 13.189 1.00 16.72 97 THR L N 1
ATOM 2431 C CA . THR B 2 96 ? -21.779 44.675 12.439 1.00 14.55 97 THR L CA 1
ATOM 2432 C C . THR B 2 96 ? -21.022 44.391 11.153 1.00 18.42 97 THR L C 1
ATOM 2433 O O . THR B 2 96 ? -20.639 45.318 10.439 1.00 18.17 97 THR L O 1
ATOM 2437 N N . PHE B 2 97 ? -20.835 43.105 10.853 1.00 19.10 98 PHE L N 1
ATOM 2438 C CA . PHE B 2 97 ? -20.201 42.655 9.622 1.00 21.38 98 PHE L CA 1
ATOM 2439 C C . PHE B 2 97 ? -21.240 42.176 8.615 1.00 19.20 98 PHE L C 1
ATOM 2440 O O . PHE B 2 97 ? -22.196 41.477 8.975 1.00 21.18 98 PHE L O 1
ATOM 2448 N N . GLY B 2 98 ? -21.025 42.518 7.348 1.00 18.67 99 GLY L N 1
ATOM 2449 C CA . GLY B 2 98 ? -21.663 41.799 6.262 1.00 17.76 99 GLY L CA 1
ATOM 2450 C C . GLY B 2 98 ? -21.170 40.357 6.201 1.00 18.83 99 GLY L C 1
ATOM 2451 O O . GLY B 2 98 ? -20.144 40.005 6.774 1.00 22.77 99 GLY L O 1
ATOM 2452 N N . GLN B 2 99 ? -21.919 39.517 5.470 1.00 18.63 100 GLN L N 1
ATOM 2453 C CA . GLN B 2 99 ? -21.598 38.096 5.390 1.00 22.85 100 GLN L CA 1
ATOM 2454 C C . GLN B 2 99 ? -20.492 37.796 4.394 1.00 23.31 100 GLN L C 1
ATOM 2455 O O . GLN B 2 99 ? -19.959 36.676 4.400 1.00 24.02 100 GLN L O 1
ATOM 2461 N N . GLY B 2 100 ? -20.139 38.744 3.555 1.00 18.49 101 GLY L N 1
ATOM 2462 C CA . GLY B 2 100 ? -19.012 38.576 2.667 1.00 24.78 101 GLY L CA 1
ATOM 2463 C C . GLY B 2 100 ? -19.430 38.339 1.230 1.00 30.82 101 GLY L C 1
ATOM 2464 O O . GLY B 2 100 ? -20.523 37.833 0.938 1.00 24.74 101 GLY L O 1
ATOM 2465 N N . THR B 2 101 ? -18.543 38.722 0.316 1.00 18.56 102 THR L N 1
ATOM 2466 C CA . THR B 2 101 ? -18.649 38.437 -1.109 1.00 19.75 102 THR L CA 1
ATOM 2467 C C . THR B 2 101 ? -17.418 37.653 -1.525 1.00 19.59 102 THR L C 1
ATOM 2468 O O . THR B 2 101 ? -16.293 38.085 -1.270 1.00 19.07 102 THR L O 1
ATOM 2472 N N . LYS B 2 102 ? -17.621 36.496 -2.147 1.00 19.33 103 LYS L N 1
ATOM 2473 C CA . LYS B 2 102 ? -16.513 35.672 -2.592 1.00 18.71 103 LYS L CA 1
ATOM 2474 C C . LYS B 2 102 ? -16.066 36.122 -3.971 1.00 19.25 103 LYS L C 1
ATOM 2475 O O . LYS B 2 102 ? -16.893 36.285 -4.872 1.00 23.70 103 LYS L O 1
ATOM 2481 N N . VAL B 2 103 ? -14.764 36.346 -4.128 1.00 16.85 104 VAL L N 1
ATOM 2482 C CA . VAL B 2 103 ? -14.181 36.779 -5.391 1.00 18.87 104 VAL L CA 1
ATOM 2483 C C . VAL B 2 103 ? -13.253 35.687 -5.899 1.00 16.83 104 VAL L C 1
ATOM 2484 O O . VAL B 2 103 ? -12.277 35.331 -5.225 1.00 18.96 104 VAL L O 1
ATOM 2488 N N . GLU B 2 104 ? -13.583 35.131 -7.068 1.00 17.18 105 GLU L N 1
ATOM 2489 C CA . GLU B 2 104 ? -12.729 34.200 -7.792 1.00 16.85 105 GLU L CA 1
ATOM 2490 C C . GLU B 2 104 ? -11.991 34.945 -8.899 1.00 19.36 105 GLU L C 1
ATOM 2491 O O . GLU B 2 104 ? -12.584 35.763 -9.610 1.00 20.93 105 GLU L O 1
ATOM 2497 N N . VAL B 2 105 ? -10.699 34.665 -9.044 1.00 20.09 106 VAL L N 1
ATOM 2498 C CA . VAL B 2 105 ? -9.883 35.316 -10.068 1.00 22.04 106 VAL L CA 1
ATOM 2499 C C . VAL B 2 105 ? -9.627 34.302 -11.175 1.00 19.29 106 VAL L C 1
ATOM 2500 O O . VAL B 2 105 ? -9.029 33.243 -10.937 1.00 22.74 106 VAL L O 1
ATOM 2504 N N . LYS B 2 106 ? -10.082 34.624 -12.385 1.00 21.13 107 LYS L N 1
ATOM 2505 C CA . LYS B 2 106 ? -9.922 33.710 -13.506 1.00 22.36 107 LYS L CA 1
ATOM 2506 C C . LYS B 2 106 ? -8.456 33.613 -13.918 1.00 26.62 107 LYS L C 1
ATOM 2507 O O . LYS B 2 106 ? -7.650 34.517 -13.674 1.00 22.73 107 LYS L O 1
ATOM 2513 N N . ARG B 2 107 ? -8.111 32.488 -14.537 1.00 22.23 108 ARG L N 1
ATOM 2514 C CA . ARG B 2 107 ? -6.796 32.289 -15.136 1.00 18.83 108 ARG L CA 1
ATOM 2515 C C . ARG B 2 107 ? -6.974 31.484 -16.415 1.00 21.21 108 ARG L C 1
ATOM 2516 O O . ARG B 2 107 ? -8.081 31.044 -16.740 1.00 21.65 108 ARG L O 1
ATOM 2524 N N . THR B 2 108 ? -5.881 31.316 -17.163 1.00 20.89 109 THR L N 1
ATOM 2525 C CA . THR B 2 108 ? -5.939 30.491 -18.362 1.00 19.54 109 THR L CA 1
ATOM 2526 C C . THR B 2 108 ? -6.312 29.062 -17.974 1.00 20.68 109 THR L C 1
ATOM 2527 O O . THR B 2 108 ? -5.982 28.594 -16.880 1.00 21.31 109 THR L O 1
ATOM 2531 N N . VAL B 2 109 ? -7.018 28.376 -18.876 1.00 20.36 110 VAL L N 1
ATOM 2532 C CA . VAL B 2 109 ? -7.453 27.005 -18.599 1.00 16.99 110 VAL L CA 1
ATOM 2533 C C . VAL B 2 109 ? -6.263 26.120 -18.230 1.00 25.12 110 VAL L C 1
ATOM 2534 O O . VAL B 2 109 ? -5.180 26.199 -18.826 1.00 21.94 110 VAL L O 1
ATOM 2538 N N . ALA B 2 110 ? -6.469 25.267 -17.224 1.00 18.04 111 ALA L N 1
ATOM 2539 C CA . ALA B 2 110 ? -5.461 24.314 -16.783 1.00 20.06 111 ALA L CA 1
ATOM 2540 C C . ALA B 2 110 ? -6.166 22.996 -16.553 1.00 18.32 111 ALA L C 1
ATOM 2541 O O . ALA B 2 110 ? -7.035 22.910 -15.684 1.00 16.81 111 ALA L O 1
ATOM 2543 N N . ALA B 2 111 ? -5.820 21.982 -17.343 1.00 18.78 112 ALA L N 1
ATOM 2544 C CA . ALA B 2 111 ? -6.443 20.684 -17.179 1.00 17.49 112 ALA L CA 1
ATOM 2545 C C . ALA B 2 111 ? -5.961 20.016 -15.891 1.00 17.53 112 ALA L C 1
ATOM 2546 O O . ALA B 2 111 ? -4.808 20.191 -15.486 1.00 18.61 112 ALA L O 1
ATOM 2548 N N . PRO B 2 112 ? -6.811 19.220 -15.251 1.00 18.45 113 PRO L N 1
ATOM 2549 C CA . PRO B 2 112 ? -6.373 18.514 -14.044 1.00 17.79 113 PRO L CA 1
ATOM 2550 C C . PRO B 2 112 ? -5.403 17.378 -14.347 1.00 15.99 113 PRO L C 1
ATOM 2551 O O . PRO B 2 112 ? -5.523 16.672 -15.353 1.00 19.28 113 PRO L O 1
ATOM 2555 N N A SER B 2 113 ? -4.423 17.224 -13.469 0.72 18.18 114 SER L N 1
ATOM 2556 N N B SER B 2 113 ? -4.453 17.183 -13.438 0.28 18.23 114 SER L N 1
ATOM 2557 C CA A SER B 2 113 ? -3.761 15.936 -13.334 0.72 16.33 114 SER L CA 1
ATOM 2558 C CA B SER B 2 113 ? -3.734 15.919 -13.354 0.28 16.47 114 SER L CA 1
ATOM 2559 C C A SER B 2 113 ? -4.679 15.024 -12.538 0.72 18.00 114 SER L C 1
ATOM 2560 C C B SER B 2 113 ? -4.536 14.982 -12.459 0.28 18.07 114 SER L C 1
ATOM 2561 O O A SER B 2 113 ? -5.341 15.467 -11.590 0.72 18.69 114 SER L O 1
ATOM 2562 O O B SER B 2 113 ? -4.979 15.380 -11.373 0.28 18.06 114 SER L O 1
ATOM 2567 N N . VAL B 2 114 ? -4.736 13.750 -12.920 1.00 17.10 115 VAL L N 1
ATOM 2568 C CA . VAL B 2 114 ? -5.689 12.823 -12.321 1.00 14.19 115 VAL L CA 1
ATOM 2569 C C . VAL B 2 114 ? -4.941 11.649 -11.702 1.00 18.35 115 VAL L C 1
ATOM 2570 O O . VAL B 2 114 ? -4.061 11.054 -12.337 1.00 20.26 115 VAL L O 1
ATOM 2574 N N . PHE B 2 115 ? -5.301 11.320 -10.468 1.00 15.56 116 PHE L N 1
ATOM 2575 C CA . PHE B 2 115 ? -4.641 10.280 -9.695 1.00 14.99 116 PHE L CA 1
ATOM 2576 C C . PHE B 2 115 ? -5.699 9.421 -9.027 1.00 17.79 116 PHE L C 1
ATOM 2577 O O . PHE B 2 115 ? -6.712 9.951 -8.575 1.00 20.35 116 PHE L O 1
ATOM 2585 N N . ILE B 2 116 ? -5.478 8.107 -8.947 1.00 15.75 117 ILE L N 1
ATOM 2586 C CA . ILE B 2 116 ? -6.455 7.233 -8.304 1.00 15.39 117 ILE L CA 1
ATOM 2587 C C . ILE B 2 116 ? -5.777 6.417 -7.210 1.00 20.20 117 ILE L C 1
ATOM 2588 O O . ILE B 2 116 ? -4.605 6.049 -7.325 1.00 17.98 117 ILE L O 1
ATOM 2593 N N . PHE B 2 117 ? -6.529 6.146 -6.142 1.00 17.21 118 PHE L N 1
ATOM 2594 C CA . PHE B 2 117 ? -6.036 5.405 -4.980 1.00 18.54 118 PHE L CA 1
ATOM 2595 C C . PHE B 2 117 ? -6.957 4.241 -4.652 1.00 17.28 118 PHE L C 1
ATOM 2596 O O . PHE B 2 117 ? -8.133 4.458 -4.315 1.00 16.24 118 PHE L O 1
ATOM 2604 N N . PRO B 2 118 ? -6.472 3.015 -4.689 1.00 17.39 119 PRO L N 1
ATOM 2605 C CA . PRO B 2 118 ? -7.279 1.874 -4.247 1.00 17.15 119 PRO L CA 1
ATOM 2606 C C . PRO B 2 118 ? -7.439 1.885 -2.738 1.00 17.07 119 PRO L C 1
ATOM 2607 O O . PRO B 2 118 ? -6.710 2.594 -2.025 1.00 19.90 119 PRO L O 1
ATOM 2611 N N . PRO B 2 119 ? -8.416 1.160 -2.209 1.00 19.53 120 PRO L N 1
ATOM 2612 C CA . PRO B 2 119 ? -8.604 1.134 -0.757 1.00 18.86 120 PRO L CA 1
ATOM 2613 C C . PRO B 2 119 ? -7.455 0.431 -0.062 1.00 18.11 120 PRO L C 1
ATOM 2614 O O . PRO B 2 119 ? -6.809 -0.472 -0.611 1.00 22.85 120 PRO L O 1
ATOM 2618 N N . SER B 2 120 ? -7.187 0.883 1.157 1.00 19.53 121 SER L N 1
ATOM 2619 C CA . SER B 2 120 ? -6.177 0.244 1.979 1.00 19.92 121 SER L CA 1
ATOM 2620 C C . SER B 2 120 ? -6.694 -1.076 2.537 1.00 22.36 121 SER L C 1
ATOM 2621 O O . SER B 2 120 ? -7.892 -1.262 2.741 1.00 19.74 121 SER L O 1
ATOM 2624 N N . ASP B 2 121 ? -5.763 -1.996 2.800 1.00 28.01 122 ASP L N 1
ATOM 2625 C CA . ASP B 2 121 ? -6.117 -3.208 3.534 1.00 30.06 122 ASP L CA 1
ATOM 2626 C C . ASP B 2 121 ? -6.720 -2.873 4.892 1.00 30.69 122 ASP L C 1
ATOM 2627 O O . ASP B 2 121 ? -7.662 -3.538 5.348 1.00 27.95 122 ASP L O 1
ATOM 2632 N N . GLU B 2 122 ? -6.192 -1.841 5.554 1.00 25.97 123 GLU L N 1
ATOM 2633 C CA . GLU B 2 122 ? -6.721 -1.456 6.857 1.00 25.23 123 GLU L CA 1
ATOM 2634 C C . GLU B 2 122 ? -8.194 -1.068 6.780 1.00 26.83 123 GLU L C 1
ATOM 2635 O O . GLU B 2 122 ? -8.969 -1.379 7.687 1.00 26.22 123 GLU L O 1
ATOM 2641 N N . GLN B 2 123 ? -8.611 -0.375 5.721 1.00 22.04 124 GLN L N 1
ATOM 2642 C CA . GLN B 2 123 ? -10.028 -0.050 5.643 1.00 20.26 124 GLN L CA 1
ATOM 2643 C C . GLN B 2 123 ? -10.871 -1.296 5.378 1.00 22.28 124 GLN L C 1
ATOM 2644 O O . GLN B 2 123 ? -11.997 -1.405 5.874 1.00 24.10 124 GLN L O 1
ATOM 2650 N N . LEU B 2 124 ? -10.363 -2.224 4.574 1.00 21.48 125 LEU L N 1
ATOM 2651 C CA . LEU B 2 124 ? -11.162 -3.404 4.271 1.00 25.76 125 LEU L CA 1
ATOM 2652 C C . LEU B 2 124 ? -11.509 -4.165 5.548 1.00 28.21 125 LEU L C 1
ATOM 2653 O O . LEU B 2 124 ? -12.577 -4.788 5.634 1.00 28.21 125 LEU L O 1
ATOM 2658 N N . LYS B 2 125 ? -10.666 -4.050 6.578 1.00 26.86 126 LYS L N 1
ATOM 2659 C CA . LYS B 2 125 ? -10.965 -4.672 7.865 1.00 27.06 126 LYS L CA 1
ATOM 2660 C C . LYS B 2 125 ? -12.167 -4.047 8.556 1.00 33.95 126 LYS L C 1
ATOM 2661 O O . LYS B 2 125 ? -12.733 -4.663 9.462 1.00 36.50 126 LYS L O 1
ATOM 2667 N N . SER B 2 126 ? -12.558 -2.836 8.166 1.00 27.30 127 SER L N 1
ATOM 2668 C CA . SER B 2 126 ? -13.717 -2.164 8.732 1.00 34.73 127 SER L CA 1
ATOM 2669 C C . SER B 2 126 ? -15.008 -2.490 7.995 1.00 31.15 127 SER L C 1
ATOM 2670 O O . SER B 2 126 ? -16.073 -2.012 8.403 1.00 42.74 127 SER L O 1
ATOM 2673 N N . GLY B 2 127 ? -14.942 -3.261 6.910 1.00 28.98 128 GLY L N 1
ATOM 2674 C CA . GLY B 2 127 ? -16.126 -3.628 6.163 1.00 28.55 128 GLY L CA 1
ATOM 2675 C C . GLY B 2 127 ? -16.516 -2.682 5.048 1.00 29.12 128 GLY L C 1
ATOM 2676 O O . GLY B 2 127 ? -17.568 -2.879 4.425 1.00 29.27 128 GLY L O 1
ATOM 2677 N N . THR B 2 128 ? -15.723 -1.649 4.779 1.00 28.79 129 THR L N 1
ATOM 2678 C CA . THR B 2 128 ? -16.000 -0.763 3.658 1.00 26.81 129 THR L CA 1
ATOM 2679 C C . THR B 2 128 ? -14.737 -0.612 2.830 1.00 26.85 129 THR L C 1
ATOM 2680 O O . THR B 2 128 ? -13.641 -0.979 3.256 1.00 22.13 129 THR L O 1
ATOM 2684 N N . ALA B 2 129 ? -14.914 -0.060 1.633 1.00 19.28 130 ALA L N 1
ATOM 2685 C CA . ALA B 2 129 ? -13.839 0.128 0.674 1.00 17.02 130 ALA L CA 1
ATOM 2686 C C . ALA B 2 129 ? -14.084 1.473 0.022 1.00 20.51 130 ALA L C 1
ATOM 2687 O O . ALA B 2 129 ? -15.115 1.663 -0.631 1.00 19.22 130 ALA L O 1
ATOM 2689 N N . SER B 2 130 ? -13.158 2.406 0.210 1.00 17.65 131 SER L N 1
ATOM 2690 C CA . SER B 2 130 ? -13.240 3.702 -0.441 1.00 17.10 131 SER L CA 1
ATOM 2691 C C . SER B 2 130 ? -12.175 3.798 -1.518 1.00 15.28 131 SER L C 1
ATOM 2692 O O . SER B 2 130 ? -11.000 3.498 -1.267 1.00 19.62 131 SER L O 1
ATOM 2695 N N . VAL B 2 131 ? -12.577 4.252 -2.702 1.00 14.41 132 VAL L N 1
ATOM 2696 C CA . VAL B 2 131 ? -11.663 4.540 -3.799 1.00 13.97 132 VAL L CA 1
ATOM 2697 C C . VAL B 2 131 ? -11.646 6.053 -4.000 1.00 14.99 132 VAL L C 1
ATOM 2698 O O . VAL B 2 131 ? -12.715 6.679 -4.103 1.00 16.79 132 VAL L O 1
ATOM 2702 N N . VAL B 2 132 ? -10.453 6.644 -4.044 1.00 14.67 133 VAL L N 1
ATOM 2703 C CA . VAL B 2 132 ? -10.314 8.101 -4.128 1.00 14.68 133 VAL L CA 1
ATOM 2704 C C . VAL B 2 132 ? -9.719 8.481 -5.474 1.00 15.50 133 VAL L C 1
ATOM 2705 O O . VAL B 2 132 ? -8.690 7.934 -5.892 1.00 17.34 133 VAL L O 1
ATOM 2709 N N . CYS B 2 133 ? -10.351 9.450 -6.131 1.00 15.30 134 CYS L N 1
ATOM 2710 C CA . CYS B 2 133 ? -9.864 10.048 -7.364 1.00 14.76 134 CYS L CA 1
ATOM 2711 C C . CYS B 2 133 ? -9.529 11.495 -7.048 1.00 17.63 134 CYS L C 1
ATOM 2712 O O . CYS B 2 133 ? -10.371 12.222 -6.514 1.00 18.57 134 CYS L O 1
ATOM 2715 N N . LEU B 2 134 ? -8.291 11.896 -7.327 1.00 12.33 135 LEU L N 1
ATOM 2716 C CA . LEU B 2 134 ? -7.832 13.256 -7.097 1.00 13.15 135 LEU L CA 1
ATOM 2717 C C . LEU B 2 134 ? -7.613 13.966 -8.427 1.00 17.06 135 LEU L C 1
ATOM 2718 O O . LEU B 2 134 ? -6.909 13.453 -9.307 1.00 16.42 135 LEU L O 1
ATOM 2723 N N . LEU B 2 135 ? -8.227 15.135 -8.573 1.00 15.81 136 LEU L N 1
ATOM 2724 C CA . LEU B 2 135 ? -8.017 16.018 -9.711 1.00 18.13 136 LEU L CA 1
ATOM 2725 C C . LEU B 2 135 ? -7.232 17.208 -9.191 1.00 18.04 136 LEU L C 1
ATOM 2726 O O . LEU B 2 135 ? -7.722 17.933 -8.318 1.00 16.87 136 LEU L O 1
ATOM 2731 N N . ASN B 2 136 ? -6.011 17.395 -9.682 1.00 17.85 137 ASN L N 1
ATOM 2732 C CA . ASN B 2 136 ? -5.098 18.349 -9.067 1.00 18.02 137 ASN L CA 1
ATOM 2733 C C . ASN B 2 136 ? -4.830 19.556 -9.956 1.00 17.17 137 ASN L C 1
ATOM 2734 O O . ASN B 2 136 ? -4.572 19.407 -11.162 1.00 17.98 137 ASN L O 1
ATOM 2739 N N . ASN B 2 137 ? -4.919 20.742 -9.346 1.00 15.78 138 ASN L N 1
ATOM 2740 C CA . ASN B 2 137 ? -4.395 22.016 -9.866 1.00 17.39 138 ASN L CA 1
ATOM 2741 C C . ASN B 2 137 ? -4.997 22.394 -11.225 1.00 17.44 138 ASN L C 1
ATOM 2742 O O . ASN B 2 137 ? -4.295 22.560 -12.224 1.00 21.72 138 ASN L O 1
ATOM 2747 N N . PHE B 2 138 ? -6.310 22.584 -11.244 1.00 15.25 139 PHE L N 1
ATOM 2748 C CA . PHE B 2 138 ? -7.007 22.820 -12.497 1.00 15.14 139 PHE L CA 1
ATOM 2749 C C . PHE B 2 138 ? -7.809 24.112 -12.406 1.00 17.11 139 PHE L C 1
ATOM 2750 O O . PHE B 2 138 ? -8.060 24.637 -11.316 1.00 17.46 139 PHE L O 1
ATOM 2758 N N . TYR B 2 139 ? -8.192 24.634 -13.579 1.00 14.91 140 TYR L N 1
ATOM 2759 C CA . TYR B 2 139 ? -9.026 25.829 -13.677 1.00 14.58 140 TYR L CA 1
ATOM 2760 C C . TYR B 2 139 ? -9.673 25.783 -15.051 1.00 17.49 140 TYR L C 1
ATOM 2761 O O . TYR B 2 139 ? -8.976 25.480 -16.029 1.00 17.75 140 TYR L O 1
ATOM 2770 N N . PRO B 2 140 ? -10.978 26.064 -15.179 1.00 15.64 141 PRO L N 1
ATOM 2771 C CA . PRO B 2 140 ? -11.920 26.501 -14.143 1.00 17.70 141 PRO L CA 1
ATOM 2772 C C . PRO B 2 140 ? -12.388 25.401 -13.193 1.00 16.12 141 PRO L C 1
ATOM 2773 O O . PRO B 2 140 ? -12.048 24.212 -13.319 1.00 16.74 141 PRO L O 1
ATOM 2777 N N . ARG B 2 141 ? -13.196 25.845 -12.228 1.00 17.07 142 ARG L N 1
ATOM 2778 C CA . ARG B 2 141 ? -13.579 24.999 -11.105 1.00 17.79 142 ARG L CA 1
ATOM 2779 C C . ARG B 2 141 ? -14.456 23.835 -11.535 1.00 19.69 142 ARG L C 1
ATOM 2780 O O . ARG B 2 141 ? -14.462 22.788 -10.877 1.00 21.46 142 ARG L O 1
ATOM 2788 N N . GLU B 2 142 ? -15.198 23.992 -12.630 1.00 18.26 143 GLU L N 1
ATOM 2789 C CA . GLU B 2 142 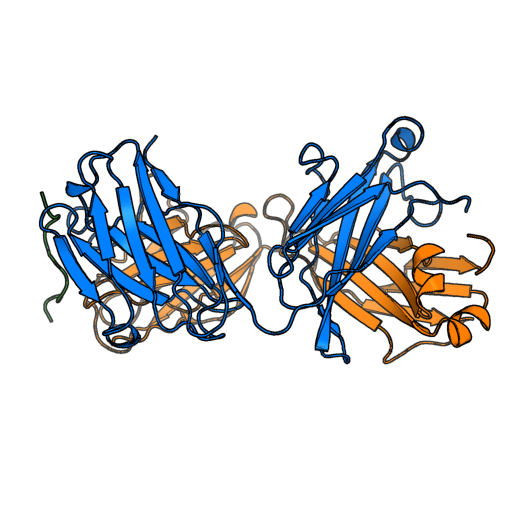? -16.129 22.971 -13.081 1.00 17.41 143 GLU L CA 1
ATOM 2790 C C . GLU B 2 142 ? -15.364 21.770 -13.618 1.00 19.32 143 GLU L C 1
ATOM 2791 O O . GLU B 2 142 ? -14.557 21.907 -14.538 1.00 21.55 143 GLU L O 1
ATOM 2797 N N . ALA B 2 143 ? -15.598 20.607 -13.023 1.00 19.24 144 ALA L N 1
ATOM 2798 C CA . ALA B 2 143 ? -15.062 19.355 -13.526 1.00 20.78 144 ALA L CA 1
ATOM 2799 C C . ALA B 2 143 ? -16.099 18.281 -13.233 1.00 21.53 144 ALA L C 1
ATOM 2800 O O . ALA B 2 143 ? -16.953 18.438 -12.357 1.00 24.27 144 ALA L O 1
ATOM 2802 N N . LYS B 2 144 ? -16.046 17.195 -13.979 1.00 18.97 145 LYS L N 1
ATOM 2803 C CA . LYS B 2 144 ? -16.973 16.103 -13.731 1.00 20.30 145 LYS L CA 1
ATOM 2804 C C . LYS B 2 144 ? -16.177 14.824 -13.566 1.00 17.25 145 LYS L C 1
ATOM 2805 O O . LYS B 2 144 ? -15.263 14.560 -14.350 1.00 22.85 145 LYS L O 1
ATOM 2811 N N . VAL B 2 145 ? -16.510 14.057 -12.533 1.00 20.90 146 VAL L N 1
ATOM 2812 C CA . VAL B 2 145 ? -15.921 12.747 -12.288 1.00 21.09 146 VAL L CA 1
ATOM 2813 C C . VAL B 2 145 ? -17.036 11.731 -12.437 1.00 19.22 146 VAL L C 1
ATOM 2814 O O . VAL B 2 145 ? -18.070 11.840 -11.764 1.00 25.03 146 VAL L O 1
ATOM 2818 N N . GLN B 2 146 ? -16.833 10.747 -13.308 1.00 17.28 147 GLN L N 1
ATOM 2819 C CA . GLN B 2 146 ? -17.736 9.610 -13.433 1.00 22.41 147 GLN L CA 1
ATOM 2820 C C . GLN B 2 146 ? -17.022 8.364 -12.944 1.00 21.46 147 GLN L C 1
ATOM 2821 O O . GLN B 2 146 ? -15.912 8.071 -13.395 1.00 25.97 147 GLN L O 1
ATOM 2827 N N . TRP B 2 147 ? -17.661 7.634 -12.039 1.00 19.80 148 TRP L N 1
ATOM 2828 C CA . TRP B 2 147 ? -17.116 6.371 -11.563 1.00 19.22 148 TRP L CA 1
ATOM 2829 C C . TRP B 2 147 ? -17.684 5.215 -12.374 1.00 21.28 148 TRP L C 1
ATOM 2830 O O . TRP B 2 147 ? -18.884 5.168 -12.654 1.00 22.20 148 TRP L O 1
ATOM 2841 N N . LYS B 2 148 ? -16.816 4.281 -12.740 1.00 20.61 149 LYS L N 1
ATOM 2842 C CA . LYS B 2 148 ? -17.233 3.086 -13.457 1.00 24.78 149 LYS L CA 1
ATOM 2843 C C . LYS B 2 148 ? -16.624 1.872 -12.785 1.00 26.63 149 LYS L C 1
ATOM 2844 O O . LYS B 2 148 ? -15.420 1.845 -12.519 1.00 24.86 149 LYS L O 1
ATOM 2850 N N . VAL B 2 149 ? -17.462 0.882 -12.496 1.00 22.55 150 VAL L N 1
ATOM 2851 C CA . VAL B 2 149 ? -17.044 -0.368 -11.879 1.00 22.00 150 VAL L CA 1
ATOM 2852 C C . VAL B 2 149 ? -17.368 -1.458 -12.884 1.00 24.18 150 VAL L C 1
ATOM 2853 O O . VAL B 2 149 ? -18.536 -1.634 -13.252 1.00 26.02 150 VAL L O 1
ATOM 2857 N N . ASP B 2 150 ? -16.334 -2.156 -13.346 1.00 27.27 151 ASP L N 1
ATOM 2858 C CA . ASP B 2 150 ? -16.434 -3.073 -14.486 1.00 34.33 151 ASP L CA 1
ATOM 2859 C C . ASP B 2 150 ? -17.269 -2.464 -15.614 1.00 30.69 151 ASP L C 1
ATOM 2860 O O . ASP B 2 150 ? -18.198 -3.080 -16.142 1.00 36.23 151 ASP L O 1
ATOM 2865 N N . ASN B 2 151 ? -16.935 -1.216 -15.962 1.00 30.66 152 ASN L N 1
ATOM 2866 C CA . ASN B 2 151 ? -17.522 -0.433 -17.050 1.00 34.53 152 ASN L CA 1
ATOM 2867 C C . ASN B 2 151 ? -18.979 -0.040 -16.821 1.00 34.97 152 ASN L C 1
ATOM 2868 O O . ASN B 2 151 ? -19.623 0.445 -17.753 1.00 45.70 152 ASN L O 1
ATOM 2873 N N . ALA B 2 152 ? -19.519 -0.227 -15.621 1.00 30.36 153 ALA L N 1
ATOM 2874 C CA . ALA B 2 152 ? -20.879 0.189 -15.303 1.00 34.70 153 ALA L CA 1
ATOM 2875 C C . ALA B 2 152 ? -20.845 1.524 -14.570 1.00 27.86 153 ALA L C 1
ATOM 2876 O O . ALA B 2 152 ? -20.193 1.644 -13.526 1.00 29.24 153 ALA L O 1
ATOM 2878 N N . LEU B 2 153 ? -21.556 2.514 -15.106 1.00 29.72 154 LEU L N 1
ATOM 2879 C CA . LEU B 2 153 ? -21.545 3.851 -14.523 1.00 26.23 154 LEU L CA 1
ATOM 2880 C C . LEU B 2 153 ? -22.197 3.842 -13.145 1.00 31.68 154 LEU L C 1
ATOM 2881 O O . LEU B 2 153 ? -23.276 3.271 -12.953 1.00 33.09 154 LEU L O 1
ATOM 2886 N N . GLN B 2 154 ? -21.532 4.463 -12.177 1.00 26.19 155 GLN L N 1
ATOM 2887 C CA . GLN B 2 154 ? -22.037 4.499 -10.817 1.00 23.66 155 GLN L CA 1
ATOM 2888 C C . GLN B 2 154 ? -22.818 5.778 -10.595 1.00 25.06 155 GLN L C 1
ATOM 2889 O O . GLN B 2 154 ? -22.558 6.803 -11.232 1.00 30.63 155 GLN L O 1
ATOM 2895 N N . SER B 2 155 ? -23.789 5.706 -9.693 1.00 25.80 156 SER L N 1
ATOM 2896 C CA . SER B 2 155 ? -24.447 6.908 -9.202 1.00 28.92 156 SER L CA 1
ATOM 2897 C C . SER B 2 155 ? -24.903 6.646 -7.780 1.00 25.17 156 SER L C 1
ATOM 2898 O O . SER B 2 155 ? -25.355 5.541 -7.461 1.00 29.76 156 SER L O 1
ATOM 2901 N N . GLY B 2 156 ? -24.756 7.645 -6.921 1.00 24.52 157 GLY L N 1
ATOM 2902 C CA . GLY B 2 156 ? -25.284 7.570 -5.578 1.00 23.84 157 GLY L CA 1
ATOM 2903 C C . GLY B 2 156 ? -24.338 7.057 -4.512 1.00 21.09 157 GLY L C 1
ATOM 2904 O O . GLY B 2 156 ? -24.726 7.014 -3.337 1.00 30.35 157 GLY L O 1
ATOM 2905 N N . ASN B 2 157 ? -23.117 6.673 -4.866 1.00 20.17 158 ASN L N 1
ATOM 2906 C CA . ASN B 2 157 ? -22.207 6.118 -3.871 1.00 17.43 158 ASN L CA 1
ATOM 2907 C C . ASN B 2 157 ? -20.888 6.880 -3.845 1.00 18.92 158 ASN L C 1
ATOM 2908 O O . ASN B 2 157 ? -19.856 6.323 -3.457 1.00 18.91 158 ASN L O 1
ATOM 2913 N N . SER B 2 158 ? -20.904 8.164 -4.211 1.00 17.24 159 SER L N 1
ATOM 2914 C CA . SER B 2 158 ? -19.671 8.940 -4.181 1.00 15.31 159 SER L CA 1
ATOM 2915 C C . SER B 2 158 ? -19.914 10.316 -3.572 1.00 17.37 159 SER L C 1
ATOM 2916 O O . SER B 2 158 ? -21.026 10.838 -3.570 1.00 17.51 159 SER L O 1
ATOM 2919 N N . GLN B 2 159 ? -18.841 10.893 -3.046 1.00 14.98 160 GLN L N 1
ATOM 2920 C CA . GLN B 2 159 ? -18.864 12.228 -2.464 1.00 14.41 160 GLN L CA 1
ATOM 2921 C C . GLN B 2 159 ? -17.687 13.016 -3.009 1.00 13.92 160 GLN L C 1
ATOM 2922 O O . GLN B 2 159 ? -16.609 12.474 -3.215 1.00 15.69 160 GLN L O 1
ATOM 2928 N N . GLU B 2 160 ? -17.890 14.308 -3.184 1.00 14.68 161 GLU L N 1
ATOM 2929 C CA . GLU B 2 160 ? -16.923 15.193 -3.813 1.00 16.84 161 GLU L CA 1
ATOM 2930 C C . GLU B 2 160 ? -16.618 16.372 -2.893 1.00 16.70 161 GLU L C 1
ATOM 2931 O O . GLU B 2 160 ? -17.488 16.851 -2.164 1.00 15.83 161 GLU L O 1
ATOM 2937 N N . SER B 2 161 ? -15.376 16.851 -2.928 1.00 14.68 162 SER L N 1
ATOM 2938 C CA . SER B 2 161 ? -15.040 18.073 -2.210 1.00 13.31 162 SER L CA 1
ATOM 2939 C C . SER B 2 161 ? -14.019 18.857 -3.007 1.00 14.08 162 SER L C 1
ATOM 2940 O O . SER B 2 161 ? -13.124 18.264 -3.616 1.00 15.15 162 SER L O 1
ATOM 2943 N N . VAL B 2 162 ? -14.147 20.191 -3.014 1.00 14.11 163 VAL L N 1
ATOM 2944 C CA . VAL B 2 162 ? -13.251 21.061 -3.778 1.00 13.62 163 VAL L CA 1
ATOM 2945 C C . VAL B 2 162 ? -12.481 21.954 -2.815 1.00 13.42 163 VAL L C 1
ATOM 2946 O O . VAL B 2 162 ? -13.026 22.410 -1.804 1.00 16.45 163 VAL L O 1
ATOM 2950 N N . THR B 2 163 ? -11.206 22.210 -3.122 1.00 15.47 164 THR L N 1
ATOM 2951 C CA . THR B 2 163 ? -10.438 23.126 -2.291 1.00 12.90 164 THR L CA 1
ATOM 2952 C C . THR B 2 163 ? -10.881 24.572 -2.531 1.00 14.68 164 THR L C 1
ATOM 2953 O O . THR B 2 163 ? -11.576 24.884 -3.501 1.00 16.63 164 THR L O 1
ATOM 2957 N N . GLU B 2 164 ? -10.455 25.464 -1.635 1.00 13.51 165 GLU L N 1
ATOM 2958 C CA . GLU B 2 164 ? -10.514 26.884 -1.948 1.00 15.30 165 GLU L CA 1
ATOM 2959 C C . GLU B 2 164 ? -9.546 27.192 -3.090 1.00 17.75 165 GLU L C 1
ATOM 2960 O O . GLU B 2 164 ? -8.568 26.472 -3.318 1.00 21.21 165 GLU L O 1
ATOM 2963 N N . GLN B 2 165 ? -9.823 28.276 -3.818 1.00 15.80 166 GLN L N 1
ATOM 2964 C CA . GLN B 2 165 ? -8.929 28.684 -4.898 1.00 16.04 166 GLN L CA 1
ATOM 2965 C C . GLN B 2 165 ? -7.561 29.078 -4.350 1.00 17.56 166 GLN L C 1
ATOM 2966 O O . GLN B 2 165 ? -7.452 29.764 -3.326 1.00 18.87 166 GLN L O 1
ATOM 2972 N N . ASP B 2 166 ? -6.514 28.640 -5.047 1.00 16.95 167 ASP L N 1
ATOM 2973 C CA . ASP B 2 166 ? -5.148 28.936 -4.630 1.00 19.32 167 ASP L CA 1
ATOM 2974 C C . ASP B 2 166 ? -4.838 30.412 -4.857 1.00 21.16 167 ASP L C 1
ATOM 2975 O O . ASP B 2 166 ? -5.130 30.958 -5.922 1.00 21.47 167 ASP L O 1
ATOM 2980 N N . SER B 2 167 ? -4.248 31.059 -3.848 1.00 22.84 168 SER L N 1
ATOM 2981 C CA . SER B 2 167 ? -3.970 32.489 -3.945 1.00 25.55 168 SER L CA 1
ATOM 2982 C C . SER B 2 167 ? -2.814 32.809 -4.888 1.00 29.08 168 SER L C 1
ATOM 2983 O O . SER B 2 167 ? -2.701 33.957 -5.340 1.00 29.53 168 SER L O 1
ATOM 2986 N N . LYS B 2 168 ? -1.949 31.837 -5.172 1.00 26.84 169 LYS L N 1
ATOM 2987 C CA . LYS B 2 168 ? -0.753 32.034 -5.987 1.00 28.93 169 LYS L CA 1
ATOM 2988 C C . LYS B 2 168 ? -0.966 31.650 -7.445 1.00 30.87 169 LYS L C 1
ATOM 2989 O O . LYS B 2 168 ? -0.578 32.395 -8.348 1.00 27.89 169 LYS L O 1
ATOM 2991 N N . ASP B 2 169 ? -1.567 30.493 -7.709 1.00 25.44 170 ASP L N 1
ATOM 2992 C CA . ASP B 2 169 ? -1.728 30.068 -9.093 1.00 23.49 170 ASP L CA 1
ATOM 2993 C C . ASP B 2 169 ? -3.177 29.977 -9.551 1.00 20.52 170 ASP L C 1
ATOM 2994 O O . ASP B 2 169 ? -3.415 29.597 -10.697 1.00 20.65 170 ASP L O 1
ATOM 2999 N N . SER B 2 170 ? -4.142 30.313 -8.695 1.00 19.49 171 SER L N 1
ATOM 3000 C CA . SER B 2 170 ? -5.542 30.464 -9.072 1.00 16.47 171 SER L CA 1
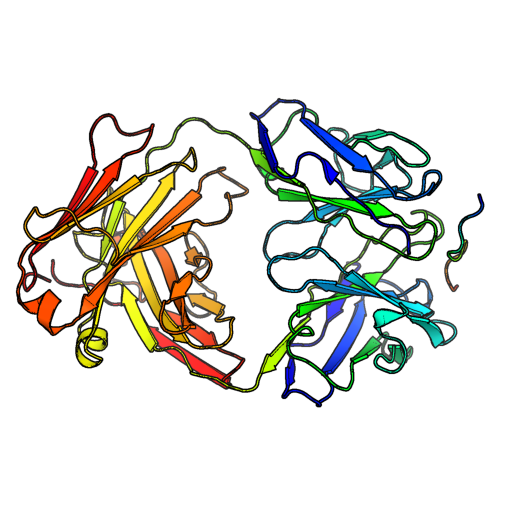ATOM 3001 C C . SER B 2 170 ? -6.193 29.138 -9.447 1.00 17.78 171 SER L C 1
ATOM 3002 O O . SER B 2 170 ? -7.247 29.141 -10.091 1.00 17.37 171 SER L O 1
ATOM 3005 N N . THR B 2 171 ? -5.603 28.003 -9.054 1.00 20.19 172 THR L N 1
ATOM 3006 C CA . THR B 2 171 ? -6.170 26.699 -9.381 1.00 14.48 172 THR L CA 1
ATOM 3007 C C . THR B 2 171 ? -6.975 26.131 -8.218 1.00 17.45 172 THR L C 1
ATOM 3008 O O . THR B 2 171 ? -6.934 26.621 -7.081 1.00 17.51 172 THR L O 1
ATOM 3012 N N . TYR B 2 172 ? -7.695 25.059 -8.532 1.00 15.11 173 TYR L N 1
ATOM 3013 C CA . TYR B 2 172 ? -8.447 24.253 -7.585 1.00 17.47 173 TYR L CA 1
ATOM 3014 C C . TYR B 2 172 ? -7.932 22.826 -7.618 1.00 15.77 173 TYR L C 1
ATOM 3015 O O . TYR B 2 172 ? -7.318 22.394 -8.595 1.00 17.71 173 TYR L O 1
ATOM 3024 N N . SER B 2 173 ? -8.209 22.084 -6.551 1.00 14.18 174 SER L N 1
ATOM 3025 C CA . SER B 2 173 ? -8.111 20.632 -6.598 1.00 14.17 174 SER L CA 1
ATOM 3026 C C . SER B 2 173 ? -9.416 20.047 -6.086 1.00 14.02 174 SER L C 1
ATOM 3027 O O . SER B 2 173 ? -10.197 20.712 -5.402 1.00 15.82 174 SER L O 1
ATOM 3030 N N . LEU B 2 174 ? -9.653 18.779 -6.428 1.00 14.86 175 LEU L N 1
ATOM 3031 C CA . LEU B 2 174 ? -10.937 18.159 -6.151 1.00 13.70 175 LEU L CA 1
ATOM 3032 C C . LEU B 2 174 ? -10.711 16.697 -5.812 1.00 13.64 175 LEU L C 1
ATOM 3033 O O . LEU B 2 174 ? -9.916 16.021 -6.473 1.00 16.14 175 LEU L O 1
ATOM 3038 N N . SER B 2 175 ? -11.413 16.207 -4.793 1.00 14.04 176 SER L N 1
ATOM 3039 C CA . SER B 2 175 ? -11.411 14.787 -4.472 1.00 13.64 176 SER L CA 1
ATOM 3040 C C . SER B 2 175 ? -12.794 14.224 -4.754 1.00 18.63 176 SER L C 1
ATOM 3041 O O . SER B 2 175 ? -13.814 14.868 -4.480 1.00 18.75 176 SER L O 1
ATOM 3044 N N . SER B 2 176 ? -12.828 13.022 -5.308 1.00 15.85 177 SER L N 1
ATOM 3045 C CA . SER B 2 176 ? -14.064 12.270 -5.442 1.00 15.66 177 SER L CA 1
ATOM 3046 C C . SER B 2 176 ? -13.811 10.910 -4.820 1.00 16.54 177 SER L C 1
ATOM 3047 O O . SER B 2 176 ? -12.820 10.255 -5.159 1.00 17.24 177 SER L O 1
ATOM 3050 N N . THR B 2 177 ? -14.689 10.504 -3.908 1.00 15.08 178 THR L N 1
ATOM 3051 C CA . THR B 2 177 ? -14.507 9.268 -3.152 1.00 13.98 178 THR L CA 1
ATOM 3052 C C . THR B 2 177 ? -15.701 8.371 -3.403 1.00 15.50 178 THR L C 1
ATOM 3053 O O . THR B 2 177 ? -16.838 8.745 -3.105 1.00 15.41 178 THR L O 1
ATOM 3057 N N . LEU B 2 178 ? -15.434 7.176 -3.925 1.00 18.07 179 LEU L N 1
ATOM 3058 C CA . LEU B 2 178 ? -16.450 6.158 -4.157 1.00 14.16 179 LEU L CA 1
ATOM 3059 C C . LEU B 2 178 ? -16.386 5.199 -2.980 1.00 14.40 179 LEU L C 1
ATOM 3060 O O . LEU B 2 178 ? -15.318 4.662 -2.687 1.00 17.61 179 LEU L O 1
ATOM 3065 N N . THR B 2 179 ? -17.495 5.004 -2.278 1.00 17.08 180 THR L N 1
ATOM 3066 C CA . THR B 2 179 ? -17.450 4.109 -1.127 1.00 19.60 180 THR L CA 1
ATOM 3067 C C . THR B 2 179 ? -18.409 2.950 -1.360 1.00 20.83 180 THR L C 1
ATOM 3068 O O . THR B 2 179 ? -19.602 3.160 -1.615 1.00 23.61 180 THR L O 1
ATOM 3072 N N . LEU B 2 180 ? -17.873 1.734 -1.309 1.00 19.46 181 LEU L N 1
ATOM 3073 C CA . LEU B 2 180 ? -18.659 0.518 -1.441 1.00 20.53 181 LEU L CA 1
ATOM 3074 C C . LEU B 2 180 ? -18.590 -0.275 -0.143 1.00 21.37 181 LEU L C 1
ATOM 3075 O O . LEU B 2 180 ? -17.683 -0.102 0.669 1.00 21.97 181 LEU L O 1
ATOM 3080 N N . SER B 2 181 ? -19.559 -1.155 0.057 1.00 22.65 182 SER L N 1
ATOM 3081 C CA . SER B 2 181 ? -19.345 -2.196 1.048 1.00 25.09 182 SER L CA 1
ATOM 3082 C C . SER B 2 181 ? -18.169 -3.067 0.612 1.00 22.27 182 SER L C 1
ATOM 3083 O O . SER B 2 181 ? -17.863 -3.189 -0.579 1.00 22.86 182 SER L O 1
ATOM 3086 N N . LYS B 2 182 ? -17.471 -3.650 1.592 1.00 24.02 183 LYS L N 1
ATOM 3087 C CA . LYS B 2 182 ? -16.416 -4.600 1.252 1.00 27.08 183 LYS L CA 1
ATOM 3088 C C . LYS B 2 182 ? -16.969 -5.753 0.429 1.00 23.03 183 LYS L C 1
ATOM 3089 O O . LYS B 2 182 ? -16.336 -6.199 -0.534 1.00 25.20 183 LYS L O 1
ATOM 3095 N N . ALA B 2 183 ? -18.166 -6.227 0.777 1.00 23.73 184 ALA L N 1
ATOM 3096 C CA . ALA B 2 183 ? -18.744 -7.352 0.052 1.00 27.16 184 ALA L CA 1
ATOM 3097 C C . ALA B 2 183 ? -19.004 -6.990 -1.404 1.00 31.58 184 ALA L C 1
ATOM 3098 O O . ALA B 2 183 ? -18.765 -7.803 -2.305 1.00 27.98 184 ALA L O 1
ATOM 3100 N N . ASP B 2 184 ? -19.464 -5.758 -1.660 1.00 25.89 185 ASP L N 1
ATOM 3101 C CA . ASP B 2 184 ? -19.667 -5.339 -3.039 1.00 25.31 185 ASP L CA 1
ATOM 3102 C C . ASP B 2 184 ? -18.333 -5.117 -3.730 1.00 23.86 185 ASP L C 1
ATOM 3103 O O . ASP B 2 184 ? -18.164 -5.477 -4.901 1.00 25.20 185 ASP L O 1
ATOM 3108 N N . TYR B 2 185 ? -17.367 -4.537 -3.012 1.00 24.57 186 TYR L N 1
ATOM 3109 C CA . TYR B 2 185 ? -16.072 -4.242 -3.609 1.00 24.83 186 TYR L CA 1
ATOM 3110 C C . TYR B 2 185 ? -15.384 -5.513 -4.096 1.00 33.28 186 TYR L C 1
ATOM 3111 O O . TYR B 2 185 ? -14.808 -5.533 -5.190 1.00 28.52 186 TYR L O 1
ATOM 3120 N N . GLU B 2 186 ? -15.459 -6.590 -3.314 1.00 26.57 187 GLU L N 1
ATOM 3121 C CA . GLU B 2 186 ? -14.755 -7.824 -3.644 1.00 36.36 187 GLU L CA 1
ATOM 3122 C C . GLU B 2 186 ? -15.410 -8.595 -4.783 1.00 38.63 187 GLU L C 1
ATOM 3123 O O . GLU B 2 186 ? -14.859 -9.611 -5.223 1.00 36.31 187 GLU L O 1
ATOM 3125 N N . LYS B 2 187 ? -16.554 -8.139 -5.279 1.00 31.97 188 LYS L N 1
ATOM 3126 C CA . LYS B 2 187 ? -17.247 -8.798 -6.375 1.00 37.27 188 LYS L CA 1
ATOM 3127 C C . LYS B 2 187 ? -16.942 -8.184 -7.733 1.00 43.97 188 LYS L C 1
ATOM 3128 O O . LYS B 2 187 ? -17.527 -8.610 -8.731 1.00 38.14 188 LYS L O 1
ATOM 3134 N N . HIS B 2 188 ? -16.060 -7.191 -7.802 1.00 33.90 189 HIS L N 1
ATOM 3135 C CA . HIS B 2 188 ? -15.790 -6.507 -9.055 1.00 26.50 189 HIS L CA 1
ATOM 3136 C C . HIS B 2 188 ? -14.290 -6.371 -9.262 1.00 29.50 189 HIS L C 1
ATOM 3137 O O . HIS B 2 188 ? -13.499 -6.427 -8.316 1.00 31.26 189 HIS L O 1
ATOM 3144 N N . LYS B 2 189 ? -13.912 -6.183 -10.526 1.00 26.51 190 LYS L N 1
ATOM 3145 C CA . LYS B 2 189 ? -12.516 -6.182 -10.952 1.00 36.03 190 LYS L CA 1
ATOM 3146 C C . LYS B 2 189 ? -11.979 -4.775 -11.210 1.00 27.40 190 LYS L C 1
ATOM 3147 O O . LYS B 2 189 ? -11.072 -4.324 -10.507 1.00 30.51 190 LYS L O 1
ATOM 3149 N N . VAL B 2 190 ? -12.516 -4.069 -12.209 1.00 30.08 191 VAL L N 1
ATOM 3150 C CA . VAL B 2 190 ? -11.937 -2.810 -12.674 1.00 22.81 191 VAL L CA 1
ATOM 3151 C C . VAL B 2 190 ? -12.655 -1.643 -12.005 1.00 21.68 191 VAL L C 1
ATOM 3152 O O . VAL B 2 190 ? -13.890 -1.563 -12.028 1.00 24.79 191 VAL L O 1
ATOM 3156 N N . TYR B 2 191 ? -11.875 -0.749 -11.407 1.00 22.48 192 TYR L N 1
ATOM 3157 C CA . TYR B 2 191 ? -12.380 0.482 -10.810 1.00 19.92 192 TYR L CA 1
ATOM 3158 C C . TYR B 2 191 ? -11.730 1.646 -11.529 1.00 19.44 192 TYR L C 1
ATOM 3159 O O . TYR B 2 191 ? -10.500 1.708 -11.620 1.00 21.09 192 TYR L O 1
ATOM 3168 N N . ALA B 2 192 ? -12.556 2.575 -12.022 1.00 20.04 193 ALA L N 1
ATOM 3169 C CA . ALA B 2 192 ? -12.077 3.644 -12.886 1.00 18.18 193 ALA L CA 1
ATOM 3170 C C . ALA B 2 192 ? -12.788 4.943 -12.554 1.00 19.11 193 ALA L C 1
ATOM 3171 O O . ALA B 2 192 ? -13.999 4.958 -12.309 1.00 18.05 193 ALA L O 1
ATOM 3173 N N . CYS B 2 193 ? -12.042 6.042 -12.570 1.00 18.06 194 CYS L N 1
ATOM 3174 C CA . CYS B 2 193 ? -12.658 7.361 -12.528 1.00 20.53 194 CYS L CA 1
ATOM 3175 C C . CYS B 2 193 ? -12.375 8.058 -13.850 1.00 22.19 194 CYS L C 1
ATOM 3176 O O . CYS B 2 193 ? -11.242 8.045 -14.349 1.00 22.35 194 CYS L O 1
ATOM 3179 N N . GLU B 2 194 ? -13.419 8.630 -14.429 1.00 19.21 195 GLU L N 1
ATOM 3180 C CA . GLU B 2 194 ? -13.365 9.200 -15.763 1.00 16.56 195 GLU L CA 1
ATOM 3181 C C . GLU B 2 194 ? -13.636 10.686 -15.621 1.00 16.76 195 GLU L C 1
ATOM 3182 O O . GLU B 2 194 ? -14.686 11.072 -15.095 1.00 20.69 195 GLU L O 1
ATOM 3188 N N . VAL B 2 195 ? -12.677 11.505 -16.048 1.00 18.77 196 VAL L N 1
ATOM 3189 C CA . VAL B 2 195 ? -12.665 12.929 -15.734 1.00 17.13 196 VAL L CA 1
ATOM 3190 C C . VAL B 2 195 ? -12.888 13.720 -17.016 1.00 18.49 196 VAL L C 1
ATOM 3191 O O . VAL B 2 195 ? -12.243 13.457 -18.036 1.00 18.60 196 VAL L O 1
ATOM 3195 N N . THR B 2 196 ? -13.783 14.697 -16.954 1.00 16.87 197 THR L N 1
ATOM 3196 C CA . THR B 2 196 ? -13.957 15.670 -18.026 1.00 19.04 197 THR L CA 1
ATOM 3197 C C . THR B 2 196 ? -13.784 17.086 -17.478 1.00 19.33 197 THR L C 1
ATOM 3198 O O . THR B 2 196 ? -14.063 17.367 -16.305 1.00 19.32 197 THR L O 1
ATOM 3202 N N . HIS B 2 197 ? -13.331 17.985 -18.347 1.00 18.50 198 HIS L N 1
ATOM 3203 C CA . HIS B 2 197 ? -12.929 19.326 -17.941 1.00 18.25 198 HIS L CA 1
ATOM 3204 C C . HIS B 2 197 ? -12.669 20.132 -19.201 1.00 15.63 198 HIS L C 1
ATOM 3205 O O . HIS B 2 197 ? -12.325 19.552 -20.233 1.00 18.72 198 HIS L O 1
ATOM 3212 N N . GLN B 2 198 ? -12.840 21.466 -19.107 1.00 17.18 199 GLN L N 1
ATOM 3213 C CA . GLN B 2 198 ? -12.603 22.331 -20.265 1.00 17.16 199 GLN L CA 1
ATOM 3214 C C . GLN B 2 198 ? -11.229 22.080 -20.878 1.00 20.02 199 GLN L C 1
ATOM 3215 O O . GLN B 2 198 ? -11.068 22.103 -22.107 1.00 21.07 199 GLN L O 1
ATOM 3221 N N . GLY B 2 199 ? -10.230 21.810 -20.040 1.00 20.72 200 GLY L N 1
ATOM 3222 C CA . GLY B 2 199 ? -8.862 21.635 -20.502 1.00 17.94 200 GLY L CA 1
ATOM 3223 C C . GLY B 2 199 ? -8.579 20.309 -21.173 1.00 20.07 200 GLY L C 1
ATOM 3224 O O . GLY B 2 199 ? -7.463 20.115 -21.667 1.00 24.24 200 GLY L O 1
ATOM 3225 N N . LEU B 2 200 ? -9.544 19.400 -21.191 1.00 19.95 201 LEU L N 1
ATOM 3226 C CA . LEU B 2 200 ? -9.369 18.066 -21.748 1.00 20.59 201 LEU L CA 1
ATOM 3227 C C . LEU B 2 200 ? -10.194 17.923 -23.018 1.00 18.94 201 LEU L C 1
ATOM 3228 O O . LEU B 2 200 ? -11.409 18.146 -23.001 1.00 21.46 201 LEU L O 1
ATOM 3233 N N . SER B 2 201 ? -9.547 17.511 -24.108 1.00 20.98 202 SER L N 1
ATOM 3234 C CA . SER B 2 201 ? -10.282 17.288 -25.352 1.00 20.46 202 SER L CA 1
ATOM 3235 C C . SER B 2 201 ? -10.966 15.926 -25.399 1.00 23.44 202 SER L C 1
ATOM 3236 O O . SER B 2 201 ? -11.822 15.695 -26.259 1.00 26.63 202 SER L O 1
ATOM 3239 N N . SER B 2 202 ? -10.610 15.020 -24.505 1.00 23.10 203 SER L N 1
ATOM 3240 C CA . SER B 2 202 ? -11.319 13.761 -24.353 1.00 26.51 203 SER L CA 1
ATOM 3241 C C . SER B 2 202 ? -11.172 13.340 -22.902 1.00 20.80 203 SER L C 1
ATOM 3242 O O . SER B 2 202 ? -10.283 13.838 -22.202 1.00 22.72 203 SER L O 1
ATOM 3245 N N . PRO B 2 203 ? -12.058 12.480 -22.399 1.00 22.30 204 PRO L N 1
ATOM 3246 C CA . PRO B 2 203 ? -11.994 12.124 -20.977 1.00 24.57 204 PRO L CA 1
ATOM 3247 C C . PRO B 2 203 ? -10.672 11.467 -20.612 1.00 27.75 204 PRO L C 1
ATOM 3248 O O . PRO B 2 203 ? -10.073 10.724 -21.395 1.00 28.07 204 PRO L O 1
ATOM 3252 N N . VAL B 2 204 ? -10.218 11.749 -19.400 1.00 20.54 205 VAL L N 1
ATOM 3253 C CA . VAL B 2 204 ? -9.054 11.092 -18.820 1.00 21.80 205 VAL L CA 1
ATOM 3254 C C . VAL B 2 204 ? -9.571 10.010 -17.888 1.00 26.44 205 VAL L C 1
ATOM 3255 O O . VAL B 2 204 ? -10.359 10.290 -16.979 1.00 22.38 205 VAL L O 1
ATOM 3259 N N . THR B 2 205 ? -9.158 8.769 -18.109 1.00 21.42 206 THR L N 1
ATOM 3260 C CA . THR B 2 205 ? -9.569 7.673 -17.244 1.00 26.61 206 THR L CA 1
ATOM 3261 C C . THR B 2 205 ? -8.352 7.148 -16.500 1.00 24.87 206 THR L C 1
ATOM 3262 O O . THR B 2 205 ? -7.343 6.796 -17.119 1.00 25.74 206 THR L O 1
ATOM 3266 N N . LYS B 2 206 ? -8.434 7.114 -15.176 1.00 22.17 207 LYS L N 1
ATOM 3267 C CA . LYS B 2 206 ? -7.470 6.388 -14.361 1.00 23.67 207 LYS L CA 1
ATOM 3268 C C . LYS B 2 206 ? -8.182 5.187 -13.752 1.00 21.46 207 LYS L C 1
ATOM 3269 O O . LYS B 2 206 ? -9.320 5.301 -13.292 1.00 20.39 207 LYS L O 1
ATOM 3275 N N . SER B 2 207 ? -7.537 4.020 -13.777 1.00 20.20 208 SER L N 1
ATOM 3276 C CA . SER B 2 207 ? -8.224 2.824 -13.318 1.00 20.17 208 SER L CA 1
ATOM 3277 C C . SER B 2 207 ? -7.218 1.845 -12.745 1.00 22.57 208 SER L C 1
ATOM 3278 O O . SER B 2 207 ? -6.010 1.959 -12.970 1.00 25.59 208 SER L O 1
ATOM 3281 N N . PHE B 2 208 ? -7.738 0.885 -11.994 1.00 25.45 209 PHE L N 1
ATOM 3282 C CA . PHE B 2 208 ? -6.950 -0.252 -11.542 1.00 27.82 209 PHE L CA 1
ATOM 3283 C C . PHE B 2 208 ? -7.833 -1.489 -11.498 1.00 27.64 209 PHE L C 1
ATOM 3284 O O . PHE B 2 208 ? -9.063 -1.404 -11.452 1.00 21.73 209 PHE L O 1
ATOM 3292 N N . ASN B 2 209 ? -7.188 -2.657 -11.499 1.00 28.01 210 ASN L N 1
ATOM 3293 C CA . ASN B 2 209 ? -7.871 -3.928 -11.297 1.00 32.59 210 ASN L CA 1
ATOM 3294 C C . ASN B 2 209 ? -7.740 -4.325 -9.834 1.00 28.05 210 ASN L C 1
ATOM 3295 O O . ASN B 2 209 ? -6.639 -4.268 -9.274 1.00 32.89 210 ASN L O 1
ATOM 3300 N N . ARG B 2 210 ? -8.859 -4.702 -9.214 1.00 26.89 211 ARG L N 1
ATOM 3301 C CA . ARG B 2 210 ? -8.807 -5.136 -7.822 1.00 34.06 211 ARG L CA 1
ATOM 3302 C C . ARG B 2 210 ? -7.899 -6.353 -7.702 1.00 43.32 211 ARG L C 1
ATOM 3303 O O . ARG B 2 210 ? -7.866 -7.214 -8.585 1.00 44.83 211 ARG L O 1
ATOM 3311 N N . GLY B 2 211 ? -7.128 -6.405 -6.619 1.00 45.63 212 GLY L N 1
ATOM 3312 C CA . GLY B 2 211 ? -6.169 -7.465 -6.419 1.00 48.74 212 GLY L CA 1
ATOM 3313 C C . GLY B 2 211 ? -4.805 -7.203 -7.029 1.00 64.59 212 GLY L C 1
ATOM 3314 O O . GLY B 2 211 ? -3.798 -7.671 -6.487 1.00 70.09 212 GLY L O 1
ATOM 3315 N N . GLU B 2 212 ? -4.745 -6.471 -8.147 1.00 53.12 213 GLU L N 1
ATOM 3316 C CA . GLU B 2 212 ? -3.453 -6.049 -8.678 1.00 36.58 213 GLU L CA 1
ATOM 3317 C C . GLU B 2 212 ? -2.779 -5.022 -7.777 1.00 45.34 213 GLU L C 1
ATOM 3318 O O . GLU B 2 212 ? -1.558 -4.848 -7.861 1.00 34.99 213 GLU L O 1
ATOM 3320 N N . CYS B 2 213 ? -3.546 -4.345 -6.927 1.00 51.00 214 CYS L N 1
ATOM 3321 C CA . CYS B 2 213 ? -2.999 -3.426 -5.940 1.00 56.26 214 CYS L CA 1
ATOM 3322 C C . CYS B 2 213 ? -3.249 -3.981 -4.542 1.00 50.61 214 CYS L C 1
ATOM 3323 O O . CYS B 2 213 ? -2.677 -3.507 -3.563 1.00 66.90 214 CYS L O 1
ATOM 3326 N N . ASN C 3 1 ? -27.328 62.431 12.853 1.00 39.34 1 ASN P N 1
ATOM 3327 C CA . ASN C 3 1 ? -27.182 60.991 13.056 1.00 45.01 1 ASN P CA 1
ATOM 3328 C C . ASN C 3 1 ? -25.834 60.648 13.704 1.00 42.61 1 ASN P C 1
ATOM 3329 O O . ASN C 3 1 ? -25.002 59.966 13.109 1.00 34.07 1 ASN P O 1
ATOM 3334 N N . PRO C 3 2 ? -25.615 61.108 14.933 1.00 38.22 2 PRO P N 1
ATOM 3335 C CA . PRO C 3 2 ? -24.296 60.935 15.545 1.00 34.36 2 PRO P CA 1
ATOM 3336 C C . PRO C 3 2 ? -24.030 59.474 15.867 1.00 32.28 2 PRO P C 1
ATOM 3337 O O . PRO C 3 2 ? -24.942 58.700 16.177 1.00 32.30 2 PRO P O 1
ATOM 3341 N N . ASN C 3 3 ? -22.763 59.117 15.791 1.00 32.62 3 ASN P N 1
ATOM 3342 C CA . ASN C 3 3 ? -22.352 57.732 16.078 1.00 30.38 3 ASN P CA 1
ATOM 3343 C C . ASN C 3 3 ? -22.495 57.485 17.576 1.00 36.56 3 ASN P C 1
ATOM 3344 O O . ASN C 3 3 ? -22.363 58.412 18.326 1.00 33.69 3 ASN P O 1
ATOM 3349 N N . ALA C 3 4 ? -22.785 56.247 17.936 1.00 29.95 4 ALA P N 1
ATOM 3350 C CA . ALA C 3 4 ? -22.980 55.870 19.329 1.00 28.19 4 ALA P CA 1
ATOM 3351 C C . ALA C 3 4 ? -21.749 55.227 19.951 1.00 24.92 4 ALA P C 1
ATOM 3352 O O . ALA C 3 4 ? -21.758 54.931 21.148 1.00 28.49 4 ALA P O 1
ATOM 3354 N N . ASN C 3 5 ? -20.702 55.005 19.178 1.00 23.78 5 ASN P N 1
ATOM 3355 C CA . ASN C 3 5 ? -19.479 54.379 19.653 1.00 22.56 5 ASN P CA 1
ATOM 3356 C C . ASN C 3 5 ? -18.520 55.436 20.176 1.00 23.45 5 ASN P C 1
ATOM 3357 O O . ASN C 3 5 ? -18.678 56.628 19.877 1.00 24.76 5 ASN P O 1
ATOM 3362 N N . PRO C 3 6 ? -17.518 55.050 20.975 1.00 24.54 6 PRO P N 1
ATOM 3363 C CA . PRO C 3 6 ? -16.624 56.066 21.555 1.00 23.79 6 PRO P CA 1
ATOM 3364 C C . PRO C 3 6 ? -15.855 56.827 20.485 1.00 25.03 6 PRO P C 1
ATOM 3365 O O . PRO C 3 6 ? -15.417 56.259 19.484 1.00 22.97 6 PRO P O 1
ATOM 3369 N N . ASN C 3 7 ? -15.712 58.142 20.692 1.00 24.90 7 ASN P N 1
ATOM 3370 C CA . ASN C 3 7 ? -14.972 58.951 19.730 1.00 21.84 7 ASN P CA 1
ATOM 3371 C C . ASN C 3 7 ? -13.483 59.008 20.024 1.00 27.31 7 ASN P C 1
ATOM 3372 O O . ASN C 3 7 ? -12.705 59.424 19.158 1.00 32.61 7 ASN P O 1
ATOM 3377 N N . ALA C 3 8 ? -13.062 58.575 21.202 1.00 21.89 8 ALA P N 1
ATOM 3378 C CA . ALA C 3 8 ? -11.667 58.610 21.571 1.00 21.62 8 ALA P CA 1
ATOM 3379 C C . ALA C 3 8 ? -11.238 57.225 22.002 1.00 22.39 8 ALA P C 1
ATOM 3380 O O . ALA C 3 8 ? -12.060 56.387 22.395 1.00 21.65 8 ALA P O 1
ATOM 3382 N N . ASN C 3 9 ? -9.944 56.996 21.920 1.00 22.47 9 ASN P N 1
ATOM 3383 C CA . ASN C 3 9 ? -9.390 55.774 22.470 1.00 20.66 9 ASN P CA 1
ATOM 3384 C C . ASN C 3 9 ? -9.286 55.881 23.990 1.00 23.70 9 ASN P C 1
ATOM 3385 O O . ASN C 3 9 ? -9.355 56.981 24.549 1.00 25.84 9 ASN P O 1
ATOM 3390 N N . PRO C 3 10 ? -9.125 54.749 24.687 1.00 21.37 10 PRO P N 1
ATOM 3391 C CA . PRO C 3 10 ? -9.183 54.783 26.163 1.00 22.35 10 PRO P CA 1
ATOM 3392 C C . PRO C 3 10 ? -8.150 55.676 26.821 1.00 34.13 10 PRO P C 1
ATOM 3393 O O . PRO C 3 10 ? -8.411 56.196 27.912 1.00 34.70 10 PRO P O 1
ATOM 3397 N N . ASN C 3 11 ? -6.999 55.817 26.201 1.00 27.43 11 ASN P N 1
ATOM 3398 C CA . ASN C 3 11 ? -5.893 56.577 26.834 1.00 43.38 11 ASN P CA 1
ATOM 3399 C C . ASN C 3 11 ? -6.242 58.061 27.066 1.00 48.90 11 ASN P C 1
ATOM 3400 O O . ASN C 3 11 ? -7.216 58.558 26.465 1.00 51.40 11 ASN P O 1
#

Solvent-accessible surface area: 18802 Å² total; per-residue (Å²): 127,64,87,6,70,13,40,56,33,36,51,66,106,69,57,34,40,1,59,1,32,1,71,8,43,61,35,78,4,26,46,34,18,0,0,0,0,11,35,19,101,92,118,24,13,50,14,0,0,29,0,19,0,115,76,26,34,51,52,50,7,158,131,0,120,68,42,11,46,5,66,76,54,69,97,94,38,10,0,79,1,74,1,47,146,2,92,78,106,0,34,5,49,1,7,0,0,24,0,17,10,84,70,14,101,0,0,0,23,34,28,1,109,13,2,54,1,10,14,3,84,120,120,80,57,12,47,5,11,27,4,4,1,7,72,69,0,47,38,88,48,47,0,0,0,0,0,4,0,16,39,0,63,24,74,36,11,65,24,43,1,47,101,39,92,32,102,92,32,38,36,55,3,70,30,30,110,24,131,78,30,40,47,11,16,4,0,1,0,30,11,80,36,99,12,42,78,112,96,76,15,55,0,21,1,52,0,82,0,11,137,38,127,38,70,48,104,6,101,77,45,116,36,130,5,109,18,87,9,60,57,68,73,35,46,9,45,77,46,57,85,12,73,0,57,0,54,9,72,104,38,0,32,43,35,0,0,0,0,32,21,52,91,91,68,27,6,51,9,10,0,40,16,7,66,41,65,41,106,80,26,57,98,57,8,53,10,62,36,129,10,49,86,5,38,0,28,0,43,47,0,46,37,84,3,8,4,30,0,2,0,0,0,1,6,29,48,8,26,15,1,122,6,0,102,0,30,0,79,88,107,71,20,43,9,46,3,2,0,0,4,12,9,114,74,1,42,181,73,32,40,0,2,0,0,0,0,0,6,64,0,12,25,110,131,26,122,22,40,6,53,7,63,134,55,110,46,106,85,44,55,65,89,13,24,14,68,18,50,41,90,64,2,9,12,0,2,7,4,21,0,49,17,53,98,71,74,12,52,157,65,49,54,0,10,0,25,0,46,16,132,31,37,128,73,70,42,73,51,35,4,81,93,68,61,42,102,122,27,82,8,35,109,56,14,20,108